Protein AF-A0A0G0EPM2-F1 (afdb_monomer_lite)

Foldseek 3Di:
DPPVVVVVVVVVVVVVVVVVVVVVVVVVVVVVVVVVVVVVVVVVVVVVVVVVVVVVVVVVVVVVVPDDDDDPPPVVVVVVVVVVVVVVVVVVVVVVVVVVVVVVVVVVVVVVVVVVVVVVVVVVVVVVCVVVVVVVVVVCVVPQPDPVCVVVSVVVVVVVVVVVVVVVCVVCVVVVVCVVPPPPPPPVPCPPVNVLVVVLVVLLVLLVVLQVPDDQVQWDKDDDLQQQKIWTAHPQWDDWDKDDDDPVAQFRTKIWTAHDDDPPAQFGGKMKTKHFCVRQVDPCSHPQNFDWPDPVLCPPPVQVDQPSQFRPSPLFQWTWGADWCPHNTTHTATWTWHDDDRMIIIIGTHGDVPRDDPHTPSVSCCVRPSSSSNRRRRMDGGHRDDDDPDPDDPPQPFDAAPAFDADPNATAAPDPPQDQDADPDDDDAAAHRRNRDHLSYAYRPRHDDDCVRCVVRND

pLDDT: mean 82.42, std 13.98, range [48.09, 98.5]

Structure (mmCIF, N/CA/C/O backbone):
data_AF-A0A0G0EPM2-F1
#
_entry.id   AF-A0A0G0EPM2-F1
#
loop_
_atom_site.group_PDB
_atom_site.id
_atom_site.type_symbol
_atom_site.label_atom_id
_atom_site.label_alt_id
_atom_site.label_comp_id
_atom_site.label_asym_id
_atom_site.label_entity_id
_atom_site.label_seq_id
_atom_site.pdbx_PDB_ins_code
_atom_site.Cartn_x
_atom_site.Cartn_y
_atom_site.Cartn_z
_atom_site.occupancy
_atom_site.B_iso_or_equiv
_atom_site.auth_seq_id
_atom_site.auth_comp_id
_atom_site.auth_asym_id
_atom_site.auth_atom_id
_atom_site.pdbx_PDB_model_num
ATOM 1 N N . MET A 1 1 ? 61.404 57.630 5.847 1.00 51.34 1 MET A N 1
ATOM 2 C CA . MET A 1 1 ? 60.162 56.924 5.420 1.00 51.34 1 MET A CA 1
ATOM 3 C C . MET A 1 1 ? 59.355 56.221 6.540 1.00 51.34 1 MET A C 1
ATOM 5 O O . MET A 1 1 ? 58.276 55.706 6.259 1.00 51.34 1 MET A O 1
ATOM 9 N N . GLY A 1 2 ? 59.769 56.232 7.820 1.00 52.56 2 GLY A N 1
ATOM 10 C CA . GLY A 1 2 ? 59.100 55.452 8.887 1.00 52.56 2 GLY A CA 1
ATOM 11 C C . GLY A 1 2 ? 57.755 55.982 9.428 1.00 52.56 2 GLY A C 1
ATOM 12 O O . GLY A 1 2 ? 56.927 55.195 9.888 1.00 52.56 2 GLY A O 1
ATOM 13 N N . LYS A 1 3 ? 57.476 57.293 9.345 1.00 48.09 3 LYS A N 1
ATOM 14 C CA . LYS A 1 3 ? 56.244 57.882 9.920 1.00 48.09 3 LYS A CA 1
ATOM 15 C C . LYS A 1 3 ? 54.972 57.574 9.105 1.00 48.09 3 LYS A C 1
ATOM 17 O O . LYS A 1 3 ? 53.915 57.344 9.691 1.00 48.09 3 LYS A O 1
ATOM 22 N N . LYS A 1 4 ? 55.064 57.454 7.770 1.00 51.00 4 LYS A N 1
ATOM 23 C CA . LYS A 1 4 ? 53.906 57.135 6.902 1.00 51.00 4 LYS A CA 1
ATOM 24 C C . LYS A 1 4 ? 53.401 55.691 7.076 1.00 51.00 4 LYS A C 1
ATOM 26 O O . LYS A 1 4 ? 52.191 55.464 7.047 1.00 51.00 4 LYS A O 1
ATOM 31 N N . ARG A 1 5 ? 54.288 54.718 7.337 1.00 58.75 5 ARG A N 1
ATOM 32 C CA . ARG A 1 5 ? 53.894 53.310 7.573 1.00 58.75 5 ARG A CA 1
ATOM 33 C C . ARG A 1 5 ? 53.162 53.115 8.908 1.00 58.75 5 ARG A C 1
ATOM 35 O O . ARG A 1 5 ? 52.144 52.423 8.937 1.00 58.75 5 ARG A O 1
ATOM 42 N N . LYS A 1 6 ? 53.594 53.788 9.986 1.00 62.62 6 LYS A N 1
ATOM 43 C CA . LYS A 1 6 ? 52.904 53.729 11.293 1.00 62.62 6 LYS A CA 1
ATOM 44 C C . LYS A 1 6 ? 51.480 54.299 11.220 1.00 62.62 6 LYS A C 1
ATOM 46 O O . LYS A 1 6 ? 50.553 53.701 11.762 1.00 62.62 6 LYS A O 1
ATOM 51 N N . HIS A 1 7 ? 51.273 55.378 10.463 1.00 60.41 7 HIS A N 1
ATOM 52 C CA . HIS A 1 7 ? 49.954 56.006 10.346 1.00 60.41 7 HIS A CA 1
ATOM 53 C C . HIS A 1 7 ? 48.935 55.161 9.551 1.00 60.41 7 HIS A C 1
ATOM 55 O O . HIS A 1 7 ? 47.740 55.173 9.868 1.00 60.41 7 HIS A O 1
ATOM 61 N N . LYS A 1 8 ? 49.395 54.392 8.550 1.00 66.00 8 LYS A N 1
ATOM 62 C CA . LYS A 1 8 ? 48.544 53.486 7.753 1.00 66.00 8 LYS A CA 1
ATOM 63 C C . LYS A 1 8 ? 48.107 52.261 8.571 1.00 66.00 8 LYS A C 1
ATOM 65 O O . LYS A 1 8 ? 46.935 51.889 8.525 1.00 66.00 8 LYS A O 1
ATOM 70 N N . LYS A 1 9 ? 49.007 51.706 9.397 1.00 70.56 9 LYS A N 1
ATOM 71 C CA . LYS A 1 9 ? 48.701 50.592 10.317 1.00 70.56 9 LYS A CA 1
ATOM 72 C C . LYS A 1 9 ? 47.704 51.010 11.408 1.00 70.56 9 LYS A C 1
ATOM 74 O O . LYS A 1 9 ? 46.747 50.288 11.670 1.00 70.56 9 LYS A O 1
ATOM 79 N N . LEU A 1 10 ? 47.846 52.222 11.954 1.00 70.06 10 LEU A N 1
ATOM 80 C CA . LEU A 1 10 ? 46.916 52.753 12.958 1.00 70.06 10 LEU A CA 1
ATOM 81 C C . LEU A 1 10 ? 45.498 52.981 12.396 1.00 70.06 10 LEU A C 1
ATOM 83 O O . LEU A 1 10 ? 44.513 52.679 13.068 1.00 70.06 10 LEU A O 1
ATOM 87 N N . LYS A 1 11 ? 45.374 53.468 11.148 1.00 70.19 11 LYS A N 1
ATOM 88 C CA . LYS A 1 11 ? 44.067 53.619 10.474 1.00 70.19 11 LYS A CA 1
ATOM 89 C C . LYS A 1 11 ? 43.392 52.270 10.202 1.00 70.19 11 LYS A C 1
ATOM 91 O O . LYS A 1 11 ? 42.185 52.167 10.408 1.00 70.19 11 LYS A O 1
ATOM 96 N N . LYS A 1 12 ? 44.150 51.246 9.786 1.00 76.94 12 LYS A N 1
ATOM 97 C CA . LYS A 1 12 ? 43.614 49.893 9.547 1.00 76.94 12 LYS A CA 1
ATOM 98 C C . LYS A 1 12 ? 43.081 49.268 10.842 1.00 76.94 12 LYS A C 1
ATOM 100 O O . LYS A 1 12 ? 41.955 48.785 10.860 1.00 76.94 12 LYS A O 1
ATOM 105 N N . ASN A 1 13 ? 43.826 49.392 11.942 1.00 71.88 13 ASN A N 1
ATOM 106 C CA . ASN A 1 13 ? 43.404 48.859 13.241 1.00 71.88 13 ASN A CA 1
ATOM 107 C C . ASN A 1 13 ? 42.179 49.590 13.812 1.00 71.88 13 ASN A C 1
ATOM 109 O O . ASN A 1 13 ? 41.305 48.954 14.390 1.00 71.88 13 ASN A O 1
ATOM 113 N N . ARG A 1 14 ? 42.070 50.912 13.611 1.00 70.88 14 ARG A N 1
ATOM 114 C CA . ARG A 1 14 ? 40.883 51.675 14.032 1.00 70.88 14 ARG A CA 1
ATOM 115 C C . ARG A 1 14 ? 39.622 51.300 13.251 1.00 70.88 14 ARG A C 1
ATOM 117 O O . ARG A 1 14 ? 38.563 51.230 13.863 1.00 70.88 14 ARG A O 1
ATOM 124 N N . ARG A 1 15 ? 39.730 51.034 11.942 1.00 68.12 15 ARG A N 1
ATOM 125 C CA . ARG A 1 15 ? 38.596 50.551 11.131 1.00 68.12 15 ARG A CA 1
ATOM 126 C C . ARG A 1 15 ? 38.145 49.158 11.565 1.00 68.12 15 ARG A C 1
ATOM 128 O O . ARG A 1 15 ? 36.974 48.992 11.870 1.00 68.12 15 ARG A O 1
ATOM 135 N N . ALA A 1 16 ? 39.083 48.222 11.724 1.00 70.69 16 ALA A N 1
ATOM 136 C CA . ALA A 1 16 ? 38.770 46.871 12.192 1.00 70.69 16 ALA A CA 1
ATOM 137 C C . ALA A 1 16 ? 38.143 46.859 13.601 1.00 70.69 16 ALA A C 1
ATOM 139 O O . ALA A 1 16 ? 37.269 46.050 13.896 1.00 70.69 16 ALA A O 1
ATOM 140 N N . PHE A 1 17 ? 38.564 47.771 14.484 1.00 70.50 17 PHE A N 1
ATOM 141 C CA . PHE A 1 17 ? 37.971 47.905 15.815 1.00 70.50 17 PHE A CA 1
ATOM 142 C C . PHE A 1 17 ? 36.562 48.517 15.776 1.00 70.50 17 PHE A C 1
ATOM 144 O O . PHE A 1 17 ? 35.680 48.051 16.493 1.00 70.50 17 PHE A O 1
ATOM 151 N N . ALA A 1 18 ? 36.329 49.519 14.923 1.00 62.03 18 ALA A N 1
ATOM 152 C CA . ALA A 1 18 ? 35.005 50.115 14.741 1.00 62.03 18 ALA A CA 1
ATOM 153 C C . ALA A 1 18 ? 34.006 49.124 14.117 1.00 62.03 18 ALA A C 1
ATOM 155 O O . ALA A 1 18 ? 32.885 49.023 14.606 1.00 62.03 18 ALA A O 1
ATOM 156 N N . GLU A 1 19 ? 34.427 48.335 13.122 1.00 66.06 19 GLU A N 1
ATOM 157 C CA . GLU A 1 19 ? 33.617 47.249 12.542 1.00 66.06 19 GLU A CA 1
ATOM 158 C C . GLU A 1 19 ? 33.281 46.171 13.579 1.00 66.06 19 GLU A C 1
ATOM 160 O O . GLU A 1 19 ? 32.134 45.739 13.664 1.00 66.06 19 GLU A O 1
ATOM 165 N N . LYS A 1 20 ? 34.237 45.792 14.443 1.00 70.81 20 LYS A N 1
ATOM 166 C CA . LYS A 1 20 ? 33.973 44.849 15.544 1.00 70.81 20 LYS A CA 1
ATOM 167 C C . LYS A 1 20 ? 32.954 45.379 16.554 1.00 70.81 20 LYS A C 1
ATOM 169 O O . LYS A 1 20 ? 32.140 44.601 17.042 1.00 70.81 20 LYS A O 1
ATOM 174 N N . ILE A 1 21 ? 32.993 46.672 16.885 1.00 64.38 21 ILE A N 1
ATOM 175 C CA . ILE A 1 21 ? 32.008 47.277 17.795 1.00 64.38 21 ILE A CA 1
ATOM 176 C C . ILE A 1 21 ? 30.629 47.335 17.130 1.00 64.38 21 ILE A C 1
ATOM 178 O O . ILE A 1 21 ? 29.650 46.938 17.755 1.00 64.38 21 ILE A O 1
ATOM 182 N N . PHE A 1 22 ? 30.559 47.763 15.868 1.00 57.38 22 PHE A N 1
ATOM 183 C CA . PHE A 1 22 ? 29.297 47.912 15.144 1.00 57.38 22 PHE A CA 1
ATOM 184 C C . PHE A 1 22 ? 28.600 46.564 14.903 1.00 57.38 22 PHE A C 1
ATOM 186 O O . PHE A 1 22 ? 27.405 46.432 15.159 1.00 57.38 22 PHE A O 1
ATOM 193 N N . ASN A 1 23 ? 29.355 45.527 14.520 1.00 61.31 23 ASN A N 1
ATOM 194 C CA . ASN A 1 23 ? 28.813 44.173 14.371 1.00 61.31 23 ASN A CA 1
ATOM 195 C C . ASN A 1 23 ? 28.306 43.614 15.708 1.00 61.31 23 ASN A C 1
ATOM 197 O O . ASN A 1 23 ? 27.256 42.978 15.746 1.00 61.31 23 ASN A O 1
ATOM 201 N N . LYS A 1 24 ? 29.007 43.889 16.817 1.00 67.06 24 LYS A N 1
ATOM 202 C CA . LYS A 1 24 ? 28.571 43.454 18.149 1.00 67.06 24 LYS A CA 1
ATOM 203 C C . LYS A 1 24 ? 27.262 44.127 18.576 1.00 67.06 24 LYS A C 1
ATOM 205 O O . LYS A 1 24 ? 26.413 43.461 19.156 1.00 67.06 24 LYS A O 1
ATOM 210 N N . GLU A 1 25 ? 27.088 45.415 18.280 1.00 59.84 25 GLU A N 1
ATOM 211 C CA . GLU A 1 25 ? 25.858 46.148 18.611 1.00 59.84 25 GLU A CA 1
ATOM 212 C C . GLU A 1 25 ? 24.661 45.713 17.744 1.00 59.84 25 GLU A C 1
ATOM 214 O O . GLU A 1 25 ? 23.568 45.553 18.283 1.00 59.84 25 GLU A O 1
ATOM 219 N N . ASN A 1 26 ? 24.855 45.425 16.449 1.00 52.78 26 ASN A N 1
ATOM 220 C CA . ASN A 1 26 ? 23.776 44.942 15.571 1.00 52.78 26 ASN A CA 1
ATOM 221 C C . ASN A 1 26 ? 23.288 43.527 15.924 1.00 52.78 26 ASN A C 1
ATOM 223 O O . ASN A 1 26 ? 22.081 43.293 15.943 1.00 52.78 26 ASN A O 1
ATOM 227 N N . ILE A 1 27 ? 24.200 42.607 16.265 1.00 60.50 27 ILE A N 1
ATOM 228 C CA . ILE A 1 27 ? 23.838 41.252 16.722 1.00 60.50 27 ILE A CA 1
ATOM 229 C C . ILE A 1 27 ? 22.977 41.319 17.995 1.00 60.50 27 ILE A C 1
ATOM 231 O O . ILE A 1 27 ? 22.025 40.560 18.155 1.00 60.50 27 ILE A O 1
ATOM 235 N N . GLU A 1 28 ? 23.268 42.260 18.895 1.00 58.22 28 GLU A N 1
ATOM 236 C CA . GLU A 1 28 ? 22.468 42.454 20.107 1.00 58.22 28 GLU A CA 1
ATOM 237 C C . GLU A 1 28 ? 21.084 43.054 19.837 1.00 58.22 28 GLU A C 1
ATOM 239 O O . GLU A 1 28 ? 20.136 42.704 20.536 1.00 58.22 28 GLU A O 1
ATOM 244 N N . ILE A 1 29 ? 20.937 43.926 18.834 1.00 53.19 29 ILE A N 1
ATOM 245 C CA . ILE A 1 29 ? 19.633 44.500 18.463 1.00 53.19 29 ILE A CA 1
ATOM 246 C C . ILE A 1 29 ? 18.713 43.429 17.866 1.00 53.19 29 ILE A C 1
ATOM 248 O O . ILE A 1 29 ? 17.540 43.368 18.236 1.00 53.19 29 ILE A O 1
ATOM 252 N N . GLU A 1 30 ? 19.230 42.561 16.995 1.00 59.66 30 GLU A N 1
ATOM 253 C CA . GLU A 1 30 ? 18.443 41.460 16.419 1.00 59.66 30 GLU A CA 1
ATOM 254 C C . GLU A 1 30 ? 18.059 40.413 17.475 1.00 59.66 30 GLU A C 1
ATOM 256 O O . GLU A 1 30 ? 16.920 39.947 17.491 1.00 59.66 30 GLU A O 1
ATOM 261 N N . LYS A 1 31 ? 18.937 40.144 18.454 1.00 61.66 31 LYS A N 1
ATOM 262 C CA . LYS A 1 31 ? 18.596 39.305 19.615 1.00 61.66 31 LYS A CA 1
ATOM 263 C C . LYS A 1 31 ? 17.439 39.887 20.441 1.00 61.66 31 LYS A C 1
ATOM 265 O O . LYS A 1 31 ? 16.549 39.159 20.862 1.00 61.66 31 LYS A O 1
ATOM 270 N N . ILE A 1 32 ? 17.399 41.208 20.630 1.00 50.44 32 ILE A N 1
ATOM 271 C CA . ILE A 1 32 ? 16.300 41.877 21.349 1.00 50.44 32 ILE A CA 1
ATOM 272 C C . ILE A 1 32 ? 14.978 41.805 20.559 1.00 50.44 32 ILE A C 1
ATOM 274 O O . ILE A 1 32 ? 13.905 41.710 21.160 1.00 50.44 32 ILE A O 1
ATOM 278 N N . LYS A 1 33 ? 15.021 41.842 19.219 1.00 54.88 33 LYS A N 1
ATOM 279 C CA . LYS A 1 33 ? 13.822 41.698 18.373 1.00 54.88 33 LYS A CA 1
ATOM 280 C C . LYS A 1 33 ? 13.273 40.270 18.384 1.00 54.88 33 LYS A C 1
ATOM 282 O O . LYS A 1 33 ? 12.059 40.105 18.497 1.00 54.88 33 LYS A O 1
ATOM 287 N N . SER A 1 34 ? 14.140 39.257 18.315 1.00 58.16 34 SER A N 1
ATOM 288 C CA . SER A 1 34 ? 13.708 37.856 18.387 1.00 58.16 34 SER A CA 1
ATOM 289 C C . SER A 1 34 ? 13.119 37.514 19.760 1.00 58.16 34 SER A C 1
ATOM 291 O O . SER A 1 34 ? 12.075 36.869 19.828 1.00 58.16 34 SER A O 1
ATOM 293 N N . GLU A 1 35 ? 13.693 38.045 20.846 1.00 59.31 35 GLU A N 1
ATOM 294 C CA . GLU A 1 35 ? 13.147 37.903 22.203 1.00 59.31 35 GLU A CA 1
ATOM 295 C C . GLU A 1 35 ? 11.765 38.576 22.356 1.00 59.31 35 GLU A C 1
ATOM 297 O O . GLU A 1 35 ? 10.892 38.026 23.029 1.00 59.31 35 GLU A O 1
ATOM 302 N N . ARG A 1 36 ? 11.511 39.717 21.688 1.00 59.72 36 ARG A N 1
ATOM 303 C CA . ARG A 1 36 ? 10.169 40.338 21.632 1.00 59.72 36 ARG A CA 1
ATOM 304 C C . ARG A 1 36 ? 9.153 39.484 20.874 1.00 59.72 36 ARG A C 1
ATOM 306 O O . ARG A 1 36 ? 8.056 39.276 21.383 1.00 59.72 36 ARG A O 1
ATOM 313 N N . SER A 1 37 ? 9.525 38.962 19.703 1.00 63.69 37 SER A N 1
ATOM 314 C CA . SER A 1 37 ? 8.655 38.077 18.912 1.00 63.69 37 SER A CA 1
ATOM 315 C C . SER A 1 37 ? 8.316 36.787 19.669 1.00 63.69 37 SER A C 1
ATOM 317 O O . SER A 1 37 ? 7.185 36.302 19.621 1.00 63.69 37 SER A O 1
ATOM 319 N N . TRP A 1 38 ? 9.275 36.253 20.429 1.00 60.41 38 TRP A N 1
ATOM 320 C CA . TRP A 1 38 ? 9.050 35.090 21.283 1.00 60.41 38 TRP A CA 1
ATOM 321 C C . TRP A 1 38 ? 8.090 35.402 22.442 1.00 60.41 38 TRP A C 1
ATOM 323 O O . TRP A 1 38 ? 7.207 34.597 22.736 1.00 60.41 38 TRP A O 1
ATOM 333 N N . GLY A 1 39 ? 8.194 36.597 23.037 1.00 63.47 39 GLY A N 1
ATOM 334 C CA . GLY A 1 39 ? 7.241 37.093 24.036 1.00 63.47 39 GLY A CA 1
ATOM 335 C C . GLY A 1 39 ? 5.802 37.167 23.514 1.00 63.47 39 GLY A C 1
ATOM 336 O O . GLY A 1 39 ? 4.895 36.654 24.163 1.00 63.47 39 GLY A O 1
ATOM 337 N N . GLU A 1 40 ? 5.596 37.705 22.308 1.00 64.81 40 GLU A N 1
ATOM 338 C CA . GLU A 1 40 ? 4.266 37.788 21.676 1.00 64.81 40 GLU A CA 1
ATOM 339 C C . GLU A 1 40 ? 3.669 36.401 21.371 1.00 64.81 40 GLU A C 1
ATOM 341 O O . GLU A 1 40 ? 2.479 36.170 21.597 1.00 64.81 40 GLU A O 1
ATOM 346 N N . LYS A 1 41 ? 4.492 35.439 20.921 1.00 60.50 41 LYS A N 1
ATOM 347 C CA . LYS A 1 41 ? 4.056 34.045 20.703 1.00 60.50 41 LYS A CA 1
ATOM 348 C C . LYS A 1 41 ? 3.637 33.356 22.005 1.00 60.50 41 LYS A C 1
ATOM 350 O O . LYS A 1 41 ? 2.669 32.595 22.008 1.00 60.50 41 LYS A O 1
ATOM 355 N N . ILE A 1 42 ? 4.341 33.623 23.104 1.00 59.88 42 ILE A N 1
ATOM 356 C CA . ILE A 1 42 ? 4.000 33.082 24.424 1.00 59.88 42 ILE A CA 1
ATOM 357 C C . ILE A 1 42 ? 2.708 33.698 24.948 1.00 59.88 42 ILE A C 1
ATOM 359 O O . ILE A 1 42 ? 1.838 32.956 25.398 1.00 59.88 42 ILE A O 1
ATOM 363 N N . ASP A 1 43 ? 2.542 35.017 24.844 1.00 65.00 43 ASP A N 1
ATOM 364 C CA . ASP A 1 43 ? 1.307 35.679 25.268 1.00 65.00 43 ASP A CA 1
ATOM 365 C C . ASP A 1 43 ? 0.097 35.158 24.479 1.00 65.00 43 ASP A C 1
ATOM 367 O O . ASP A 1 43 ? -0.950 34.896 25.076 1.00 65.00 43 ASP A O 1
ATOM 371 N N . LYS A 1 44 ? 0.253 34.890 23.174 1.00 69.94 44 LYS A N 1
ATOM 372 C CA . LYS A 1 44 ? -0.790 34.257 22.353 1.00 69.94 44 LYS A CA 1
ATOM 373 C C . LYS A 1 44 ? -1.153 32.852 22.857 1.00 69.94 44 LYS A C 1
ATOM 375 O O . LYS A 1 44 ? -2.330 32.594 23.101 1.00 69.94 44 LYS A O 1
ATOM 380 N N . LYS A 1 45 ? -0.162 31.981 23.106 1.00 65.31 45 LYS A N 1
ATOM 381 C CA . LYS A 1 45 ? -0.402 30.638 23.680 1.00 65.31 45 LYS A CA 1
ATOM 382 C C . LYS A 1 45 ? -1.033 30.700 25.075 1.00 65.31 45 LYS A C 1
ATOM 384 O O . LYS A 1 45 ? -1.865 29.866 25.415 1.00 65.31 45 LYS A O 1
ATOM 389 N N . ILE A 1 46 ? -0.680 31.691 25.895 1.00 66.94 46 ILE A N 1
ATOM 390 C CA . ILE A 1 46 ? -1.293 31.881 27.218 1.00 66.94 46 ILE A CA 1
ATOM 391 C C . ILE A 1 46 ? -2.775 32.251 27.088 1.00 66.94 46 ILE A C 1
ATOM 393 O O . ILE A 1 46 ? -3.587 31.764 27.875 1.00 66.94 46 ILE A O 1
ATOM 397 N N . GLN A 1 47 ? -3.142 33.103 26.127 1.00 76.50 47 GLN A N 1
ATOM 398 C CA . GLN A 1 47 ? -4.548 33.447 25.884 1.00 76.50 47 GLN A CA 1
ATOM 399 C C . GLN A 1 47 ? -5.351 32.245 25.377 1.00 76.50 47 GLN A C 1
ATOM 401 O O . GLN A 1 47 ? -6.470 32.028 25.834 1.00 76.50 47 GLN A O 1
ATOM 406 N N . GLU A 1 48 ? -4.756 31.421 24.519 1.00 73.12 48 GLU A N 1
ATOM 407 C CA . GLU A 1 48 ? -5.355 30.182 24.014 1.00 73.12 48 GLU A CA 1
ATOM 408 C C . GLU A 1 48 ? -5.617 29.170 25.141 1.00 73.12 48 GLU A C 1
ATOM 410 O O . GLU A 1 48 ? -6.735 28.684 25.305 1.00 73.12 48 GLU A O 1
ATOM 415 N N . VAL A 1 49 ? -4.635 28.950 26.023 1.00 70.69 49 VAL A N 1
ATOM 416 C CA . VAL A 1 49 ? -4.810 28.087 27.204 1.00 70.69 49 VAL A CA 1
ATOM 417 C C . VAL A 1 49 ? -5.880 28.638 28.152 1.00 70.69 49 VAL A C 1
ATOM 419 O O . VAL A 1 49 ? -6.679 27.870 28.688 1.00 70.69 49 VAL A O 1
ATOM 422 N N . LYS A 1 50 ? -5.940 29.961 28.361 1.00 78.88 50 LYS A N 1
ATOM 423 C CA . LYS A 1 50 ? -7.001 30.587 29.171 1.00 78.88 50 LYS A CA 1
ATOM 424 C C . LYS A 1 50 ? -8.386 30.376 28.565 1.00 78.88 50 LYS A C 1
ATOM 426 O O . LYS A 1 50 ? -9.328 30.145 29.320 1.00 78.88 50 LYS A O 1
ATOM 431 N N . PHE A 1 51 ? -8.501 30.449 27.241 1.00 79.69 51 PHE A N 1
ATOM 432 C CA . PHE A 1 51 ? -9.752 30.230 26.523 1.00 79.69 51 PHE A CA 1
ATOM 433 C C . PHE A 1 51 ? -10.242 28.784 26.684 1.00 79.69 51 PHE A C 1
ATOM 435 O O . PHE A 1 51 ? -11.361 28.577 27.150 1.00 79.69 51 PHE A O 1
ATOM 442 N N . ILE A 1 52 ? -9.370 27.797 26.442 1.00 74.00 52 ILE A N 1
ATOM 443 C CA . ILE A 1 52 ? -9.680 26.365 26.626 1.00 74.00 52 ILE A CA 1
ATOM 444 C C . ILE A 1 52 ? -10.120 26.079 28.069 1.00 74.00 52 ILE A C 1
ATOM 446 O O . ILE A 1 52 ? -11.083 25.349 28.313 1.00 74.00 52 ILE A O 1
ATOM 450 N N . LEU A 1 53 ? -9.433 26.672 29.052 1.00 70.25 53 LEU A N 1
ATOM 451 C CA . LEU A 1 53 ? -9.786 26.496 30.459 1.00 70.25 53 LEU A CA 1
ATOM 452 C C . LEU A 1 53 ? -11.161 27.105 30.783 1.00 70.25 53 LEU A C 1
ATOM 454 O O . LEU A 1 53 ? -11.925 26.519 31.549 1.00 70.25 53 LEU A O 1
ATOM 458 N N . ALA A 1 54 ? -11.483 28.265 30.206 1.00 78.44 54 ALA A N 1
ATOM 459 C CA . ALA A 1 54 ? -12.767 28.929 30.400 1.00 78.44 54 ALA A CA 1
ATOM 460 C C . ALA A 1 54 ? -13.931 28.141 29.777 1.00 78.44 54 ALA A C 1
ATOM 462 O O . ALA A 1 54 ? -14.989 28.052 30.401 1.00 78.44 54 ALA A O 1
ATOM 463 N N . GLU A 1 55 ? -13.743 27.529 28.603 1.00 80.75 55 GLU A N 1
ATOM 464 C CA . GLU A 1 55 ? -14.754 26.653 27.995 1.00 80.75 55 GLU A CA 1
ATOM 465 C C . GLU A 1 55 ? -15.006 25.396 28.823 1.00 80.75 55 GLU A C 1
ATOM 467 O O . GLU A 1 55 ? -16.161 25.073 29.102 1.00 80.75 55 GLU A O 1
ATOM 472 N N . LYS A 1 56 ? -13.947 24.739 29.318 1.00 74.62 56 LYS A N 1
ATOM 473 C CA . LYS A 1 56 ? -14.109 23.586 30.217 1.00 74.62 56 LYS A CA 1
ATOM 474 C C . LYS A 1 56 ? -14.873 23.962 31.488 1.00 74.62 56 LYS A C 1
ATOM 476 O O . LYS A 1 56 ? -15.768 23.229 31.898 1.00 74.62 56 LYS A O 1
ATOM 481 N N . ILE A 1 57 ? -14.575 25.118 32.090 1.00 77.75 57 ILE A N 1
ATOM 482 C CA . ILE A 1 57 ? -15.302 25.604 33.275 1.00 77.75 57 ILE A CA 1
ATOM 483 C C . ILE A 1 57 ? -16.780 25.871 32.950 1.00 77.75 57 ILE A C 1
ATOM 485 O O . ILE A 1 57 ? -17.643 25.506 33.746 1.00 77.75 57 ILE A O 1
ATOM 489 N N . LYS A 1 58 ? -17.088 26.462 31.788 1.00 78.31 58 LYS A N 1
ATOM 490 C CA . LYS A 1 58 ? -18.475 26.683 31.348 1.00 78.31 58 LYS A CA 1
ATOM 491 C C . LYS A 1 58 ? -19.235 25.371 31.144 1.00 78.31 58 LYS A C 1
ATOM 493 O O . LYS A 1 58 ? -20.352 25.262 31.639 1.00 78.31 58 LYS A O 1
ATOM 498 N N . GLY A 1 59 ? -18.625 24.373 30.500 1.00 72.50 59 GLY A N 1
ATOM 499 C CA . GLY A 1 59 ? -19.231 23.047 30.320 1.00 72.50 59 GLY A CA 1
ATOM 500 C C . GLY A 1 59 ? -19.560 22.365 31.652 1.00 72.50 59 GLY A C 1
ATOM 501 O O . GLY A 1 59 ? -20.656 21.839 31.830 1.00 72.50 59 GLY A O 1
ATOM 502 N N . PHE A 1 60 ? -18.666 22.472 32.641 1.00 68.75 60 PHE A N 1
ATOM 503 C CA . PHE A 1 60 ? -18.923 21.967 33.994 1.00 68.75 60 PHE A CA 1
ATOM 504 C C . PHE A 1 60 ? -20.069 22.693 34.716 1.00 68.75 60 PHE A C 1
ATOM 506 O O . PHE A 1 60 ? -20.769 22.072 35.513 1.00 68.75 60 PHE A O 1
ATOM 513 N N . GLN A 1 61 ? -20.276 23.991 34.468 1.00 74.06 61 GLN A N 1
ATOM 514 C CA . GLN A 1 61 ? -21.387 24.732 35.076 1.00 74.06 61 GLN A CA 1
ATOM 515 C C . GLN A 1 61 ? -22.739 24.442 34.413 1.00 74.06 61 GLN A C 1
ATOM 517 O O . GLN A 1 61 ? -23.738 24.375 35.124 1.00 74.06 61 GLN A O 1
ATOM 522 N N . LEU A 1 62 ? -22.769 24.218 33.096 1.00 70.06 62 LEU A N 1
ATOM 523 C CA . LEU A 1 62 ? -23.978 23.820 32.363 1.00 70.06 62 LEU A CA 1
ATOM 524 C C . LEU A 1 62 ? -24.465 22.427 32.785 1.00 70.06 62 LEU A C 1
ATOM 526 O O . LEU A 1 62 ? -25.623 22.280 33.162 1.00 70.06 62 LEU A O 1
ATOM 530 N N . ASN A 1 63 ? -23.559 21.451 32.889 1.00 66.56 63 ASN A N 1
ATOM 531 C CA . ASN A 1 63 ? -23.903 20.102 33.360 1.00 66.56 63 ASN A CA 1
ATOM 532 C C . ASN A 1 63 ? -24.392 20.073 34.821 1.00 66.56 63 ASN A C 1
ATOM 534 O O . ASN A 1 63 ? -25.082 19.144 35.228 1.00 66.56 63 ASN A O 1
ATOM 538 N N . LYS A 1 64 ? -24.049 21.091 35.622 1.00 67.31 64 LYS A N 1
ATOM 539 C CA . LYS A 1 64 ? -24.514 21.228 37.010 1.00 67.31 64 LYS A CA 1
ATOM 540 C C . LYS A 1 64 ? -25.937 21.796 37.114 1.00 67.31 64 LYS A C 1
ATOM 542 O O . LYS A 1 64 ? -26.557 21.646 38.160 1.00 67.31 64 LYS A O 1
ATOM 547 N N . LEU A 1 65 ? -26.442 22.454 36.070 1.00 63.50 65 LEU A N 1
ATOM 548 C CA . LEU A 1 65 ? -27.780 23.060 36.050 1.00 63.50 65 LEU A CA 1
ATOM 549 C C . LEU A 1 65 ? -28.860 22.120 35.491 1.00 63.50 65 LEU A C 1
ATOM 551 O O . LEU A 1 65 ? -30.030 22.317 35.796 1.00 63.50 65 LEU A O 1
ATOM 555 N N . GLU A 1 66 ? -28.480 21.086 34.735 1.00 63.19 66 GLU A N 1
ATOM 556 C CA . GLU A 1 66 ? -29.416 20.109 34.145 1.00 63.19 66 GLU A CA 1
ATOM 557 C C . GLU A 1 66 ? -29.563 18.810 34.971 1.00 63.19 66 GLU A C 1
ATOM 559 O O . GLU A 1 66 ? -30.369 17.943 34.639 1.00 63.19 66 GLU A O 1
ATOM 564 N N . GLY A 1 67 ? -28.821 18.674 36.078 1.00 49.41 67 GLY A N 1
ATOM 565 C CA . GLY A 1 67 ? -28.818 17.495 36.951 1.00 49.41 67 GLY A CA 1
ATOM 566 C C . GLY A 1 67 ? -29.716 17.637 38.182 1.00 49.41 67 GLY A C 1
ATOM 567 O O . GLY A 1 67 ? -29.356 18.293 39.156 1.00 49.41 67 GLY A O 1
ATOM 568 N N . VAL A 1 68 ? -30.867 16.977 38.104 1.00 50.81 68 VAL A N 1
ATOM 569 C CA . VAL A 1 68 ? -31.924 16.786 39.107 1.00 50.81 68 VAL A CA 1
ATOM 570 C C . VAL A 1 68 ? -31.413 16.243 40.454 1.00 50.81 68 VAL A C 1
ATOM 572 O O . VAL A 1 68 ? -30.493 15.432 40.521 1.00 50.81 68 VAL A O 1
ATOM 575 N N . GLU A 1 69 ? -32.062 16.693 41.532 1.00 55.25 69 GLU A N 1
ATOM 576 C CA . GLU A 1 69 ? -31.868 16.311 42.934 1.00 55.25 69 GLU A CA 1
ATOM 577 C C . GLU A 1 69 ? -32.055 14.802 43.197 1.00 55.25 69 GLU A C 1
ATOM 579 O O . GLU A 1 69 ? -33.153 14.344 43.494 1.00 55.25 69 GLU A O 1
ATOM 584 N N . ALA A 1 70 ? -30.974 14.025 43.173 1.00 54.56 70 ALA A N 1
ATOM 585 C CA . ALA A 1 70 ? -30.817 12.807 43.973 1.00 54.56 70 ALA A CA 1
ATOM 586 C C . ALA A 1 70 ? -29.331 12.414 44.004 1.00 54.56 70 ALA A C 1
ATOM 588 O O . ALA A 1 70 ? -28.627 12.616 43.028 1.00 54.56 70 ALA A O 1
ATOM 589 N N . GLU A 1 71 ? -28.862 11.840 45.117 1.00 53.41 71 GLU A N 1
ATOM 590 C CA . GLU A 1 71 ? -27.475 11.375 45.364 1.00 53.41 71 GLU A CA 1
ATOM 591 C C . GLU A 1 71 ? -26.459 12.431 45.858 1.00 53.41 71 GLU A C 1
ATOM 593 O O . GLU A 1 71 ? -25.373 12.640 45.319 1.00 53.41 71 GLU A O 1
ATOM 598 N N . SER A 1 72 ? -26.771 13.066 46.993 1.00 58.94 72 SER A N 1
ATOM 599 C CA . SER A 1 72 ? -25.983 14.172 47.563 1.00 58.94 72 SER A CA 1
ATOM 600 C C . SER A 1 72 ? -24.741 13.799 48.398 1.00 58.94 72 SER A C 1
ATOM 602 O O . SER A 1 72 ? -24.093 14.711 48.927 1.00 58.94 72 SER A O 1
ATOM 604 N N . ASN A 1 73 ? -24.357 12.519 48.505 1.00 55.56 73 ASN A N 1
ATOM 605 C CA . ASN A 1 73 ? -23.209 12.109 49.337 1.00 55.56 73 ASN A CA 1
ATOM 606 C C . ASN A 1 73 ? -22.031 11.469 48.580 1.00 55.56 73 ASN A C 1
ATOM 608 O O . ASN A 1 73 ? -20.894 11.740 48.954 1.00 55.56 73 ASN A O 1
ATOM 612 N N . ILE A 1 74 ? -22.242 10.737 47.480 1.00 54.91 74 ILE A N 1
ATOM 613 C CA . ILE A 1 74 ? -21.139 10.074 46.746 1.00 54.91 74 ILE A CA 1
ATOM 614 C C . ILE A 1 74 ? -20.401 11.059 45.812 1.00 54.91 74 ILE A C 1
ATOM 616 O O . ILE A 1 74 ? -19.178 11.019 45.681 1.00 54.91 74 ILE A O 1
ATOM 620 N N . GLN A 1 75 ? -21.098 12.051 45.245 1.00 53.81 75 GLN A N 1
ATOM 621 C CA . GLN A 1 75 ? -20.460 13.081 44.410 1.00 53.81 75 GLN A CA 1
ATOM 622 C C . GLN A 1 75 ? -19.583 14.074 45.197 1.00 53.81 75 GLN A C 1
ATOM 624 O O . GLN A 1 75 ? -18.654 14.654 44.632 1.00 53.81 75 GLN A O 1
ATOM 629 N N . LYS A 1 76 ? -19.822 14.262 46.504 1.00 57.72 76 LYS A N 1
ATOM 630 C CA . LYS A 1 76 ? -19.022 15.184 47.333 1.00 57.72 76 LYS A CA 1
ATOM 631 C C . LYS A 1 76 ? -17.618 14.662 47.639 1.00 57.72 76 LYS A C 1
ATOM 633 O O . LYS A 1 76 ? -16.721 15.483 47.837 1.00 57.72 76 LYS A O 1
ATOM 638 N N . GLU A 1 77 ? -17.413 13.345 47.667 1.00 58.59 77 GLU A N 1
ATOM 639 C CA . GLU A 1 77 ? -16.079 12.765 47.866 1.00 58.59 77 GLU A CA 1
ATOM 640 C C . GLU A 1 77 ? -15.242 12.788 46.583 1.00 58.59 77 GLU A C 1
ATOM 642 O O . GLU A 1 77 ? -14.094 13.230 46.644 1.00 58.59 77 GLU A O 1
ATOM 647 N N . SER A 1 78 ? -15.820 12.485 45.411 1.00 56.09 78 SER A N 1
ATOM 648 C CA . SER A 1 78 ? -15.064 12.569 44.145 1.00 56.09 78 SER A CA 1
ATOM 649 C C . SER A 1 78 ? -14.641 14.006 43.799 1.00 56.09 78 SER A C 1
ATOM 651 O O . SER A 1 78 ? -13.519 14.237 43.353 1.00 56.09 78 SER A O 1
ATOM 653 N N . ALA A 1 79 ? -15.471 15.012 44.107 1.00 57.94 79 ALA A N 1
ATOM 654 C CA . ALA A 1 79 ? -15.122 16.416 43.882 1.00 57.94 79 ALA A CA 1
ATOM 655 C C . ALA A 1 79 ? -13.915 16.881 44.727 1.00 57.94 79 ALA A C 1
ATOM 657 O O . ALA A 1 79 ? -13.123 17.705 44.267 1.00 57.94 79 ALA A O 1
ATOM 658 N N . ARG A 1 80 ? -13.723 16.330 45.938 1.00 57.84 80 ARG A N 1
ATOM 659 C CA . ARG A 1 80 ? -12.563 16.657 46.793 1.00 57.84 80 ARG A CA 1
ATOM 660 C C . ARG A 1 80 ? -11.262 16.024 46.306 1.00 57.84 80 ARG A C 1
ATOM 662 O O . ARG A 1 80 ? -10.187 16.543 46.618 1.00 57.84 80 ARG A O 1
ATOM 669 N N . GLU A 1 81 ? -11.337 14.934 45.550 1.00 58.72 81 GLU A N 1
ATOM 670 C CA . GLU A 1 81 ? -10.157 14.245 45.027 1.00 58.72 81 GLU A CA 1
ATOM 671 C C . GLU A 1 81 ? -9.565 14.968 43.800 1.00 58.72 81 GLU A C 1
ATOM 673 O O . GLU A 1 81 ? -8.344 15.055 43.665 1.00 58.72 81 GLU A O 1
ATOM 678 N N . PHE A 1 82 ? -10.401 15.638 42.995 1.00 55.91 82 PHE A N 1
ATOM 679 C CA . PHE A 1 82 ? -9.955 16.446 41.847 1.00 55.91 82 PHE A CA 1
ATOM 680 C C . PHE A 1 82 ? -9.447 17.860 42.200 1.00 55.91 82 PHE A C 1
ATOM 682 O O . PHE A 1 82 ? -8.670 18.444 41.438 1.00 55.91 82 PHE A O 1
ATOM 689 N N . GLU A 1 83 ? -9.811 18.430 43.355 1.00 64.44 83 GLU A N 1
ATOM 690 C CA . GLU A 1 83 ? -9.366 19.784 43.737 1.00 64.44 83 GLU A CA 1
ATOM 691 C C . GLU A 1 83 ? -7.880 19.859 44.133 1.00 64.44 83 GLU A C 1
ATOM 693 O O . GLU A 1 83 ? -7.208 20.864 43.870 1.00 64.44 83 GLU A O 1
ATOM 698 N N . LYS A 1 84 ? -7.329 18.789 44.720 1.00 67.88 84 LYS A N 1
ATOM 699 C CA . LYS A 1 84 ? -5.923 18.738 45.158 1.00 67.88 84 LYS A CA 1
ATOM 700 C C . LYS A 1 84 ? -4.911 18.871 44.004 1.00 67.88 84 LYS A C 1
ATOM 702 O O . LYS A 1 84 ? -4.044 19.747 44.101 1.00 67.88 84 LYS A O 1
ATOM 707 N N . PRO A 1 85 ? -4.989 18.090 42.907 1.00 66.94 85 PRO A N 1
ATOM 708 C CA . PRO A 1 85 ? -4.035 18.214 41.803 1.00 66.94 85 PRO A CA 1
ATOM 709 C C . PRO A 1 85 ? -4.149 19.561 41.070 1.00 66.94 85 PRO A C 1
ATOM 711 O O . PRO A 1 85 ? -3.131 20.154 40.705 1.00 66.94 85 PRO A O 1
ATOM 714 N N . ALA A 1 86 ? -5.358 20.120 40.938 1.00 66.75 86 ALA A N 1
ATOM 715 C CA . ALA A 1 86 ? -5.560 21.430 40.315 1.00 66.75 86 ALA A CA 1
ATOM 716 C C . ALA A 1 86 ? -4.912 22.579 41.116 1.00 66.75 86 ALA A C 1
ATOM 718 O O . ALA A 1 86 ? -4.373 23.527 40.531 1.00 66.75 86 ALA A O 1
ATOM 719 N N . PHE A 1 87 ? -4.926 22.502 42.452 1.00 74.50 87 PHE A N 1
ATOM 720 C CA . PHE A 1 87 ? -4.278 23.494 43.313 1.00 74.50 87 PHE A CA 1
ATOM 721 C C . PHE A 1 87 ? -2.745 23.435 43.220 1.00 74.50 87 PHE A C 1
ATOM 723 O O . PHE A 1 87 ? -2.094 24.481 43.126 1.00 74.50 87 PHE A O 1
ATOM 730 N N . ILE A 1 88 ? -2.169 22.227 43.180 1.00 76.38 88 ILE A N 1
ATOM 731 C CA . ILE A 1 88 ? -0.720 22.026 43.015 1.00 76.38 88 ILE A CA 1
ATOM 732 C C . ILE A 1 88 ? -0.262 22.583 41.659 1.00 76.38 88 ILE A C 1
ATOM 734 O O . ILE A 1 88 ? 0.667 23.393 41.613 1.00 76.38 88 ILE A O 1
ATOM 738 N N . LEU A 1 89 ? -0.987 22.270 40.578 1.00 73.62 89 LEU A N 1
ATOM 739 C CA . LEU A 1 89 ? -0.678 22.761 39.233 1.00 73.62 89 LEU A CA 1
ATOM 740 C C . LEU A 1 89 ? -0.747 24.298 39.146 1.00 73.62 89 LEU A C 1
ATOM 742 O O . LEU A 1 89 ? 0.163 24.939 38.614 1.00 73.62 89 LEU A O 1
ATOM 746 N N . LYS A 1 90 ? -1.782 24.927 39.728 1.00 78.56 90 LYS A N 1
ATOM 747 C CA . LYS A 1 90 ? -1.889 26.399 39.789 1.00 78.56 90 LYS A CA 1
ATOM 748 C C . LYS A 1 90 ? -0.714 27.031 40.539 1.00 78.56 90 LYS A C 1
ATOM 750 O O . LYS A 1 90 ? -0.222 28.088 40.127 1.00 78.56 90 LYS A O 1
ATOM 755 N N . LYS A 1 91 ? -0.249 26.402 41.623 1.00 85.75 91 LYS A N 1
ATOM 7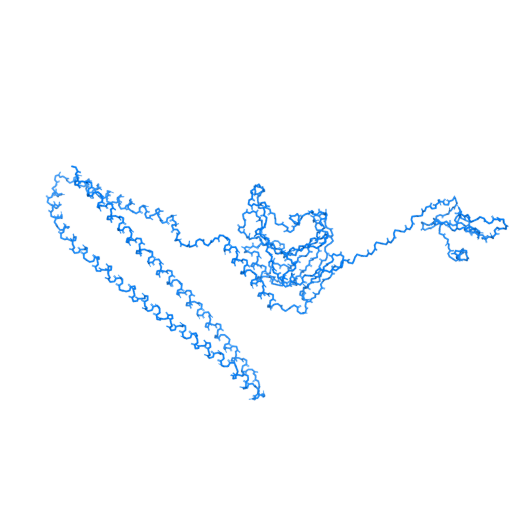56 C CA . LYS A 1 91 ? 0.877 26.893 42.428 1.00 85.75 91 LYS A CA 1
ATOM 757 C C . LYS A 1 91 ? 2.198 26.811 41.657 1.00 85.75 91 LYS A C 1
ATOM 759 O O . LYS A 1 91 ? 2.942 27.794 41.648 1.00 85.75 91 LYS A O 1
ATOM 764 N N . GLU A 1 92 ? 2.453 25.709 40.955 1.00 82.94 92 GLU A N 1
ATOM 765 C CA . GLU A 1 92 ? 3.651 25.551 40.120 1.00 82.94 92 GLU A CA 1
ATOM 766 C C . GLU A 1 92 ? 3.679 26.524 38.939 1.00 82.94 92 GLU A C 1
ATOM 768 O O . GLU A 1 92 ? 4.695 27.187 38.702 1.00 82.94 92 GLU A O 1
ATOM 773 N N . ILE A 1 93 ? 2.554 26.672 38.232 1.00 76.81 93 ILE A N 1
ATOM 774 C CA . ILE A 1 93 ? 2.426 27.620 37.120 1.00 76.81 93 ILE A CA 1
ATOM 775 C C . ILE A 1 93 ? 2.691 29.046 37.622 1.00 76.81 93 ILE A C 1
ATOM 777 O O . ILE A 1 93 ? 3.524 29.759 37.060 1.00 76.81 93 ILE A O 1
ATOM 781 N N . SER A 1 94 ? 2.069 29.446 38.736 1.00 84.38 94 SER A N 1
ATOM 782 C CA . SER A 1 94 ? 2.286 30.761 39.355 1.00 84.38 94 SER A CA 1
ATOM 783 C C . SER A 1 94 ? 3.756 31.001 39.732 1.00 84.38 94 SER A C 1
ATOM 785 O O . SER A 1 94 ? 4.300 32.088 39.507 1.00 84.38 94 SER A O 1
ATOM 787 N N . GLN A 1 95 ? 4.445 29.979 40.247 1.00 88.25 95 GLN A N 1
ATOM 788 C CA . GLN A 1 95 ? 5.862 30.074 40.598 1.00 88.25 95 GLN A CA 1
ATOM 789 C C . GLN A 1 95 ? 6.764 30.218 39.361 1.00 88.25 95 GLN A C 1
ATOM 791 O O . GLN A 1 95 ? 7.684 31.045 39.375 1.00 88.25 95 GLN A O 1
ATOM 796 N N . LYS A 1 96 ? 6.483 29.483 38.276 1.00 84.44 96 LYS A N 1
ATOM 797 C CA . LYS A 1 96 ? 7.196 29.622 36.993 1.00 84.44 96 LYS A CA 1
ATOM 798 C C . LYS A 1 96 ? 7.001 31.020 36.396 1.00 84.44 96 LYS A C 1
ATOM 800 O O . LYS A 1 96 ? 7.986 31.655 36.016 1.00 84.44 96 LYS A O 1
ATOM 805 N N . PHE A 1 97 ? 5.781 31.562 36.430 1.00 78.00 97 PHE A N 1
ATOM 806 C CA . PHE A 1 97 ? 5.499 32.931 35.976 1.00 78.00 97 PHE A CA 1
ATOM 807 C C . PHE A 1 97 ? 6.245 34.001 36.780 1.00 78.00 97 PHE A C 1
ATOM 809 O O . PHE A 1 97 ? 6.777 34.950 36.198 1.00 78.00 97 PHE A O 1
ATOM 816 N N . LYS A 1 98 ? 6.350 33.848 38.109 1.00 85.62 98 LYS A N 1
ATOM 817 C CA . LYS A 1 98 ? 7.145 34.768 38.940 1.00 85.62 98 LYS A CA 1
ATOM 818 C C . LYS A 1 98 ? 8.617 34.772 38.523 1.00 85.62 98 LYS A C 1
ATOM 820 O O . LYS A 1 98 ? 9.182 35.851 38.358 1.00 85.62 98 LYS A O 1
ATOM 825 N N . ARG A 1 99 ? 9.223 33.597 38.298 1.00 83.31 99 ARG A N 1
ATOM 826 C CA . ARG A 1 99 ? 10.621 33.493 37.834 1.00 83.31 99 ARG A CA 1
ATOM 827 C C . ARG A 1 99 ? 10.819 34.152 36.467 1.00 83.31 99 ARG A C 1
ATOM 829 O O . ARG A 1 99 ? 11.766 34.919 36.303 1.00 83.31 99 ARG A O 1
ATOM 836 N N . LEU A 1 100 ? 9.891 33.933 35.533 1.00 77.62 100 LEU A N 1
ATOM 837 C CA . LEU A 1 100 ? 9.927 34.552 34.206 1.00 77.62 100 LEU A CA 1
ATOM 838 C C . LEU A 1 100 ? 9.883 36.088 34.295 1.00 77.62 100 LEU A C 1
ATOM 840 O O . LEU A 1 100 ? 10.687 36.779 33.671 1.00 77.62 100 LEU A O 1
ATOM 844 N N . ARG A 1 101 ? 8.997 36.634 35.140 1.00 84.56 101 ARG A N 1
ATOM 845 C CA . ARG A 1 101 ? 8.852 38.085 35.340 1.00 84.56 101 ARG A CA 1
ATOM 846 C C . ARG A 1 101 ? 10.129 38.737 35.880 1.00 84.56 101 ARG A C 1
ATOM 848 O O . ARG A 1 101 ? 10.480 39.829 35.436 1.00 84.56 101 ARG A O 1
ATOM 855 N N . TYR A 1 102 ? 10.839 38.082 36.803 1.00 85.00 10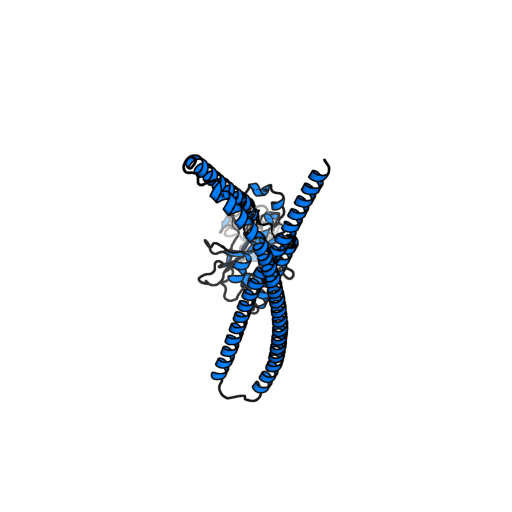2 TYR A N 1
ATOM 856 C CA . TYR A 1 102 ? 12.133 38.578 37.291 1.00 85.00 102 TYR A CA 1
ATOM 857 C C . TYR A 1 102 ? 13.195 38.611 36.186 1.00 85.00 102 TYR A C 1
ATOM 859 O O . TYR A 1 102 ? 13.954 39.577 36.104 1.00 85.00 102 TYR A O 1
ATOM 867 N N . LEU A 1 103 ? 13.207 37.605 35.309 1.00 82.38 103 LEU A N 1
ATOM 868 C CA . LEU A 1 103 ? 14.158 37.514 34.202 1.00 82.38 103 LEU A CA 1
ATOM 869 C C . LEU A 1 103 ? 13.937 38.640 33.176 1.00 82.38 103 LEU A C 1
ATOM 871 O O . LEU A 1 103 ? 14.887 39.325 32.796 1.00 82.38 103 LEU A O 1
ATOM 875 N N . PHE A 1 104 ? 12.679 38.931 32.825 1.00 75.38 104 PHE A N 1
ATOM 876 C CA . PHE A 1 104 ? 12.341 40.061 31.949 1.00 75.38 104 PHE A CA 1
ATOM 877 C C . PHE A 1 104 ? 12.703 41.426 32.550 1.00 75.38 104 PHE A C 1
ATOM 879 O O . PHE A 1 104 ? 13.208 42.300 31.842 1.00 75.38 104 PHE A O 1
ATOM 886 N N . LEU A 1 105 ? 12.489 41.621 33.856 1.00 83.19 105 LEU A N 1
ATOM 887 C CA . LEU A 1 105 ? 12.860 42.868 34.532 1.00 83.19 105 LEU A CA 1
ATOM 888 C C . LEU A 1 105 ? 14.379 43.100 34.536 1.00 83.19 105 LEU A C 1
ATOM 890 O O . LEU A 1 105 ? 14.818 44.245 34.386 1.00 83.19 105 LEU A O 1
ATOM 894 N N . ASP A 1 106 ? 15.183 42.042 34.669 1.00 84.31 106 ASP A N 1
ATOM 895 C CA . ASP A 1 106 ? 16.644 42.145 34.605 1.00 84.31 106 ASP A CA 1
ATOM 896 C C . ASP A 1 106 ? 17.134 42.496 33.187 1.00 84.31 106 ASP A C 1
ATOM 898 O O . ASP A 1 106 ? 17.955 43.404 33.015 1.00 84.31 106 ASP A O 1
ATOM 902 N N . ILE A 1 107 ? 16.558 41.868 32.153 1.00 77.00 107 ILE A N 1
ATOM 903 C CA . ILE A 1 107 ? 16.850 42.188 30.745 1.00 77.00 107 ILE A CA 1
ATOM 904 C C . ILE A 1 107 ? 16.505 43.652 30.439 1.00 77.00 107 ILE A C 1
ATOM 906 O O . ILE A 1 107 ? 17.345 44.397 29.924 1.00 77.00 107 ILE A O 1
ATOM 910 N N . ALA A 1 108 ? 15.314 44.116 30.831 1.00 78.44 108 ALA A N 1
ATOM 911 C CA . ALA A 1 108 ? 14.893 45.501 30.615 1.00 78.44 108 ALA A CA 1
ATOM 912 C C . ALA A 1 108 ? 15.841 46.514 31.289 1.00 78.44 108 ALA A C 1
ATOM 914 O O . ALA A 1 108 ? 16.174 47.558 30.713 1.00 78.44 108 ALA A O 1
ATOM 915 N N . ARG A 1 109 ? 16.342 46.197 32.492 1.00 85.06 109 ARG A N 1
ATOM 916 C CA . ARG A 1 109 ? 17.309 47.038 33.214 1.00 85.06 109 ARG A CA 1
ATOM 917 C C . ARG A 1 109 ? 18.667 47.094 32.496 1.00 85.06 109 ARG A C 1
ATOM 919 O O . ARG A 1 109 ? 19.258 48.176 32.389 1.00 85.06 109 ARG A O 1
ATOM 926 N N . LYS A 1 110 ? 19.140 45.972 31.941 1.00 82.94 110 LYS A N 1
ATOM 927 C CA . LYS A 1 110 ? 20.376 45.906 31.133 1.00 82.94 110 LYS A CA 1
ATOM 928 C C . LYS A 1 110 ? 20.263 46.717 29.838 1.00 82.94 110 LYS A C 1
ATOM 930 O O . LYS A 1 110 ? 21.177 47.479 29.522 1.00 82.94 110 LYS A O 1
ATOM 935 N N . ILE A 1 111 ? 19.122 46.662 29.151 1.00 73.81 111 ILE A N 1
ATOM 936 C CA . ILE A 1 111 ? 18.877 47.469 27.943 1.00 73.81 111 ILE A CA 1
ATOM 937 C C . ILE A 1 111 ? 18.915 48.970 28.277 1.00 73.81 111 ILE A C 1
ATOM 939 O O . ILE A 1 111 ? 19.640 49.736 27.634 1.00 73.81 111 ILE A O 1
ATOM 943 N N . LYS A 1 112 ? 18.222 49.399 29.342 1.00 79.81 112 LYS A N 1
ATOM 944 C CA . LYS A 1 112 ? 18.146 50.819 29.738 1.00 79.81 112 LYS A CA 1
ATOM 945 C C . LYS A 1 112 ? 19.509 51.410 30.123 1.00 79.81 112 LYS A C 1
ATOM 947 O O . LYS A 1 112 ? 19.811 52.554 29.780 1.00 79.81 112 LYS A O 1
ATOM 952 N N . THR A 1 113 ? 20.359 50.644 30.811 1.00 80.88 113 THR A N 1
ATOM 953 C CA . THR A 1 113 ? 21.721 51.097 31.162 1.00 80.88 113 THR A CA 1
ATOM 954 C C . THR A 1 113 ? 22.631 51.218 29.939 1.00 80.88 113 THR A C 1
ATOM 956 O O . THR A 1 113 ? 23.451 52.138 29.870 1.00 80.88 113 THR A O 1
ATOM 959 N N . LYS A 1 114 ? 22.462 50.349 28.938 1.00 75.56 114 LYS A N 1
ATOM 960 C CA . LYS A 1 114 ? 23.243 50.383 27.698 1.00 75.56 114 LYS A CA 1
ATOM 961 C C . LYS A 1 114 ? 22.852 51.549 26.788 1.00 75.56 114 LYS A C 1
ATOM 963 O O . LYS A 1 114 ? 23.733 52.250 26.291 1.00 75.56 114 LYS A O 1
ATOM 968 N N . GLN A 1 115 ? 21.556 51.838 26.672 1.00 73.75 115 GLN A N 1
ATOM 969 C CA . GLN A 1 115 ? 21.046 52.973 25.896 1.00 73.75 115 GLN A CA 1
ATOM 970 C C . GLN A 1 115 ? 21.577 54.322 26.422 1.00 73.75 115 GLN A C 1
ATOM 972 O O . GLN A 1 115 ? 22.002 55.174 25.639 1.00 73.75 115 GLN A O 1
ATOM 977 N N . ARG A 1 116 ? 21.677 54.487 27.753 1.00 76.50 116 ARG A N 1
ATOM 978 C CA . ARG A 1 116 ? 22.297 55.676 28.374 1.00 76.50 116 ARG A CA 1
ATOM 979 C C . ARG A 1 116 ? 23.777 55.842 28.005 1.00 76.50 116 ARG A C 1
ATOM 981 O O . ARG A 1 116 ? 24.219 56.964 27.766 1.00 76.50 116 ARG A O 1
ATOM 988 N N . LYS A 1 117 ? 24.544 54.747 27.903 1.00 78.69 117 LYS A N 1
ATOM 989 C CA . LYS A 1 117 ? 25.966 54.800 27.505 1.00 78.69 117 LYS A CA 1
ATOM 990 C C . LYS A 1 117 ? 26.155 55.235 26.048 1.00 78.69 117 LYS A C 1
ATOM 992 O O . LYS A 1 117 ? 27.102 55.967 25.764 1.00 78.69 117 LYS A O 1
ATOM 997 N N . ILE A 1 118 ? 25.276 54.808 25.138 1.00 70.06 118 ILE A N 1
ATOM 998 C CA . ILE A 1 118 ? 25.343 55.184 23.715 1.00 70.06 118 ILE A CA 1
ATOM 999 C C . ILE A 1 118 ? 24.988 56.668 23.540 1.00 70.06 118 ILE A C 1
ATOM 1001 O O . ILE A 1 118 ? 25.750 57.409 22.918 1.00 70.06 118 ILE A O 1
ATOM 1005 N N . SER A 1 119 ? 23.906 57.129 24.179 1.00 72.44 119 SER A N 1
ATOM 1006 C CA . SER A 1 119 ? 23.487 58.537 24.135 1.00 72.44 119 SER A CA 1
ATOM 1007 C C . SER A 1 119 ? 24.572 59.496 24.645 1.00 72.44 119 SER A C 1
ATOM 1009 O O . SER A 1 119 ? 24.802 60.536 24.028 1.00 72.44 119 SER A O 1
ATOM 1011 N N . GLY A 1 120 ? 25.284 59.132 25.719 1.00 78.56 120 GLY A N 1
ATOM 1012 C CA . GLY A 1 120 ? 26.374 59.953 26.256 1.00 78.56 120 GLY A CA 1
ATOM 1013 C C . GLY A 1 120 ? 27.561 60.092 25.295 1.00 78.56 120 GLY A C 1
ATOM 1014 O O . GLY A 1 120 ? 28.107 61.183 25.133 1.00 78.56 120 GLY A O 1
ATOM 1015 N N . LYS A 1 121 ? 27.935 59.011 24.593 1.00 77.75 121 LYS A N 1
ATOM 1016 C CA . LYS A 1 121 ? 29.025 59.043 23.599 1.00 77.75 121 LYS A CA 1
ATOM 1017 C C . LYS A 1 121 ? 28.677 59.899 22.382 1.00 77.75 121 LYS A C 1
ATOM 1019 O O . LYS A 1 121 ? 29.552 60.588 21.861 1.00 77.75 121 LYS A O 1
ATOM 1024 N N . MET A 1 122 ? 27.417 59.870 21.947 1.00 64.94 122 MET A N 1
ATOM 1025 C CA . MET A 1 122 ? 26.955 60.655 20.802 1.00 64.94 122 MET A CA 1
ATOM 1026 C C . MET A 1 122 ? 27.004 62.160 21.102 1.00 64.94 122 MET A C 1
ATOM 1028 O O . MET A 1 122 ? 27.580 62.915 20.323 1.00 64.94 122 MET A O 1
ATOM 1032 N N . MET A 1 123 ? 26.508 62.590 22.269 1.00 70.44 123 MET A N 1
ATOM 1033 C CA . MET A 1 123 ? 26.559 64.000 22.685 1.00 70.44 123 MET A CA 1
ATOM 1034 C C . MET A 1 123 ? 27.992 64.543 22.794 1.00 70.44 123 MET A C 1
ATOM 1036 O O . MET A 1 123 ? 28.272 65.647 22.323 1.00 70.44 123 MET A O 1
ATOM 1040 N N . ALA A 1 124 ? 28.925 63.748 23.330 1.00 74.56 124 ALA A N 1
ATOM 1041 C CA . ALA A 1 124 ? 30.335 64.135 23.420 1.00 74.56 124 ALA A CA 1
ATOM 1042 C C . ALA A 1 124 ? 31.002 64.307 22.040 1.00 74.56 124 ALA A C 1
ATOM 1044 O O . ALA A 1 124 ? 31.895 65.141 21.877 1.00 74.56 124 ALA A O 1
ATOM 1045 N N . PHE A 1 125 ? 30.573 63.539 21.032 1.00 73.75 125 PHE A N 1
ATOM 1046 C CA . PHE A 1 125 ? 31.059 63.693 19.661 1.00 73.75 125 PHE A CA 1
ATOM 1047 C C . PHE A 1 125 ? 30.559 65.001 19.034 1.00 73.75 125 PHE A C 1
ATOM 1049 O O . PHE A 1 125 ? 31.369 65.764 18.507 1.00 73.75 125 PHE A O 1
ATOM 1056 N N . TYR A 1 126 ? 29.263 65.305 19.172 1.00 65.75 126 TYR A N 1
ATOM 1057 C CA . TYR A 1 126 ? 28.662 66.533 18.637 1.00 65.75 126 TYR A CA 1
ATOM 1058 C C . TYR A 1 126 ? 29.282 67.806 19.224 1.00 65.75 126 TYR A C 1
ATOM 1060 O O . TYR A 1 126 ? 29.635 68.719 18.475 1.00 65.75 126 TYR A O 1
ATOM 1068 N N . GLN A 1 127 ? 29.503 67.856 20.542 1.00 74.44 127 GLN A N 1
ATOM 1069 C CA . GLN A 1 127 ? 30.137 69.015 21.188 1.00 74.44 127 GLN A CA 1
ATOM 1070 C C . GLN A 1 127 ? 31.557 69.285 20.664 1.00 74.44 127 GLN A C 1
ATOM 1072 O O . GLN A 1 127 ? 31.991 70.435 20.613 1.00 74.44 127 GLN A O 1
ATOM 1077 N N . LYS A 1 128 ? 32.274 68.247 20.214 1.00 74.62 128 LYS A N 1
ATOM 1078 C CA . LYS A 1 128 ? 33.642 68.378 19.700 1.00 74.62 128 LYS A CA 1
ATOM 1079 C C . LYS A 1 128 ? 33.705 68.847 18.240 1.00 74.62 128 LYS A C 1
ATOM 1081 O O . LYS A 1 128 ? 34.696 69.461 17.854 1.00 74.62 128 LYS A O 1
ATOM 1086 N N . THR A 1 129 ? 32.678 68.578 17.431 1.00 70.31 129 THR A N 1
ATOM 1087 C CA . THR A 1 129 ? 32.674 68.868 15.982 1.00 70.31 129 THR A CA 1
ATOM 1088 C C . THR A 1 129 ? 32.051 70.216 15.602 1.00 70.31 129 THR A C 1
ATOM 1090 O O . THR A 1 129 ? 32.374 70.763 14.548 1.00 70.31 129 THR A O 1
ATOM 1093 N N . ILE A 1 130 ? 31.191 70.789 16.449 1.00 71.19 130 ILE A N 1
ATOM 1094 C CA . ILE A 1 130 ? 30.531 72.084 16.194 1.00 71.19 130 ILE A CA 1
ATOM 1095 C C . ILE A 1 130 ? 31.518 73.267 16.046 1.00 71.19 130 ILE A C 1
ATOM 1097 O O . ILE A 1 130 ? 31.393 74.015 15.071 1.00 71.19 130 ILE A O 1
ATOM 1101 N N . PRO A 1 131 ? 32.532 73.466 16.917 1.00 71.25 131 PRO A N 1
ATOM 1102 C CA . PRO A 1 131 ? 33.413 74.632 16.796 1.00 71.25 131 PRO A CA 1
ATOM 1103 C C . PRO A 1 131 ? 34.321 74.576 15.559 1.00 71.25 131 PRO A C 1
ATOM 1105 O O . PRO A 1 131 ? 34.666 75.621 15.005 1.00 71.25 131 PRO A O 1
ATOM 1108 N N . THR A 1 132 ? 34.664 73.381 15.062 1.00 72.25 132 THR A N 1
ATOM 1109 C CA . THR A 1 132 ? 35.433 73.255 13.817 1.00 72.25 132 THR A CA 1
ATOM 1110 C C . THR A 1 132 ? 34.603 73.644 12.597 1.00 72.25 132 THR A C 1
ATOM 1112 O O . THR A 1 132 ? 35.128 74.322 11.723 1.00 72.25 132 THR A O 1
ATOM 1115 N N . LEU A 1 133 ? 33.306 73.322 12.557 1.00 68.19 133 LEU A N 1
ATOM 1116 C CA . LEU A 1 133 ? 32.420 73.723 11.454 1.00 68.19 133 LEU A CA 1
ATOM 1117 C C . LEU A 1 133 ? 32.254 75.250 11.359 1.00 68.19 133 LEU A C 1
ATOM 1119 O O . LEU A 1 133 ? 32.283 75.804 10.260 1.00 68.19 133 LEU A O 1
ATOM 1123 N N . LYS A 1 134 ? 32.190 75.950 12.500 1.00 70.94 134 LYS A N 1
ATOM 1124 C CA . LYS A 1 134 ? 32.079 77.421 12.534 1.00 70.94 134 LYS A CA 1
ATOM 1125 C C . LYS A 1 134 ? 33.300 78.118 11.914 1.00 70.94 134 LYS A C 1
ATOM 1127 O O . LYS A 1 134 ? 33.150 79.127 11.233 1.00 70.94 134 LYS A O 1
ATOM 1132 N N . LYS A 1 135 ? 34.502 77.550 12.085 1.00 72.88 135 LYS A N 1
ATOM 1133 C CA . LYS A 1 135 ? 35.745 78.088 11.500 1.00 72.88 135 LYS A CA 1
ATOM 1134 C C . LYS A 1 135 ? 35.808 77.909 9.977 1.00 72.88 135 LYS A C 1
ATOM 1136 O O . LYS A 1 135 ? 36.351 78.769 9.294 1.00 72.88 135 LYS A O 1
ATOM 1141 N N . TRP A 1 136 ? 35.233 76.828 9.448 1.00 72.19 136 TRP A N 1
ATOM 1142 C CA . TRP A 1 136 ? 35.179 76.575 8.004 1.00 72.19 136 TRP A CA 1
ATOM 1143 C C . TRP A 1 136 ? 34.159 77.462 7.289 1.00 72.19 136 TRP A C 1
ATOM 1145 O O . TRP A 1 136 ? 34.446 77.931 6.191 1.00 72.19 136 TRP A O 1
ATOM 1155 N N . ASN A 1 137 ? 33.028 77.771 7.930 1.00 70.50 137 ASN A N 1
ATOM 1156 C CA . ASN A 1 137 ? 32.010 78.652 7.352 1.00 70.50 137 ASN A CA 1
ATOM 1157 C C . ASN A 1 137 ? 32.559 80.062 7.064 1.00 70.50 137 ASN A C 1
ATOM 1159 O O . ASN A 1 137 ? 32.350 80.612 5.987 1.00 70.50 137 ASN A O 1
ATOM 1163 N N . ASN A 1 138 ? 33.367 80.600 7.984 1.00 71.38 138 ASN A N 1
ATOM 1164 C CA . ASN A 1 138 ? 34.000 81.908 7.801 1.00 71.38 138 ASN A CA 1
ATOM 1165 C C . ASN A 1 138 ? 35.048 81.925 6.679 1.00 71.38 138 ASN A C 1
ATOM 1167 O O . ASN A 1 138 ? 35.290 82.976 6.110 1.00 71.38 138 ASN A O 1
ATOM 1171 N N . ILE A 1 139 ? 35.680 80.795 6.351 1.00 70.44 139 ILE A N 1
ATOM 1172 C CA . ILE A 1 139 ? 36.634 80.720 5.231 1.00 70.44 139 ILE A CA 1
ATOM 1173 C C . ILE A 1 139 ? 35.880 80.603 3.899 1.00 70.44 139 ILE A C 1
ATOM 1175 O O . ILE A 1 139 ? 36.302 81.167 2.892 1.00 70.44 139 ILE A O 1
ATOM 1179 N N . PHE A 1 140 ? 34.744 79.905 3.899 1.00 67.06 140 PHE A N 1
ATOM 1180 C CA . PHE A 1 140 ? 33.933 79.691 2.704 1.00 67.06 140 PHE A CA 1
ATOM 1181 C C . PHE A 1 140 ? 33.216 80.970 2.246 1.00 67.06 140 PHE A C 1
ATOM 1183 O O . PHE A 1 140 ? 33.253 81.297 1.060 1.00 67.06 140 PHE A O 1
ATOM 1190 N N . CYS A 1 141 ? 32.636 81.737 3.178 1.00 66.81 141 CYS A N 1
ATOM 1191 C CA . CYS A 1 141 ? 31.900 82.963 2.849 1.00 66.81 141 CYS A CA 1
ATOM 1192 C C . CYS A 1 141 ? 32.788 84.075 2.267 1.00 66.81 141 CYS A C 1
ATOM 1194 O O . CYS A 1 141 ? 32.325 84.837 1.424 1.00 66.81 141 CYS A O 1
ATOM 1196 N N . THR A 1 142 ? 34.061 84.157 2.661 1.00 69.56 142 THR A N 1
ATOM 1197 C CA . THR A 1 142 ? 34.979 85.206 2.174 1.00 69.56 142 THR A CA 1
ATOM 1198 C C . THR A 1 142 ? 35.587 84.876 0.807 1.00 69.56 142 THR A C 1
ATOM 1200 O O . THR A 1 142 ? 36.069 85.773 0.124 1.00 69.56 142 THR A O 1
ATOM 1203 N N . GLY A 1 143 ? 35.580 83.600 0.398 1.00 66.19 143 GLY A N 1
ATOM 1204 C CA . GLY A 1 143 ? 36.219 83.138 -0.840 1.00 66.19 143 GLY A CA 1
ATOM 1205 C C . GLY A 1 143 ? 35.274 82.839 -2.012 1.00 66.19 143 GLY A C 1
ATOM 1206 O O . GLY A 1 143 ? 35.694 82.993 -3.156 1.00 66.19 143 GLY A O 1
ATOM 1207 N N . MET A 1 144 ? 34.026 82.416 -1.758 1.00 58.94 144 MET A N 1
ATOM 1208 C CA . MET A 1 144 ? 33.120 81.864 -2.793 1.00 58.94 144 MET A CA 1
ATOM 1209 C C . MET A 1 144 ? 31.938 82.762 -3.200 1.00 58.94 144 MET A C 1
ATOM 1211 O O . MET A 1 144 ? 31.000 82.292 -3.838 1.00 58.94 144 MET A O 1
ATOM 1215 N N . VAL A 1 145 ? 31.936 84.049 -2.835 1.00 61.56 145 VAL A N 1
ATOM 1216 C CA . VAL A 1 145 ? 30.812 84.965 -3.147 1.00 61.56 145 VAL A CA 1
ATOM 1217 C C . VAL A 1 145 ? 31.288 86.252 -3.838 1.00 61.56 145 VAL A C 1
ATOM 1219 O O . VAL A 1 145 ? 30.697 87.321 -3.703 1.00 61.56 145 VAL A O 1
ATOM 1222 N N . CYS A 1 146 ? 32.365 86.172 -4.622 1.00 65.94 146 CYS A N 1
ATOM 1223 C CA . CYS A 1 146 ? 32.764 87.266 -5.509 1.00 65.94 146 CYS A CA 1
ATOM 1224 C C . CYS A 1 146 ? 31.965 87.190 -6.821 1.00 65.94 146 CYS A C 1
ATOM 1226 O O . CYS A 1 146 ? 32.076 86.215 -7.565 1.00 65.94 146 CYS A O 1
ATOM 1228 N N . LYS A 1 147 ? 31.187 88.241 -7.134 1.00 70.06 147 LYS A N 1
ATOM 1229 C CA . LYS A 1 147 ? 30.266 88.306 -8.293 1.00 70.06 147 LYS A CA 1
ATOM 1230 C C . LYS A 1 147 ? 30.894 87.925 -9.642 1.00 70.06 147 LYS A C 1
ATOM 1232 O O . LYS A 1 147 ? 30.187 87.455 -10.526 1.00 70.06 147 LYS A O 1
ATOM 1237 N N . THR A 1 148 ? 32.203 88.097 -9.808 1.00 77.12 148 THR A N 1
ATOM 1238 C CA . THR A 1 148 ? 32.917 87.823 -11.063 1.00 77.12 148 THR A CA 1
ATOM 1239 C C . THR A 1 148 ? 33.126 86.334 -11.352 1.00 77.12 148 THR A C 1
ATOM 1241 O O . THR A 1 148 ? 33.319 85.972 -12.508 1.00 77.12 148 THR A O 1
ATOM 1244 N N . ASN A 1 149 ? 33.029 85.455 -10.346 1.00 75.94 149 ASN A N 1
ATOM 1245 C CA . ASN A 1 149 ? 33.349 84.028 -10.482 1.00 75.94 149 ASN A CA 1
ATOM 1246 C C . ASN A 1 149 ? 32.155 83.087 -10.255 1.00 75.94 149 ASN A C 1
ATOM 1248 O O . ASN A 1 149 ? 32.344 81.877 -10.147 1.00 75.94 149 ASN A O 1
ATOM 1252 N N . ILE A 1 150 ? 30.921 83.608 -10.268 1.00 79.25 150 ILE A N 1
ATOM 1253 C CA . ILE A 1 150 ? 29.695 82.835 -9.992 1.00 79.25 150 ILE A CA 1
ATOM 1254 C C . ILE A 1 150 ? 29.605 81.553 -10.834 1.00 79.25 150 ILE A C 1
ATOM 1256 O O . ILE A 1 150 ? 29.277 80.498 -10.301 1.00 79.25 150 ILE A O 1
ATOM 1260 N N . LYS A 1 151 ? 29.948 81.599 -12.131 1.00 80.38 151 LYS A N 1
ATOM 1261 C CA . LYS A 1 151 ? 29.894 80.406 -13.001 1.00 80.38 151 LYS A CA 1
ATOM 1262 C C . LYS A 1 151 ? 30.842 79.296 -12.534 1.00 80.38 151 LYS A C 1
ATOM 1264 O O . LYS A 1 151 ? 30.482 78.123 -12.567 1.00 80.38 151 LYS A O 1
ATOM 1269 N N . ARG A 1 152 ? 32.040 79.670 -12.079 1.00 83.44 152 ARG A N 1
ATOM 1270 C CA . ARG A 1 152 ? 33.036 78.734 -11.548 1.00 83.44 152 ARG A CA 1
ATOM 1271 C C . ARG A 1 152 ? 32.581 78.168 -10.206 1.00 83.44 152 ARG A C 1
ATOM 1273 O O . ARG A 1 152 ? 32.685 76.967 -9.986 1.00 83.44 152 ARG A O 1
ATOM 1280 N N . ASP A 1 153 ? 32.052 79.016 -9.332 1.00 79.19 153 ASP A N 1
ATOM 1281 C CA . ASP A 1 153 ? 31.680 78.614 -7.977 1.00 79.19 153 ASP A CA 1
ATOM 1282 C C . ASP A 1 153 ? 30.424 77.715 -7.985 1.00 79.19 153 ASP A C 1
ATOM 1284 O O . ASP A 1 153 ? 30.384 76.721 -7.260 1.00 79.19 153 ASP A O 1
ATOM 1288 N N . VAL A 1 154 ? 29.468 77.944 -8.900 1.00 86.44 154 VAL A N 1
ATOM 1289 C CA . VAL A 1 154 ? 28.347 77.016 -9.164 1.00 86.44 154 VAL A CA 1
ATOM 1290 C C . VAL A 1 154 ? 28.855 75.644 -9.617 1.00 86.44 154 VAL A C 1
ATOM 1292 O O . VAL A 1 154 ? 28.372 74.625 -9.122 1.00 86.44 154 VAL A O 1
ATOM 1295 N N . TYR A 1 155 ? 29.859 75.594 -10.501 1.00 88.31 155 TYR A N 1
ATOM 1296 C CA . TYR A 1 155 ? 30.450 74.327 -10.943 1.00 88.31 155 TYR A CA 1
ATOM 1297 C C . TYR A 1 155 ? 31.154 73.588 -9.795 1.00 88.31 155 TYR A C 1
ATOM 1299 O O . TYR A 1 155 ? 30.994 72.377 -9.645 1.00 88.31 155 TYR A O 1
ATOM 1307 N N . ILE A 1 156 ? 31.885 74.311 -8.940 1.00 85.75 156 ILE A N 1
ATOM 1308 C CA . ILE A 1 156 ? 32.571 73.735 -7.773 1.00 85.75 156 ILE A CA 1
ATOM 1309 C C . ILE A 1 156 ? 31.560 73.176 -6.764 1.00 85.75 156 ILE A C 1
ATOM 1311 O O . ILE A 1 156 ? 31.738 72.057 -6.278 1.00 85.75 156 ILE A O 1
ATOM 1315 N N . ILE A 1 157 ? 30.488 73.915 -6.467 1.00 86.38 157 ILE A N 1
ATOM 1316 C CA . ILE A 1 157 ? 29.428 73.464 -5.555 1.00 86.38 157 ILE A CA 1
ATOM 1317 C C . ILE A 1 157 ? 28.701 72.251 -6.144 1.00 86.38 157 ILE A C 1
ATOM 1319 O O . ILE A 1 157 ? 28.515 71.255 -5.444 1.00 86.38 157 ILE A O 1
ATOM 1323 N N . GLY A 1 158 ? 28.358 72.289 -7.435 1.00 90.56 158 GLY A N 1
ATOM 1324 C CA . GLY A 1 158 ? 27.743 71.161 -8.138 1.00 90.56 158 GLY A CA 1
ATOM 1325 C C . GLY A 1 158 ? 28.611 69.901 -8.086 1.00 90.56 158 GLY A C 1
ATOM 1326 O O . GLY A 1 158 ? 28.127 68.832 -7.714 1.00 90.56 158 GLY A O 1
ATOM 1327 N N . ALA A 1 159 ? 29.913 70.031 -8.356 1.00 90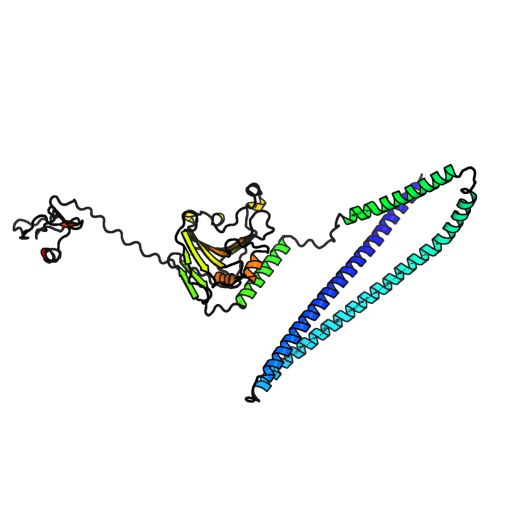.69 159 ALA A N 1
ATOM 1328 C CA . ALA A 1 159 ? 30.865 68.926 -8.257 1.00 90.69 159 ALA A CA 1
ATOM 1329 C C . ALA A 1 159 ? 30.989 68.393 -6.820 1.00 90.69 159 ALA A C 1
ATOM 1331 O O . ALA A 1 159 ? 31.021 67.180 -6.613 1.00 90.69 159 ALA A O 1
ATOM 1332 N N . ALA A 1 160 ? 31.009 69.272 -5.812 1.00 87.94 160 ALA A N 1
ATOM 1333 C CA . ALA A 1 160 ? 31.070 68.867 -4.410 1.00 87.94 160 ALA A CA 1
ATOM 1334 C C . ALA A 1 160 ? 29.816 68.087 -3.975 1.00 87.94 160 ALA A C 1
ATOM 1336 O O . ALA A 1 160 ? 29.943 67.057 -3.309 1.00 87.94 160 ALA A O 1
ATOM 1337 N N . ILE A 1 161 ? 28.623 68.528 -4.390 1.00 91.75 161 ILE A N 1
ATOM 1338 C CA . ILE A 1 161 ? 27.358 67.823 -4.132 1.00 91.75 161 ILE A CA 1
ATOM 1339 C C . ILE A 1 161 ? 27.357 66.464 -4.835 1.00 91.75 161 ILE A C 1
ATOM 1341 O O . ILE A 1 161 ? 27.026 65.460 -4.207 1.00 91.75 161 ILE A O 1
ATOM 1345 N N . PHE A 1 162 ? 27.784 66.405 -6.099 1.00 92.25 162 PHE A N 1
ATOM 1346 C CA . PHE A 1 162 ? 27.860 65.153 -6.850 1.00 92.25 162 PHE A CA 1
ATOM 1347 C C . PHE A 1 162 ? 28.819 64.151 -6.192 1.00 92.25 162 PHE A C 1
ATOM 1349 O O . PHE A 1 162 ? 28.465 62.988 -5.999 1.00 92.25 162 PHE A O 1
ATOM 1356 N N . ILE A 1 163 ? 30.003 64.596 -5.758 1.00 92.06 163 ILE A N 1
ATOM 1357 C CA . ILE A 1 163 ? 30.961 63.752 -5.029 1.00 92.06 163 ILE A CA 1
ATOM 1358 C C . ILE A 1 163 ? 30.372 63.293 -3.685 1.00 92.06 163 ILE A C 1
ATOM 1360 O O . ILE A 1 163 ? 30.491 62.118 -3.334 1.00 92.06 163 ILE A O 1
ATOM 1364 N N . ALA A 1 164 ? 29.701 64.172 -2.936 1.00 91.31 164 ALA A N 1
ATOM 1365 C CA . ALA A 1 164 ? 29.056 63.809 -1.674 1.00 91.31 164 ALA A CA 1
ATOM 1366 C C . ALA A 1 164 ? 27.932 62.774 -1.877 1.00 91.31 164 ALA A C 1
ATOM 1368 O O . ALA A 1 164 ? 27.900 61.762 -1.181 1.00 91.31 164 ALA A O 1
ATOM 1369 N N . ALA A 1 165 ? 27.069 62.966 -2.877 1.00 90.56 165 ALA A N 1
ATOM 1370 C CA . ALA A 1 165 ? 26.009 62.021 -3.226 1.00 90.56 165 ALA A CA 1
ATOM 1371 C C . ALA A 1 165 ? 26.579 60.672 -3.685 1.00 90.56 165 ALA A C 1
ATOM 1373 O O . ALA A 1 165 ? 26.134 59.625 -3.223 1.00 90.56 165 ALA A O 1
ATOM 1374 N N . THR A 1 166 ? 27.623 60.686 -4.519 1.00 89.69 166 THR A N 1
ATOM 1375 C CA . THR A 1 166 ? 28.287 59.464 -5.001 1.00 89.69 166 THR A CA 1
ATOM 1376 C C . THR A 1 166 ? 28.974 58.720 -3.858 1.00 89.69 166 THR A C 1
ATOM 1378 O O . THR A 1 166 ? 28.876 57.502 -3.768 1.00 89.69 166 THR A O 1
ATOM 1381 N N . THR A 1 167 ? 29.638 59.425 -2.938 1.00 88.19 167 THR A N 1
ATOM 1382 C CA . THR A 1 167 ? 30.262 58.792 -1.763 1.00 88.19 167 THR A CA 1
ATOM 1383 C C . THR A 1 167 ? 29.233 58.244 -0.778 1.00 88.19 167 THR A C 1
ATOM 1385 O O . THR A 1 167 ? 29.469 57.176 -0.219 1.00 88.19 167 THR A O 1
ATOM 1388 N N . LEU A 1 168 ? 28.082 58.904 -0.601 1.00 88.19 168 LEU A N 1
ATOM 1389 C CA . LEU A 1 168 ? 26.956 58.367 0.170 1.00 88.19 168 LEU A CA 1
ATOM 1390 C C . LEU A 1 168 ? 26.358 57.127 -0.502 1.00 88.19 168 LEU A C 1
ATOM 1392 O O . LEU A 1 168 ? 26.191 56.107 0.163 1.00 88.19 168 LEU A O 1
ATOM 1396 N N . ALA A 1 169 ? 26.125 57.168 -1.817 1.00 85.19 169 ALA A N 1
ATOM 1397 C CA . ALA A 1 169 ? 25.632 56.029 -2.587 1.00 85.19 169 ALA A CA 1
ATOM 1398 C C . ALA A 1 169 ? 26.607 54.843 -2.524 1.00 85.19 169 ALA A C 1
ATOM 1400 O O . ALA A 1 169 ? 26.190 53.729 -2.232 1.00 85.19 169 ALA A O 1
ATOM 1401 N N . LEU A 1 170 ? 27.912 55.078 -2.691 1.00 85.50 170 LEU A N 1
ATOM 1402 C CA . LEU A 1 170 ? 28.954 54.051 -2.565 1.00 85.50 170 LEU A CA 1
ATOM 1403 C C . LEU A 1 170 ? 29.163 53.568 -1.124 1.00 85.50 170 LEU A C 1
ATOM 1405 O O . LEU A 1 170 ? 29.650 52.459 -0.932 1.00 85.50 170 LEU A O 1
ATOM 1409 N N . ALA A 1 171 ? 28.823 54.362 -0.107 1.00 83.69 171 ALA A N 1
ATOM 1410 C CA . ALA A 1 171 ? 28.837 53.915 1.287 1.00 83.69 171 ALA A CA 1
ATOM 1411 C C . ALA A 1 171 ? 27.599 53.067 1.632 1.00 83.69 171 ALA A C 1
ATOM 1413 O O . ALA A 1 171 ? 27.698 52.153 2.451 1.00 83.69 171 ALA A O 1
ATOM 1414 N N . TRP A 1 172 ? 26.458 53.335 0.990 1.00 79.69 172 TRP A N 1
ATOM 1415 C CA . TRP A 1 172 ? 25.225 52.550 1.112 1.00 79.69 172 TRP A CA 1
ATOM 1416 C C . TRP A 1 172 ? 25.207 51.296 0.230 1.00 79.69 172 TRP A C 1
ATOM 1418 O O . TRP A 1 172 ? 24.612 50.292 0.612 1.00 79.69 172 TRP A O 1
ATOM 1428 N N . TYR A 1 173 ? 25.887 51.301 -0.917 1.00 78.94 173 TYR A N 1
ATOM 1429 C CA . TYR A 1 173 ? 25.902 50.182 -1.865 1.00 78.94 173 TYR A CA 1
ATOM 1430 C C . TYR A 1 173 ? 26.387 48.850 -1.245 1.00 78.94 173 TYR A C 1
ATOM 1432 O O . TYR A 1 173 ? 25.729 47.830 -1.449 1.00 78.94 173 TYR A O 1
ATOM 1440 N N . PRO A 1 174 ? 27.437 48.818 -0.393 1.00 73.00 174 PRO A N 1
ATOM 1441 C CA . PRO A 1 174 ? 27.823 47.619 0.345 1.00 73.00 174 PRO A CA 1
ATOM 1442 C C . PRO A 1 174 ? 26.764 47.156 1.349 1.00 73.00 174 PRO A C 1
ATOM 1444 O O . PRO A 1 174 ? 26.677 45.961 1.606 1.00 73.00 174 PRO A O 1
ATOM 1447 N N . GLN A 1 175 ? 25.967 48.068 1.923 1.00 71.75 175 GLN A N 1
ATOM 1448 C CA . GLN A 1 175 ? 24.871 47.707 2.832 1.00 71.75 175 GLN A CA 1
ATOM 1449 C C . GLN A 1 175 ? 23.692 47.095 2.068 1.00 71.75 175 GLN A C 1
ATOM 1451 O O . GLN A 1 175 ? 23.136 46.100 2.523 1.00 71.75 175 GLN A O 1
ATOM 1456 N N . LEU A 1 176 ? 23.367 47.615 0.881 1.00 68.69 176 LEU A N 1
ATOM 1457 C CA . LEU A 1 176 ? 22.357 47.034 -0.011 1.00 68.69 176 LEU A CA 1
ATOM 1458 C C . LEU A 1 176 ? 22.782 45.655 -0.536 1.00 68.69 176 LEU A C 1
ATOM 1460 O O . LEU A 1 176 ? 21.985 44.718 -0.493 1.00 68.69 176 LEU A O 1
ATOM 1464 N N . LEU A 1 177 ? 24.047 45.483 -0.930 1.00 67.25 177 LEU A N 1
ATOM 1465 C CA . LEU A 1 177 ? 24.574 44.173 -1.330 1.00 67.25 177 LEU A CA 1
ATOM 1466 C C . LEU A 1 177 ? 24.669 43.189 -0.153 1.00 67.25 177 LEU A C 1
ATOM 1468 O O . LEU A 1 177 ? 24.338 42.018 -0.322 1.00 67.25 177 LEU A O 1
ATOM 1472 N N . LYS A 1 178 ? 25.024 43.650 1.056 1.00 59.69 178 LYS A N 1
ATOM 1473 C CA . LYS A 1 178 ? 24.964 42.814 2.269 1.00 59.69 178 LYS A CA 1
ATOM 1474 C C . LYS A 1 178 ? 23.542 42.461 2.695 1.00 59.69 178 LYS A C 1
ATOM 1476 O O . LYS A 1 178 ? 23.363 41.419 3.299 1.00 59.69 178 LYS A O 1
ATOM 1481 N N . SER A 1 179 ? 22.535 43.271 2.369 1.00 52.12 179 SER A N 1
ATOM 1482 C CA . SER A 1 179 ? 21.137 42.928 2.672 1.00 52.12 179 SER A CA 1
ATOM 1483 C C . SER A 1 179 ? 20.560 41.837 1.762 1.00 52.12 179 SER A C 1
ATOM 1485 O O . SER A 1 179 ? 19.559 41.225 2.119 1.00 52.12 179 SER A O 1
ATOM 1487 N N . LYS A 1 180 ? 21.199 41.559 0.612 1.00 51.78 180 LYS A N 1
ATOM 1488 C CA . LYS A 1 180 ? 20.805 40.479 -0.311 1.00 51.78 180 LYS A CA 1
ATOM 1489 C C . LYS A 1 180 ? 21.598 39.184 -0.157 1.00 51.78 180 LYS A C 1
ATOM 1491 O O . LYS A 1 180 ? 21.168 38.169 -0.690 1.00 51.78 180 LYS A O 1
ATOM 1496 N N . SER A 1 181 ? 22.703 39.195 0.582 1.00 50.06 181 SER A N 1
ATOM 1497 C CA . SER A 1 181 ? 23.305 37.961 1.076 1.00 50.06 181 SER A CA 1
ATOM 1498 C C . SER A 1 181 ? 22.899 37.831 2.535 1.00 50.06 181 SER A C 1
ATOM 1500 O O . SER A 1 181 ? 23.525 38.490 3.366 1.00 50.06 181 SER A O 1
ATOM 1502 N N . PRO A 1 182 ? 21.871 37.037 2.883 1.00 51.56 182 PRO A N 1
ATOM 1503 C CA . PRO A 1 182 ? 21.682 36.655 4.268 1.00 51.56 182 PRO A CA 1
ATOM 1504 C C . PRO A 1 182 ? 22.965 35.938 4.694 1.00 51.56 182 PRO A C 1
ATOM 1506 O O . PRO A 1 182 ? 23.185 34.773 4.378 1.00 51.56 182 PRO A O 1
ATOM 1509 N N . GLU A 1 183 ? 23.857 36.657 5.376 1.00 50.34 183 GLU A N 1
ATOM 1510 C CA . GLU A 1 183 ? 24.831 36.053 6.271 1.00 50.34 183 GLU A CA 1
ATOM 1511 C C . GLU A 1 183 ? 23.962 35.467 7.377 1.00 50.34 183 GLU A C 1
ATOM 1513 O O . GLU A 1 183 ? 23.626 36.128 8.364 1.00 50.34 183 GLU A O 1
ATOM 1518 N N . LYS A 1 184 ? 23.447 34.266 7.073 1.00 53.88 184 LYS A N 1
ATOM 1519 C CA . LYS A 1 184 ? 22.649 33.433 7.951 1.00 53.88 184 LYS A CA 1
ATOM 1520 C C . LYS A 1 184 ? 23.404 33.484 9.277 1.00 53.88 184 LYS A C 1
ATOM 1522 O O . LYS A 1 184 ? 24.622 33.258 9.268 1.00 53.88 184 LYS A O 1
ATOM 1527 N N . PRO A 1 185 ? 22.759 33.872 10.393 1.00 55.66 185 PRO A N 1
ATOM 1528 C CA . PRO A 1 185 ? 23.401 33.705 11.685 1.00 55.66 185 PRO A CA 1
ATOM 1529 C C . PRO A 1 185 ? 23.954 32.281 11.716 1.00 55.66 185 PRO A C 1
ATOM 1531 O O . PRO A 1 185 ? 23.395 31.398 11.065 1.00 55.66 185 PRO A O 1
ATOM 1534 N N . ALA A 1 186 ? 25.045 32.053 12.437 1.00 54.97 186 ALA A N 1
ATOM 1535 C CA . ALA A 1 186 ? 25.425 30.703 12.821 1.00 54.97 186 ALA A CA 1
ATOM 1536 C C . ALA A 1 186 ? 24.327 30.132 13.749 1.00 54.97 186 ALA A C 1
ATOM 1538 O O . ALA A 1 186 ? 24.538 29.929 14.940 1.00 54.97 186 ALA A O 1
ATOM 1539 N N . GLU A 1 187 ? 23.110 29.961 13.223 1.00 54.56 187 GLU A N 1
ATOM 1540 C CA . GLU A 1 187 ? 22.307 28.780 13.425 1.00 54.56 187 GLU A CA 1
ATOM 1541 C C . GLU A 1 187 ? 23.302 27.648 13.294 1.00 54.56 187 GLU A C 1
ATOM 1543 O O . GLU A 1 187 ? 23.927 27.465 12.247 1.00 54.56 187 GLU A O 1
ATOM 1548 N N . VAL A 1 188 ? 23.530 26.985 14.421 1.00 61.19 188 VAL A N 1
ATOM 1549 C CA . VAL A 1 188 ? 24.025 25.621 14.437 1.00 61.19 188 VAL A CA 1
ATOM 1550 C C . VAL A 1 188 ? 23.251 24.935 13.323 1.00 61.19 188 VAL A C 1
ATOM 1552 O O . VAL A 1 188 ? 22.032 24.803 13.437 1.00 61.19 188 VAL A O 1
ATOM 1555 N N . ALA A 1 189 ? 23.915 24.694 12.190 1.00 63.62 189 ALA A N 1
ATOM 1556 C CA . ALA A 1 189 ? 23.315 24.004 11.072 1.00 63.62 189 ALA A CA 1
ATOM 1557 C C . ALA A 1 189 ? 23.071 22.607 11.614 1.00 63.62 189 ALA A C 1
ATOM 1559 O O . ALA A 1 189 ? 23.993 21.797 11.657 1.00 63.62 189 ALA A O 1
ATOM 1560 N N . LEU A 1 190 ? 21.868 22.418 12.160 1.00 73.75 190 LEU A N 1
ATOM 1561 C CA . LEU A 1 190 ? 21.342 21.123 12.525 1.00 73.75 190 LEU A CA 1
ATOM 1562 C C . LEU A 1 190 ? 21.604 20.262 11.292 1.00 73.75 190 LEU A C 1
ATOM 1564 O O . LEU A 1 190 ? 21.245 20.68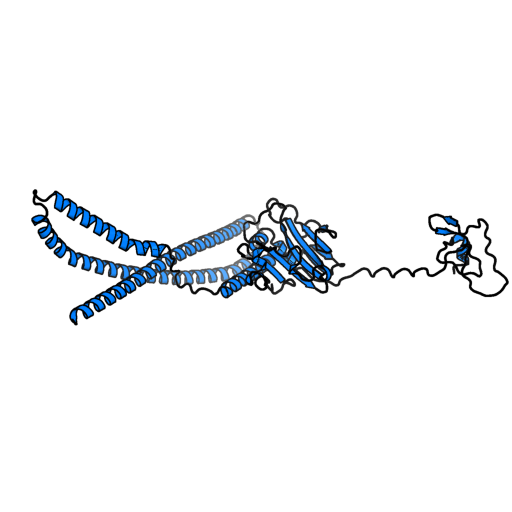3 10.181 1.00 73.75 190 LEU A O 1
ATOM 1568 N N . SER A 1 191 ? 22.368 19.182 11.450 1.00 87.88 191 SER A N 1
ATOM 1569 C CA . SER A 1 191 ? 22.723 18.371 10.289 1.00 87.88 191 SER A CA 1
ATOM 1570 C C . SER A 1 191 ? 21.425 17.898 9.633 1.00 87.88 191 SER A C 1
ATOM 1572 O O . SER A 1 191 ? 20.399 17.761 10.301 1.00 87.88 191 SER A O 1
ATOM 1574 N N . LYS A 1 192 ? 21.434 17.700 8.312 1.00 83.25 192 LYS A N 1
ATOM 1575 C CA . LYS A 1 192 ? 20.258 17.180 7.596 1.00 83.25 192 LYS A CA 1
ATOM 1576 C C . LYS A 1 192 ? 19.723 15.915 8.293 1.00 83.25 192 LYS A C 1
ATOM 1578 O O . LYS A 1 192 ? 18.537 15.828 8.566 1.00 83.25 192 LYS A O 1
ATOM 1583 N N . GLU A 1 193 ? 20.640 15.058 8.735 1.00 84.56 193 GLU A N 1
ATOM 1584 C CA . GLU A 1 193 ? 20.385 13.855 9.538 1.00 84.56 193 GLU A CA 1
ATOM 1585 C C . GLU A 1 193 ? 19.610 14.133 10.841 1.00 84.56 193 GLU A C 1
ATOM 1587 O O . GLU A 1 193 ? 18.661 13.429 11.165 1.00 84.56 193 GLU A O 1
ATOM 1592 N N . GLU A 1 194 ? 19.972 15.173 11.600 1.00 88.38 194 GLU A N 1
ATOM 1593 C CA . GLU A 1 194 ? 19.260 15.544 12.831 1.00 88.38 194 GLU A CA 1
ATOM 1594 C C . GLU A 1 194 ? 17.855 16.110 12.556 1.00 88.38 194 GLU A C 1
ATOM 1596 O O . GLU A 1 194 ? 16.985 16.039 13.430 1.00 88.38 194 GLU A O 1
ATOM 1601 N N . LEU A 1 195 ? 17.634 16.720 11.385 1.00 86.25 195 LEU A N 1
ATOM 1602 C CA . LEU A 1 195 ? 16.312 17.189 10.968 1.00 86.25 195 LEU A CA 1
ATOM 1603 C C . LEU A 1 195 ? 15.429 16.010 10.544 1.00 86.25 195 LEU A C 1
ATOM 1605 O O . LEU A 1 195 ? 14.297 15.923 11.015 1.00 86.25 195 LEU A O 1
ATOM 1609 N N . ASP A 1 196 ? 15.976 15.102 9.735 1.00 82.88 196 ASP A N 1
ATOM 1610 C CA . ASP A 1 196 ? 15.296 13.898 9.252 1.00 82.88 196 ASP A CA 1
ATOM 1611 C C . ASP A 1 196 ? 14.889 13.004 10.439 1.00 82.88 196 ASP A C 1
ATOM 1613 O O . ASP A 1 196 ? 13.723 12.634 10.567 1.00 82.88 196 ASP A O 1
ATOM 1617 N N . TYR A 1 197 ? 15.790 12.799 11.409 1.00 87.25 197 TYR A N 1
ATOM 1618 C CA . TYR A 1 197 ? 15.487 12.060 12.640 1.00 87.25 197 TYR A CA 1
ATOM 1619 C C . TYR A 1 197 ? 14.378 12.715 13.481 1.00 87.25 197 TYR A C 1
ATOM 1621 O O . TYR A 1 197 ? 13.510 12.037 14.028 1.00 87.25 197 TYR A O 1
ATOM 1629 N N . LYS A 1 198 ? 14.379 14.049 13.621 1.00 89.81 198 LYS A N 1
ATOM 1630 C CA . LYS A 1 198 ? 13.316 14.747 14.370 1.00 89.81 198 LYS A CA 1
ATOM 1631 C C . LYS A 1 198 ? 11.963 14.619 13.690 1.00 89.81 198 LYS A C 1
ATOM 1633 O O . LYS A 1 198 ? 10.963 14.477 14.388 1.00 89.81 198 LYS A O 1
ATOM 1638 N N . PHE A 1 199 ? 11.951 14.697 12.366 1.00 86.25 199 PHE A N 1
ATOM 1639 C CA . PHE A 1 199 ? 10.747 14.539 11.569 1.00 86.25 199 PHE A CA 1
ATOM 1640 C C . PHE A 1 199 ? 10.172 13.124 11.715 1.00 86.25 199 PHE A C 1
ATOM 1642 O O . PHE A 1 199 ? 8.987 12.974 12.000 1.00 86.25 199 PHE A O 1
ATOM 1649 N N . GLU A 1 200 ? 11.020 12.098 11.638 1.00 85.50 200 GLU A N 1
ATOM 1650 C CA . GLU A 1 200 ? 10.627 10.702 11.854 1.00 85.50 200 GLU A CA 1
ATOM 1651 C C . GLU A 1 200 ? 10.024 10.484 13.253 1.00 85.50 200 GLU A C 1
ATOM 1653 O O . GLU A 1 200 ? 8.931 9.936 13.390 1.00 85.50 200 GLU A O 1
ATOM 1658 N N . GLN A 1 201 ? 10.675 10.999 14.301 1.00 89.06 201 GLN A N 1
ATOM 1659 C CA . GLN A 1 201 ? 10.173 10.897 15.677 1.00 89.06 201 GLN A CA 1
ATOM 1660 C C . GLN A 1 201 ? 8.838 11.629 15.885 1.00 89.06 201 GLN A C 1
ATOM 1662 O O . GLN A 1 201 ? 7.969 11.141 16.609 1.00 89.06 201 GLN A O 1
ATOM 1667 N N . GLU A 1 202 ? 8.660 12.800 15.268 1.00 90.19 202 GLU A N 1
ATOM 1668 C CA . GLU A 1 202 ? 7.399 13.546 15.328 1.00 90.19 202 GLU A CA 1
ATOM 1669 C C . GLU A 1 202 ? 6.275 12.796 14.601 1.00 90.19 202 GLU A C 1
ATOM 1671 O O . GLU A 1 202 ? 5.166 12.699 15.130 1.00 90.19 202 GLU A O 1
ATOM 1676 N N . ASN A 1 203 ? 6.567 12.188 13.448 1.00 86.62 203 ASN A N 1
ATOM 1677 C CA . ASN A 1 203 ? 5.604 11.373 12.712 1.00 86.62 203 ASN A CA 1
ATOM 1678 C C . ASN A 1 203 ? 5.174 10.138 13.500 1.00 86.62 203 ASN A C 1
ATOM 1680 O O . ASN A 1 203 ? 3.974 9.918 13.654 1.00 86.62 203 ASN A O 1
ATOM 1684 N N . ILE A 1 204 ? 6.119 9.381 14.064 1.00 88.44 204 ILE A N 1
ATOM 1685 C CA . ILE A 1 204 ? 5.811 8.203 14.888 1.00 88.44 204 ILE A CA 1
ATOM 1686 C C . ILE A 1 204 ? 4.900 8.592 16.063 1.00 88.44 204 ILE A C 1
ATOM 1688 O O . ILE A 1 204 ? 3.891 7.931 16.317 1.00 88.44 204 ILE A O 1
ATOM 1692 N N . LEU A 1 205 ? 5.203 9.699 16.750 1.00 91.06 205 LEU A N 1
ATOM 1693 C CA . LEU A 1 205 ? 4.388 10.182 17.867 1.00 91.06 205 LEU A CA 1
ATOM 1694 C C . LEU A 1 205 ? 2.979 10.603 17.421 1.00 91.06 205 LEU A C 1
ATOM 1696 O O . LEU A 1 205 ? 1.996 10.304 18.107 1.00 91.06 205 LEU A O 1
ATOM 1700 N N . ASN A 1 206 ? 2.868 11.282 16.277 1.00 90.44 206 ASN A N 1
ATOM 1701 C CA . ASN A 1 206 ? 1.586 11.699 15.713 1.00 90.44 206 ASN A CA 1
ATOM 1702 C C . ASN A 1 206 ? 0.728 10.486 15.335 1.00 90.44 206 ASN A C 1
ATOM 1704 O O . ASN A 1 206 ? -0.443 10.431 15.712 1.00 90.44 206 ASN A O 1
ATOM 1708 N N . ILE A 1 207 ? 1.316 9.487 14.673 1.00 89.81 207 ILE A N 1
ATOM 1709 C CA . ILE A 1 207 ? 0.647 8.230 14.326 1.00 89.81 207 ILE A CA 1
ATOM 1710 C C . ILE A 1 207 ? 0.143 7.524 15.589 1.00 89.81 207 ILE A C 1
ATOM 1712 O O . ILE A 1 207 ? -1.041 7.197 15.666 1.00 89.81 207 ILE A O 1
ATOM 1716 N N . SER A 1 208 ? 1.004 7.347 16.597 1.00 91.12 208 SER A N 1
ATOM 1717 C CA . SER A 1 208 ? 0.633 6.710 17.871 1.00 91.12 208 SER A CA 1
ATOM 1718 C C . SER A 1 208 ? -0.538 7.436 18.536 1.00 91.12 208 SER A C 1
ATOM 1720 O O . SER A 1 208 ? -1.506 6.815 18.970 1.00 91.12 208 SER A O 1
ATOM 1722 N N . THR A 1 209 ? -0.499 8.771 18.547 1.00 94.12 209 THR A N 1
ATOM 1723 C CA . THR A 1 209 ? -1.575 9.598 19.108 1.00 94.12 209 THR A CA 1
ATOM 1724 C C . THR A 1 209 ? -2.888 9.414 18.340 1.00 94.12 209 THR A C 1
ATOM 1726 O O . THR A 1 209 ? -3.955 9.345 18.948 1.00 94.12 209 THR A O 1
ATOM 1729 N N . ILE A 1 210 ? -2.851 9.323 17.007 1.00 92.31 210 ILE A N 1
ATOM 1730 C CA . ILE A 1 210 ? -4.050 9.070 16.190 1.00 92.31 210 ILE A CA 1
ATOM 1731 C C . ILE A 1 210 ? -4.643 7.703 16.536 1.00 92.31 210 ILE A C 1
ATOM 1733 O O . ILE A 1 210 ? -5.851 7.594 16.737 1.00 92.31 210 ILE A O 1
ATOM 1737 N N . GLN A 1 211 ? -3.802 6.676 16.654 1.00 91.88 211 GLN A N 1
ATOM 1738 C CA . GLN A 1 211 ? -4.242 5.316 16.959 1.00 91.88 211 GLN A CA 1
ATOM 1739 C C . GLN A 1 211 ? -4.883 5.196 18.341 1.00 91.88 211 GLN A C 1
ATOM 1741 O O . GLN A 1 211 ? -5.942 4.585 18.461 1.00 91.88 211 GLN A O 1
ATOM 1746 N N . GLU A 1 212 ? -4.286 5.806 19.367 1.00 93.94 212 GLU A N 1
ATOM 1747 C CA . GLU A 1 212 ? -4.827 5.799 20.733 1.00 93.94 212 GLU A CA 1
ATOM 1748 C C . GLU A 1 212 ? -6.212 6.453 20.823 1.00 93.94 212 GLU A C 1
ATOM 1750 O O . GLU A 1 212 ? -7.032 6.073 21.658 1.00 93.94 212 GLU A O 1
ATOM 1755 N N . ASN A 1 213 ? -6.495 7.417 19.944 1.00 96.44 213 ASN A N 1
ATOM 1756 C CA . ASN A 1 213 ? -7.778 8.113 19.904 1.00 96.44 213 ASN A CA 1
ATOM 1757 C C . ASN A 1 213 ? -8.869 7.357 19.125 1.00 96.44 213 ASN A C 1
ATOM 1759 O O . ASN A 1 213 ? -10.036 7.756 19.178 1.00 96.44 213 ASN A O 1
ATOM 1763 N N . ILE A 1 214 ? -8.528 6.286 18.401 1.00 95.88 214 ILE A N 1
ATOM 1764 C CA . ILE A 1 214 ? -9.477 5.519 17.588 1.00 95.88 214 ILE A CA 1
ATOM 1765 C C . ILE A 1 214 ? -9.868 4.234 18.317 1.00 95.88 214 ILE A C 1
ATOM 1767 O O . ILE A 1 214 ? -9.092 3.287 18.428 1.00 95.88 214 ILE A O 1
ATOM 1771 N N . ASP A 1 215 ? -11.133 4.154 18.732 1.00 97.12 215 ASP A N 1
ATOM 1772 C CA . ASP A 1 215 ? -11.700 2.907 19.240 1.00 97.12 215 ASP A CA 1
ATOM 1773 C C . ASP A 1 215 ? -11.941 1.909 18.090 1.00 97.12 215 ASP A C 1
ATOM 1775 O O . ASP A 1 215 ? -12.877 2.036 17.291 1.00 97.12 215 ASP A O 1
ATOM 1779 N N . SER A 1 216 ? -11.075 0.895 18.012 1.00 96.69 216 SER A N 1
ATOM 1780 C CA . SER A 1 216 ? -11.145 -0.186 17.023 1.00 96.69 216 SER A CA 1
ATOM 1781 C C . SER A 1 216 ? -11.856 -1.452 17.522 1.00 96.69 216 SER A C 1
ATOM 1783 O O . SER A 1 216 ? -11.909 -2.459 16.807 1.00 96.69 216 SER A O 1
ATOM 1785 N N . SER A 1 217 ? -12.432 -1.430 18.730 1.00 97.12 217 SER A N 1
ATOM 1786 C CA . SER A 1 217 ? -13.055 -2.609 19.353 1.00 97.12 217 SER A CA 1
ATOM 1787 C C . SER A 1 217 ? -14.223 -3.175 18.536 1.00 97.12 217 SER A C 1
ATOM 1789 O O . SER A 1 217 ? -14.339 -4.390 18.382 1.00 97.12 217 SER A O 1
ATOM 1791 N N . ASN A 1 218 ? -15.032 -2.295 17.941 1.00 97.44 218 ASN A N 1
ATOM 1792 C CA . ASN A 1 218 ? -16.219 -2.647 17.154 1.00 97.44 218 ASN A CA 1
ATOM 1793 C C . ASN A 1 218 ? -15.948 -2.750 15.643 1.00 97.44 218 ASN A C 1
ATOM 1795 O O . ASN A 1 218 ? -16.879 -2.772 14.837 1.00 97.44 218 ASN A O 1
ATOM 1799 N N . TRP A 1 219 ? -14.684 -2.758 15.220 1.00 98.31 219 TRP A N 1
ATOM 1800 C CA . TRP A 1 219 ? -14.356 -2.822 13.800 1.00 98.31 219 TRP A CA 1
ATOM 1801 C C . TRP A 1 219 ? -14.660 -4.198 13.209 1.00 98.31 219 TRP A C 1
ATOM 1803 O O . TRP A 1 219 ? -14.504 -5.238 13.850 1.00 98.31 219 TRP A O 1
ATOM 1813 N N . LYS A 1 220 ? -15.081 -4.201 11.943 1.00 98.50 220 LYS A N 1
ATOM 1814 C CA . LYS A 1 220 ? -15.253 -5.429 11.170 1.00 98.50 220 LYS A CA 1
ATOM 1815 C C . LYS A 1 220 ? -13.888 -5.949 10.747 1.00 98.50 220 LYS A C 1
ATOM 1817 O O . LYS A 1 220 ? -12.972 -5.179 10.486 1.00 98.50 220 LYS A O 1
ATOM 1822 N N . GLU A 1 221 ? -13.778 -7.262 10.619 1.00 98.50 221 GLU A N 1
ATOM 1823 C CA . GLU A 1 221 ? -12.565 -7.918 10.151 1.00 98.50 221 GLU A CA 1
ATOM 1824 C C . GLU A 1 221 ? -12.771 -8.440 8.728 1.00 98.50 221 GLU A C 1
ATOM 1826 O O . GLU A 1 221 ? -13.765 -9.105 8.424 1.00 98.50 221 GLU A O 1
ATOM 1831 N N . TYR A 1 222 ? -11.828 -8.132 7.843 1.00 98.50 222 TYR A N 1
ATOM 1832 C CA . TYR A 1 222 ? -11.728 -8.729 6.522 1.00 98.50 222 TYR A CA 1
ATOM 1833 C C . TYR A 1 222 ? -10.628 -9.786 6.524 1.00 98.50 222 TYR A C 1
ATOM 1835 O O . TYR A 1 222 ? -9.530 -9.529 7.008 1.00 98.50 222 TYR A O 1
ATOM 1843 N N . LYS A 1 223 ? -10.909 -10.963 5.959 1.00 98.12 223 LYS A N 1
ATOM 1844 C CA . LYS A 1 223 ? -9.980 -12.098 5.893 1.00 98.12 223 LYS A CA 1
ATOM 1845 C C . LYS A 1 223 ? -9.854 -12.597 4.461 1.00 98.12 223 LYS A C 1
ATOM 1847 O O . LYS A 1 223 ? -10.840 -13.018 3.860 1.00 98.12 223 LYS A O 1
ATOM 1852 N N . SER A 1 224 ? -8.630 -12.623 3.944 1.00 97.12 224 SER A N 1
ATOM 1853 C CA . SER A 1 224 ? -8.295 -13.238 2.663 1.00 97.12 224 SER A CA 1
ATOM 1854 C C . SER A 1 224 ? -7.479 -14.505 2.894 1.00 97.12 224 SER A C 1
ATOM 1856 O O . SER A 1 224 ? -6.257 -14.467 3.002 1.00 97.12 224 SER A O 1
ATOM 1858 N N . LEU A 1 225 ? -8.157 -15.654 2.949 1.00 96.50 225 LEU A N 1
ATOM 1859 C CA . LEU A 1 225 ? -7.500 -16.956 3.130 1.00 96.50 225 LEU A CA 1
ATOM 1860 C C . LEU A 1 225 ? -6.597 -17.331 1.948 1.00 96.50 225 LEU A C 1
ATOM 1862 O O . LEU A 1 225 ? -5.581 -17.996 2.128 1.00 96.50 225 LEU A O 1
ATOM 1866 N N . TRP A 1 226 ? -6.957 -16.892 0.739 1.00 94.75 226 TRP A N 1
ATOM 1867 C CA . TRP A 1 226 ? -6.189 -17.187 -0.471 1.00 94.75 226 TRP A CA 1
ATOM 1868 C C . TRP A 1 226 ? -4.834 -16.473 -0.489 1.00 94.75 226 TRP A C 1
ATOM 1870 O O . TRP A 1 226 ? -3.850 -17.033 -0.973 1.00 94.75 226 TRP A O 1
ATOM 1880 N N . TYR A 1 227 ? -4.794 -15.251 0.045 1.00 96.12 227 TYR A N 1
ATOM 1881 C CA . TYR A 1 227 ? -3.600 -14.407 0.073 1.00 96.12 227 TYR A CA 1
ATOM 1882 C C . TYR A 1 227 ? -2.992 -14.270 1.471 1.00 96.12 227 TYR A C 1
ATOM 1884 O O . TYR A 1 227 ? -2.008 -13.571 1.613 1.00 96.12 227 TYR A O 1
ATOM 1892 N N . GLY A 1 228 ? -3.524 -14.946 2.491 1.00 96.69 228 GLY A N 1
ATOM 1893 C CA . GLY A 1 228 ? -2.876 -15.050 3.799 1.00 96.69 228 GLY A CA 1
ATOM 1894 C C . GLY A 1 228 ? -2.826 -13.751 4.604 1.00 96.69 228 GLY A C 1
ATOM 1895 O O . GLY A 1 228 ? -1.844 -13.519 5.301 1.00 96.69 228 GLY A O 1
ATOM 1896 N N . PHE A 1 229 ? -3.862 -12.909 4.556 1.00 97.94 229 PHE A N 1
ATOM 1897 C CA . PHE A 1 229 ? -3.926 -11.718 5.416 1.00 97.94 229 PHE A CA 1
ATOM 1898 C C . PHE A 1 229 ? -5.316 -11.470 6.002 1.00 97.94 229 PHE A C 1
ATOM 1900 O O . PHE A 1 229 ? -6.338 -11.917 5.463 1.00 97.94 229 PHE A O 1
ATOM 1907 N N . LYS A 1 230 ? -5.349 -10.724 7.104 1.00 98.12 230 LYS A N 1
ATOM 1908 C CA . LYS A 1 230 ? -6.553 -10.127 7.674 1.00 98.12 230 LYS A CA 1
ATOM 1909 C C . LYS A 1 230 ? -6.288 -8.675 8.069 1.00 98.12 230 LYS A C 1
ATOM 1911 O O . LYS A 1 230 ? -5.155 -8.314 8.365 1.00 98.12 230 LYS A O 1
ATOM 1916 N N . ILE A 1 231 ? -7.328 -7.854 8.038 1.00 98.19 231 ILE A N 1
ATOM 1917 C CA . ILE A 1 231 ? -7.255 -6.430 8.380 1.00 98.19 231 ILE A CA 1
ATOM 1918 C C . ILE A 1 231 ? -8.605 -5.974 8.933 1.00 98.19 231 ILE A C 1
ATOM 1920 O O . ILE A 1 231 ? -9.658 -6.413 8.452 1.00 98.19 231 ILE A O 1
ATOM 1924 N N . LYS A 1 232 ? -8.594 -5.119 9.957 1.00 98.25 232 LYS A N 1
ATOM 1925 C CA . LYS A 1 232 ? -9.810 -4.512 10.501 1.00 98.25 232 LYS A CA 1
ATOM 1926 C C . LYS A 1 232 ? -10.147 -3.215 9.769 1.00 98.25 232 LYS A C 1
ATOM 1928 O O . LYS A 1 232 ? -9.273 -2.507 9.283 1.00 98.25 232 LYS A O 1
ATOM 1933 N N . TYR A 1 233 ? -11.434 -2.897 9.709 1.00 98.19 233 TYR A N 1
ATOM 1934 C CA . TYR A 1 233 ? -11.950 -1.652 9.145 1.00 98.19 233 TYR A CA 1
ATOM 1935 C C . TYR A 1 233 ? -13.228 -1.211 9.881 1.00 98.19 233 TYR A C 1
ATOM 1937 O O . TYR A 1 233 ? -13.935 -2.059 10.445 1.00 98.19 233 TYR A O 1
ATOM 1945 N N . PRO A 1 234 ? -13.572 0.090 9.889 1.00 97.44 234 PRO A N 1
ATOM 1946 C CA . PRO A 1 234 ? -14.725 0.578 10.639 1.00 97.44 234 PRO A CA 1
ATOM 1947 C C . PRO A 1 234 ? -16.036 -0.108 10.233 1.00 97.44 234 PRO A C 1
ATOM 1949 O O . PRO A 1 234 ? -16.332 -0.290 9.051 1.00 97.44 234 PRO A O 1
ATOM 1952 N N . GLN A 1 235 ? -16.878 -0.449 11.215 1.00 97.25 235 GLN A N 1
ATOM 1953 C CA . GLN A 1 235 ? -18.165 -1.114 10.967 1.00 97.25 235 GLN A CA 1
ATOM 1954 C C . GLN A 1 235 ? -19.105 -0.293 10.077 1.00 97.25 235 GLN A C 1
ATOM 1956 O O . GLN A 1 235 ? -19.916 -0.873 9.344 1.00 97.25 235 GLN A O 1
ATOM 1961 N N . SER A 1 236 ? -18.979 1.032 10.150 1.00 95.88 236 SER A N 1
ATOM 1962 C CA . SER A 1 236 ? -19.737 2.002 9.370 1.00 95.88 236 SER A CA 1
ATOM 1963 C C . SER A 1 236 ? -19.311 2.075 7.906 1.00 95.88 236 SER A C 1
ATOM 1965 O O . SER A 1 236 ? -19.981 2.758 7.153 1.00 95.88 236 SER A O 1
ATOM 1967 N N . TRP A 1 237 ? -18.232 1.425 7.468 1.00 96.81 237 TRP A N 1
ATOM 1968 C CA . TRP A 1 237 ? -17.802 1.471 6.067 1.00 96.81 237 TRP A CA 1
ATOM 1969 C C . TRP A 1 237 ? -18.559 0.466 5.190 1.00 96.81 237 TRP A C 1
ATOM 1971 O O . TRP A 1 237 ? -19.174 -0.493 5.679 1.00 96.81 237 TRP A O 1
ATOM 1981 N N . LYS A 1 238 ? -18.499 0.678 3.867 1.00 97.31 238 LYS A N 1
ATOM 1982 C CA . LYS A 1 238 ? -19.054 -0.255 2.879 1.00 97.31 238 LYS A CA 1
ATOM 1983 C C . LYS A 1 238 ? -18.311 -1.594 2.966 1.00 97.31 238 LYS A C 1
ATOM 1985 O O . LYS A 1 238 ? -17.156 -1.659 3.388 1.00 97.31 238 LYS A O 1
ATOM 1990 N N . ALA A 1 239 ? -18.977 -2.674 2.558 1.00 97.69 239 ALA A N 1
ATOM 1991 C CA . ALA A 1 239 ? -18.324 -3.977 2.477 1.00 97.69 239 ALA A CA 1
ATOM 1992 C C . ALA A 1 239 ? -17.106 -3.900 1.527 1.00 97.69 239 ALA A C 1
ATOM 1994 O O . ALA A 1 239 ? -17.216 -3.248 0.482 1.00 97.69 239 ALA A O 1
ATOM 1995 N N . PRO A 1 240 ? -15.968 -4.544 1.856 1.00 98.00 240 PRO A N 1
ATOM 1996 C CA . PRO A 1 240 ? -14.762 -4.459 1.040 1.00 98.00 240 PRO A CA 1
ATOM 1997 C C . PRO A 1 240 ? -15.011 -4.942 -0.390 1.00 98.00 240 PRO A C 1
ATOM 1999 O O . PRO A 1 240 ? -15.581 -6.014 -0.611 1.00 98.00 240 PRO A O 1
ATOM 2002 N N . LEU A 1 241 ? -14.579 -4.150 -1.370 1.00 97.62 241 LEU A N 1
ATOM 2003 C CA . LEU A 1 241 ? -14.748 -4.464 -2.784 1.00 97.62 241 LEU A CA 1
ATOM 2004 C C . LEU A 1 241 ? -13.522 -5.213 -3.291 1.00 97.62 241 LEU A C 1
ATOM 2006 O O . LEU A 1 241 ? -12.443 -4.640 -3.428 1.00 97.62 241 LEU A O 1
ATOM 2010 N N . VAL A 1 242 ? -13.699 -6.497 -3.589 1.00 97.50 242 VAL A N 1
ATOM 2011 C CA . VAL A 1 242 ? -12.653 -7.319 -4.199 1.00 97.50 242 VAL A CA 1
ATOM 2012 C C . VAL A 1 242 ? -12.608 -7.035 -5.693 1.00 97.50 242 VAL A C 1
ATOM 2014 O O . VAL A 1 242 ? -13.575 -7.286 -6.414 1.00 97.50 242 VAL A O 1
ATOM 2017 N N . GLN A 1 243 ? -11.476 -6.527 -6.163 1.00 95.19 243 GLN A N 1
ATOM 2018 C CA . GLN A 1 243 ? -11.232 -6.313 -7.579 1.00 95.19 243 GLN A CA 1
ATOM 2019 C C . GLN A 1 243 ? -10.472 -7.519 -8.140 1.00 95.19 243 GLN A C 1
ATOM 2021 O O . GLN A 1 243 ? -9.406 -7.873 -7.623 1.00 95.19 243 GLN A O 1
ATOM 2026 N N . PRO A 1 244 ? -11.012 -8.181 -9.178 1.00 85.19 244 PRO A N 1
ATOM 2027 C CA . PRO A 1 244 ? -10.312 -9.280 -9.815 1.00 85.19 244 PRO A CA 1
ATOM 2028 C C . PRO A 1 244 ? -9.055 -8.771 -10.523 1.00 85.19 244 PRO A C 1
ATOM 2030 O O . PRO A 1 244 ? -8.900 -7.579 -10.796 1.00 85.19 244 PRO A O 1
ATOM 2033 N N . TYR A 1 245 ? -8.178 -9.713 -10.859 1.00 88.50 245 TYR A N 1
ATOM 2034 C CA . TYR A 1 245 ? -6.990 -9.454 -11.658 1.00 88.50 245 TYR A CA 1
ATOM 2035 C C . TYR A 1 245 ? -7.309 -8.603 -12.902 1.00 88.50 245 TYR A C 1
ATOM 2037 O O . TYR A 1 245 ? -8.145 -8.973 -13.729 1.00 88.50 245 TYR A O 1
ATOM 2045 N N . SER A 1 246 ? -6.610 -7.475 -13.042 1.00 90.19 246 SER A N 1
ATOM 2046 C CA . SER A 1 246 ? -6.675 -6.604 -14.216 1.00 90.19 246 SER A CA 1
ATOM 2047 C C . SER A 1 246 ? -5.394 -6.738 -15.026 1.00 90.19 246 SER A C 1
ATOM 2049 O O . SER A 1 246 ? -4.304 -6.730 -14.466 1.00 90.19 246 SER A O 1
ATOM 2051 N N . ARG A 1 247 ? -5.504 -6.784 -16.360 1.00 87.94 247 ARG A N 1
ATOM 2052 C CA . ARG A 1 247 ? -4.327 -6.782 -17.252 1.00 87.94 247 ARG A CA 1
ATOM 2053 C C . ARG A 1 247 ? -3.491 -5.505 -17.133 1.00 87.94 247 ARG A C 1
ATOM 2055 O O . ARG A 1 247 ? -2.320 -5.526 -17.490 1.00 87.94 247 ARG A O 1
ATOM 2062 N N . ILE A 1 248 ? -4.104 -4.412 -16.676 1.00 90.44 248 ILE A N 1
ATOM 2063 C CA . ILE A 1 248 ? -3.458 -3.101 -16.544 1.00 90.44 248 ILE A CA 1
ATOM 2064 C C . ILE A 1 248 ? -2.662 -3.019 -15.234 1.00 90.44 248 ILE A C 1
ATOM 2066 O O . ILE A 1 248 ? -1.663 -2.312 -15.179 1.00 90.44 248 ILE A O 1
ATOM 2070 N N . SER A 1 249 ? -3.073 -3.760 -14.201 1.00 93.69 249 SER A N 1
ATOM 2071 C CA . SER A 1 249 ? -2.395 -3.768 -12.905 1.00 93.69 249 SER A CA 1
ATOM 2072 C C . SER A 1 249 ? -1.445 -4.960 -12.785 1.00 93.69 249 SER A C 1
ATOM 2074 O O . SER A 1 249 ? -1.730 -6.089 -13.213 1.00 93.69 249 SER A O 1
ATOM 2076 N N . LYS A 1 250 ? -0.289 -4.725 -12.169 1.00 95.62 250 LYS A N 1
ATOM 2077 C CA . LYS A 1 250 ? 0.630 -5.799 -11.787 1.00 95.62 250 LYS A CA 1
ATOM 2078 C C . LYS A 1 250 ? 0.157 -6.547 -10.544 1.00 95.62 250 LYS A C 1
ATOM 2080 O O . LYS A 1 250 ? 0.607 -7.674 -10.325 1.00 95.62 250 LYS A O 1
ATOM 2085 N N . ALA A 1 251 ? -0.768 -5.976 -9.772 1.00 96.56 251 ALA A N 1
ATOM 2086 C CA . ALA A 1 251 ? -1.355 -6.645 -8.622 1.00 96.56 251 ALA A CA 1
ATOM 2087 C C . ALA A 1 251 ? -2.105 -7.903 -9.084 1.00 96.56 251 ALA A C 1
ATOM 2089 O O . ALA A 1 251 ? -2.882 -7.882 -10.044 1.00 96.56 251 ALA A O 1
ATOM 2090 N N . GLY A 1 252 ? -1.854 -9.027 -8.414 1.00 95.38 252 GLY A N 1
ATOM 2091 C CA . GLY A 1 252 ? -2.621 -10.254 -8.630 1.00 95.38 252 GLY A CA 1
ATOM 2092 C C . GLY A 1 252 ? -4.003 -10.178 -7.982 1.00 95.38 252 GLY A C 1
ATOM 2093 O O . GLY A 1 252 ? -4.920 -10.882 -8.399 1.00 95.38 252 GLY A O 1
ATOM 2094 N N . TYR A 1 253 ? -4.140 -9.317 -6.974 1.00 96.81 253 TYR A N 1
ATOM 2095 C CA . TYR A 1 253 ? -5.343 -9.153 -6.178 1.00 96.81 253 TYR A CA 1
ATOM 2096 C C . TYR A 1 253 ? -5.383 -7.770 -5.542 1.00 96.81 253 TYR A C 1
ATOM 2098 O O . TYR A 1 253 ? -4.355 -7.269 -5.092 1.00 96.81 253 TYR A O 1
ATOM 2106 N N . ARG A 1 254 ? -6.566 -7.160 -5.489 1.00 97.62 254 ARG A N 1
ATOM 2107 C CA . ARG A 1 254 ? -6.779 -5.887 -4.803 1.00 97.62 254 ARG A CA 1
ATOM 2108 C C . ARG A 1 254 ? -8.106 -5.925 -4.064 1.00 97.62 254 ARG A C 1
ATOM 2110 O O . ARG A 1 254 ? -9.110 -6.385 -4.607 1.00 97.62 254 ARG A O 1
ATOM 2117 N N . VAL A 1 255 ? -8.115 -5.428 -2.836 1.00 98.12 255 VAL A N 1
ATOM 2118 C CA . VAL A 1 255 ? -9.340 -5.197 -2.071 1.00 98.12 255 VAL A CA 1
ATOM 2119 C C . VAL A 1 255 ? -9.401 -3.735 -1.651 1.00 98.12 255 VAL A C 1
ATOM 2121 O O . VAL A 1 255 ? -8.415 -3.178 -1.177 1.00 98.12 255 VAL A O 1
ATOM 2124 N N . SER A 1 256 ? -10.557 -3.116 -1.852 1.00 98.00 256 SER A N 1
ATOM 2125 C CA . SER A 1 256 ? -10.785 -1.701 -1.570 1.00 98.00 256 SER A CA 1
ATOM 2126 C C . SER A 1 256 ? -11.743 -1.535 -0.399 1.00 98.00 256 SER A C 1
ATOM 2128 O O . SER A 1 256 ? -12.861 -2.055 -0.426 1.00 98.00 256 SER A O 1
ATOM 2130 N N . PHE A 1 257 ? -11.327 -0.770 0.601 1.00 97.75 257 PHE A N 1
ATOM 2131 C CA . PHE A 1 257 ? -12.106 -0.425 1.785 1.00 97.75 257 PHE A CA 1
ATOM 2132 C C . PHE A 1 257 ? -12.598 1.004 1.618 1.00 97.75 257 PHE A C 1
ATOM 2134 O O . PHE A 1 257 ? -11.798 1.931 1.643 1.00 97.75 257 PHE A O 1
ATOM 2141 N N . ILE A 1 258 ? -13.899 1.177 1.385 1.00 97.19 258 ILE A N 1
ATOM 2142 C CA . ILE A 1 258 ? -14.484 2.470 1.014 1.00 97.19 258 ILE A CA 1
ATOM 2143 C C . ILE A 1 258 ? -15.331 2.991 2.173 1.00 97.19 258 ILE A C 1
ATOM 2145 O O . ILE A 1 258 ? -16.270 2.321 2.614 1.00 97.19 258 ILE A O 1
ATOM 2149 N N . ALA A 1 259 ? -15.020 4.199 2.635 1.00 95.50 259 ALA A N 1
ATOM 2150 C CA . ALA A 1 259 ? -15.807 4.890 3.644 1.00 95.50 259 ALA A CA 1
ATOM 2151 C C . ALA A 1 259 ? -17.224 5.183 3.120 1.00 95.50 259 ALA A C 1
ATOM 2153 O O . ALA A 1 259 ? -17.435 5.413 1.925 1.00 95.50 259 ALA A O 1
ATOM 2154 N N . ASN A 1 260 ? -18.221 5.183 4.008 1.00 92.56 260 ASN A N 1
ATOM 2155 C CA . ASN A 1 260 ? -19.537 5.707 3.643 1.00 92.56 260 ASN A CA 1
ATOM 2156 C C . ASN A 1 260 ? -19.394 7.192 3.292 1.00 92.56 260 ASN A C 1
ATOM 2158 O O . ASN A 1 260 ? -18.675 7.904 3.987 1.00 92.56 260 ASN A O 1
ATOM 2162 N N . GLU A 1 261 ? -20.023 7.615 2.190 1.00 78.75 261 GLU A N 1
ATOM 2163 C CA . GLU A 1 261 ? -19.841 8.936 1.576 1.00 78.75 261 GLU A CA 1
ATOM 2164 C C . GLU A 1 261 ? -19.843 10.053 2.619 1.00 78.75 261 GLU A C 1
ATOM 2166 O O . GLU A 1 261 ? -20.869 10.377 3.209 1.00 78.75 261 GLU A O 1
ATOM 2171 N N . GLN A 1 262 ? -18.664 10.629 2.842 1.00 70.88 262 GLN A N 1
ATOM 2172 C CA . GLN A 1 262 ? -18.518 11.891 3.543 1.00 70.88 262 GLN A CA 1
ATOM 2173 C C . GLN A 1 262 ? -18.313 12.958 2.478 1.00 70.88 262 GLN A C 1
ATOM 2175 O O . GLN A 1 262 ? -17.319 12.955 1.743 1.00 70.88 262 GLN A O 1
ATOM 2180 N N . GLU A 1 263 ? -19.296 13.847 2.362 1.00 59.41 263 GLU A N 1
ATOM 2181 C CA . GLU A 1 263 ? -19.156 15.074 1.595 1.00 59.41 263 GLU A CA 1
ATOM 2182 C C . GLU A 1 263 ? -17.918 15.801 2.145 1.00 59.41 263 GLU A C 1
ATOM 2184 O O . GLU A 1 263 ? -17.854 16.103 3.333 1.00 59.41 263 GLU A O 1
ATOM 2189 N N . ASN A 1 264 ? -16.923 16.044 1.286 1.00 61.53 264 ASN A N 1
ATOM 2190 C CA . ASN A 1 264 ? -15.732 16.882 1.529 1.00 61.53 264 ASN A CA 1
ATOM 2191 C C . ASN A 1 264 ? -14.414 16.208 1.945 1.00 61.53 264 ASN A C 1
ATOM 2193 O O . ASN A 1 264 ? -13.481 16.922 2.302 1.00 61.53 264 ASN A O 1
ATOM 2197 N N . LYS A 1 265 ? -14.257 14.885 1.814 1.00 81.19 265 LYS A N 1
ATOM 2198 C CA . LYS A 1 265 ? -12.929 14.254 1.958 1.00 81.19 265 LYS A CA 1
ATOM 2199 C C . LYS A 1 265 ? -12.249 13.996 0.611 1.00 81.19 265 LYS A C 1
ATOM 2201 O O . LYS A 1 265 ? -12.860 13.470 -0.321 1.00 81.19 265 LYS A O 1
ATOM 2206 N N . ASN A 1 266 ? -10.960 14.342 0.526 1.00 94.25 266 ASN A N 1
ATOM 2207 C CA . ASN A 1 266 ? -10.095 14.027 -0.625 1.00 94.25 266 ASN A CA 1
ATOM 2208 C C . ASN A 1 266 ? -9.873 12.517 -0.786 1.00 94.25 266 ASN A C 1
ATOM 2210 O O . ASN A 1 266 ? -9.617 12.037 -1.891 1.00 94.25 266 ASN A O 1
ATOM 2214 N N . PHE A 1 267 ? -10.003 11.771 0.310 1.00 95.38 267 PHE A N 1
ATOM 2215 C CA . PHE A 1 267 ? -9.851 10.325 0.355 1.00 95.38 267 PHE A CA 1
ATOM 2216 C C . PHE A 1 267 ? -11.210 9.646 0.484 1.00 95.38 267 PHE A C 1
ATOM 2218 O O . PHE A 1 267 ? -12.072 10.091 1.240 1.00 95.38 267 PHE A O 1
ATOM 2225 N N . ILE A 1 268 ? -11.384 8.547 -0.246 1.00 96.31 268 ILE A N 1
ATOM 2226 C CA . ILE A 1 268 ? -12.603 7.725 -0.206 1.00 96.31 268 ILE A CA 1
ATOM 2227 C C . ILE A 1 268 ? -12.417 6.437 0.603 1.00 96.31 268 ILE A C 1
ATOM 2229 O O . ILE A 1 268 ? -13.369 5.677 0.762 1.00 96.31 268 ILE A O 1
ATOM 2233 N N . GLY A 1 269 ? -11.204 6.173 1.088 1.00 96.75 269 GLY A N 1
ATOM 2234 C CA . GLY A 1 269 ? -10.852 4.953 1.802 1.00 96.75 269 GLY A CA 1
ATOM 2235 C C . GLY A 1 269 ? -9.408 4.544 1.531 1.00 96.75 269 GLY A C 1
ATOM 2236 O O . GLY A 1 269 ? -8.565 5.409 1.310 1.00 96.75 269 GLY A O 1
ATOM 2237 N N . PHE A 1 270 ? -9.126 3.244 1.501 1.00 98.06 270 PHE A N 1
ATOM 2238 C CA . PHE A 1 270 ? -7.799 2.700 1.194 1.00 98.06 270 PHE A CA 1
ATOM 2239 C C . PHE A 1 270 ? -7.892 1.377 0.424 1.00 98.06 270 PHE A C 1
ATOM 2241 O O . PHE A 1 270 ? -8.932 0.714 0.417 1.00 98.06 270 PHE A O 1
ATOM 2248 N N . ASP A 1 271 ? -6.805 0.996 -0.237 1.00 98.25 271 ASP A N 1
ATOM 2249 C CA . ASP A 1 271 ? -6.664 -0.269 -0.953 1.00 98.25 271 ASP A CA 1
ATOM 2250 C C . ASP A 1 271 ? -5.593 -1.143 -0.285 1.00 98.25 271 ASP A C 1
ATOM 2252 O O . ASP A 1 271 ? -4.585 -0.635 0.198 1.00 98.25 271 ASP A O 1
ATOM 2256 N N . VAL A 1 272 ? -5.790 -2.464 -0.318 1.00 98.19 272 VAL A N 1
ATOM 2257 C CA . VAL A 1 272 ? -4.733 -3.461 -0.099 1.00 98.19 272 VAL A CA 1
ATOM 2258 C C . VAL A 1 272 ? -4.482 -4.168 -1.429 1.00 98.19 272 VAL A C 1
ATOM 2260 O O . VAL A 1 272 ? -5.348 -4.901 -1.922 1.00 98.19 272 VAL A O 1
ATOM 2263 N N . ALA A 1 273 ? -3.315 -3.935 -2.024 1.00 98.00 273 ALA A N 1
ATOM 2264 C CA . ALA A 1 273 ? -2.862 -4.551 -3.265 1.00 98.00 273 ALA A CA 1
ATOM 2265 C C . ALA A 1 273 ? -1.847 -5.660 -2.965 1.00 98.00 273 ALA A C 1
ATOM 2267 O O . ALA A 1 273 ? -0.885 -5.453 -2.232 1.00 98.00 273 ALA A O 1
ATOM 2268 N N . VAL A 1 274 ? -2.062 -6.845 -3.538 1.00 97.81 274 VAL A N 1
ATOM 2269 C CA . VAL A 1 274 ? -1.214 -8.022 -3.325 1.00 97.81 274 VAL A CA 1
ATOM 2270 C C . VAL A 1 274 ? -0.503 -8.390 -4.619 1.00 97.81 274 VAL A C 1
ATOM 2272 O O . VAL A 1 274 ? -1.133 -8.655 -5.653 1.00 97.81 274 VAL A O 1
ATOM 2275 N N . TYR A 1 275 ? 0.820 -8.445 -4.544 1.00 97.62 275 TYR A N 1
ATOM 2276 C CA . TYR A 1 275 ? 1.710 -8.757 -5.652 1.00 97.62 275 TYR A CA 1
ATOM 2277 C C . TYR A 1 275 ? 2.406 -10.086 -5.414 1.00 97.62 275 TYR A C 1
ATOM 2279 O O . TYR A 1 275 ? 2.861 -10.367 -4.312 1.00 97.62 275 TYR A O 1
ATOM 2287 N N . ASP A 1 276 ? 2.511 -10.890 -6.468 1.00 97.00 276 ASP A N 1
ATOM 2288 C CA . ASP A 1 276 ? 3.368 -12.071 -6.479 1.00 97.00 276 ASP A CA 1
ATOM 2289 C C . ASP A 1 276 ? 4.808 -11.631 -6.769 1.00 97.00 276 ASP A C 1
ATOM 2291 O O . ASP A 1 276 ? 5.068 -11.022 -7.816 1.00 97.00 276 ASP A O 1
ATOM 2295 N N . ILE A 1 277 ? 5.736 -11.937 -5.859 1.00 97.12 277 ILE A N 1
ATO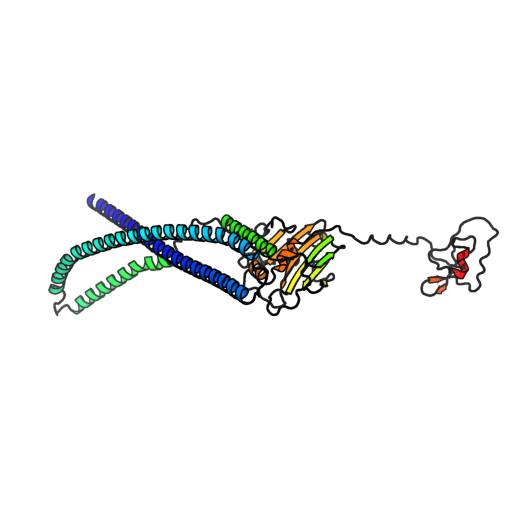M 2296 C CA . ILE A 1 277 ? 7.157 -11.589 -5.992 1.00 97.12 277 ILE A CA 1
ATOM 2297 C C . ILE A 1 277 ? 7.737 -12.180 -7.279 1.00 97.12 277 ILE A C 1
ATOM 2299 O O . ILE A 1 277 ? 8.502 -11.507 -7.963 1.00 97.12 277 ILE A O 1
ATOM 2303 N N . ALA A 1 278 ? 7.319 -13.380 -7.695 1.00 96.94 278 ALA A N 1
ATOM 2304 C CA . ALA A 1 278 ? 7.795 -13.976 -8.942 1.00 96.94 278 ALA A CA 1
ATOM 2305 C C . ALA A 1 278 ? 7.401 -13.148 -10.180 1.00 96.94 278 ALA A C 1
ATOM 2307 O O . ALA A 1 278 ? 8.072 -13.210 -11.211 1.00 96.94 278 ALA A O 1
ATOM 2308 N N . ARG A 1 279 ? 6.322 -12.357 -10.086 1.00 95.50 279 ARG A N 1
ATOM 2309 C CA . ARG A 1 279 ? 5.829 -11.509 -11.175 1.00 95.50 279 ARG A CA 1
ATOM 2310 C C . ARG A 1 279 ? 6.459 -10.119 -11.177 1.00 95.50 279 ARG A C 1
ATOM 2312 O O . ARG A 1 279 ? 6.792 -9.629 -12.254 1.00 95.50 279 ARG A O 1
ATOM 2319 N N . VAL A 1 280 ? 6.580 -9.473 -10.015 1.00 96.00 280 VAL A N 1
ATOM 2320 C CA . VAL A 1 280 ? 7.124 -8.102 -9.916 1.00 96.00 280 VAL A CA 1
ATOM 2321 C C . VAL A 1 280 ? 8.625 -8.053 -9.646 1.00 96.00 280 VAL A C 1
ATOM 2323 O O . VAL A 1 280 ? 9.218 -7.002 -9.828 1.00 96.00 280 VAL A O 1
ATOM 2326 N N . LYS A 1 281 ? 9.251 -9.177 -9.277 1.00 94.62 281 LYS A N 1
ATOM 2327 C CA . LYS A 1 281 ? 10.661 -9.335 -8.874 1.00 94.62 281 LYS A CA 1
ATOM 2328 C C . LYS A 1 281 ? 11.026 -8.607 -7.578 1.00 94.62 281 LYS A C 1
ATOM 2330 O O . LYS A 1 281 ? 11.554 -9.237 -6.671 1.00 94.62 281 LYS A O 1
ATOM 2335 N N . GLU A 1 282 ? 10.713 -7.320 -7.484 1.00 91.44 282 GLU A N 1
ATOM 2336 C CA . GLU A 1 282 ? 11.057 -6.422 -6.379 1.00 91.44 282 GLU A CA 1
ATOM 2337 C C . GLU A 1 282 ? 9.880 -5.491 -6.055 1.00 91.44 282 GLU A C 1
ATOM 2339 O O . GLU A 1 282 ? 9.028 -5.221 -6.909 1.00 91.44 282 GLU A O 1
ATOM 2344 N N . PHE A 1 283 ? 9.828 -4.966 -4.829 1.00 91.06 283 PHE A N 1
ATOM 2345 C CA . PHE A 1 283 ? 8.714 -4.114 -4.400 1.00 91.06 283 PHE A CA 1
ATOM 2346 C C . PHE A 1 283 ? 8.697 -2.739 -5.084 1.00 91.06 283 PHE A C 1
ATOM 2348 O O . PHE A 1 283 ? 7.618 -2.193 -5.320 1.00 91.06 283 PHE A O 1
ATOM 2355 N N . PHE A 1 284 ? 9.855 -2.226 -5.517 1.00 91.94 284 PHE A N 1
ATOM 2356 C CA . PHE A 1 284 ? 9.962 -0.982 -6.294 1.00 91.94 284 PHE A CA 1
ATOM 2357 C C . PHE A 1 284 ? 9.228 -1.044 -7.647 1.00 91.94 284 PHE A C 1
ATOM 2359 O O . PHE A 1 284 ? 9.011 -0.032 -8.307 1.00 91.94 284 PHE A O 1
ATOM 2366 N N . GLN A 1 285 ? 8.851 -2.246 -8.098 1.00 94.62 285 GLN A N 1
ATOM 2367 C CA . GLN A 1 285 ? 8.155 -2.460 -9.368 1.00 94.62 285 GLN A CA 1
ATOM 2368 C C . GLN A 1 285 ? 6.630 -2.575 -9.218 1.00 94.62 285 GLN A C 1
ATOM 2370 O O . GLN A 1 285 ? 5.953 -2.857 -10.217 1.00 94.62 285 GLN A O 1
ATOM 2375 N N . THR A 1 286 ? 6.098 -2.390 -8.006 1.00 96.38 286 THR A N 1
ATOM 2376 C CA . THR A 1 286 ? 4.656 -2.401 -7.709 1.00 96.38 286 THR A CA 1
ATOM 2377 C C . THR A 1 286 ? 3.948 -1.154 -8.250 1.00 96.38 286 THR A C 1
ATOM 2379 O O . THR A 1 286 ? 4.595 -0.168 -8.594 1.00 96.38 286 THR A O 1
ATOM 2382 N N . ASP A 1 287 ? 2.616 -1.199 -8.387 1.00 96.69 287 ASP A N 1
ATOM 2383 C CA . ASP A 1 287 ? 1.868 -0.084 -8.991 1.00 96.69 287 ASP A CA 1
ATOM 2384 C C . ASP A 1 287 ? 1.727 1.120 -8.036 1.00 96.69 287 ASP A C 1
ATOM 2386 O O . ASP A 1 287 ? 1.544 2.240 -8.511 1.00 96.69 287 ASP A O 1
ATOM 2390 N N . GLU A 1 288 ? 1.811 0.909 -6.714 1.00 96.06 288 GLU A N 1
ATOM 2391 C CA . GLU A 1 288 ? 1.819 1.983 -5.701 1.00 96.06 288 GLU A CA 1
ATOM 2392 C C . GLU A 1 288 ? 3.184 2.655 -5.566 1.00 96.06 288 GLU A C 1
ATOM 2394 O O . GLU A 1 288 ? 3.266 3.747 -5.003 1.00 96.06 288 GLU A O 1
ATOM 2399 N N . PHE A 1 289 ? 4.248 2.025 -6.073 1.00 95.50 289 PHE A N 1
ATOM 2400 C CA . PHE A 1 289 ? 5.576 2.594 -5.956 1.00 95.50 289 PHE A CA 1
ATOM 2401 C C . PHE A 1 289 ? 5.653 3.930 -6.717 1.00 95.50 289 PHE A C 1
ATOM 2403 O O . PHE A 1 289 ? 5.231 4.008 -7.882 1.00 95.50 289 PHE A O 1
ATOM 2410 N N . PRO A 1 290 ? 6.165 4.997 -6.083 1.00 94.62 290 PRO A N 1
ATOM 2411 C CA . PRO A 1 290 ? 6.149 6.324 -6.661 1.00 94.62 290 PRO A CA 1
ATOM 2412 C C . PRO A 1 290 ? 6.984 6.370 -7.932 1.00 94.62 290 PRO A C 1
ATOM 2414 O O . PRO A 1 290 ? 8.102 5.863 -8.022 1.00 94.62 290 PRO A O 1
ATOM 2417 N N . LYS A 1 291 ? 6.422 7.015 -8.951 1.00 95.25 291 LYS A N 1
ATOM 2418 C CA . LYS A 1 291 ? 7.134 7.256 -10.203 1.00 95.25 291 LYS A CA 1
ATOM 2419 C C . LYS A 1 291 ? 8.123 8.393 -10.000 1.00 95.25 291 LYS A C 1
ATOM 2421 O O . LYS A 1 291 ? 7.803 9.359 -9.305 1.00 95.25 291 LYS A O 1
ATOM 2426 N N . LEU A 1 292 ? 9.266 8.309 -10.670 1.00 95.56 292 LEU A N 1
ATOM 2427 C CA . LEU A 1 292 ? 10.196 9.430 -10.779 1.00 95.56 292 LEU A CA 1
ATOM 2428 C C . LEU A 1 292 ? 9.492 10.643 -11.402 1.00 95.56 292 LEU A C 1
ATOM 2430 O O . LEU A 1 292 ? 8.662 10.477 -12.303 1.00 95.56 292 LEU A O 1
ATOM 2434 N N . LYS A 1 293 ? 9.813 11.843 -10.910 1.00 94.94 293 LYS A N 1
ATOM 2435 C CA . LYS A 1 293 ? 9.285 13.110 -11.442 1.00 94.94 293 LYS A CA 1
ATOM 2436 C C . LYS A 1 293 ? 9.747 13.330 -12.884 1.00 94.94 293 LYS A C 1
ATOM 2438 O O . LYS A 1 293 ? 8.913 13.564 -13.753 1.00 94.94 293 LYS A O 1
ATOM 2443 N N . ASP A 1 294 ? 11.042 13.133 -13.130 1.00 94.56 294 ASP A N 1
ATOM 2444 C CA . ASP A 1 294 ? 11.676 13.301 -14.437 1.00 94.56 294 ASP A CA 1
ATOM 2445 C C . ASP A 1 294 ? 12.486 12.063 -14.839 1.00 94.56 294 ASP A C 1
ATOM 2447 O O . ASP A 1 294 ? 13.118 11.404 -14.009 1.00 94.56 294 ASP A O 1
ATOM 2451 N N . GLU A 1 295 ? 12.525 11.747 -16.138 1.00 93.19 295 GLU A N 1
ATOM 2452 C CA . GLU A 1 295 ? 13.344 10.631 -16.633 1.00 93.19 295 GLU A CA 1
ATOM 2453 C C . GLU A 1 295 ? 14.845 10.865 -16.442 1.00 93.19 295 GLU A C 1
ATOM 2455 O O . GLU A 1 295 ? 15.582 9.903 -16.240 1.00 93.19 295 GLU A O 1
ATOM 2460 N N . SER A 1 296 ? 15.294 12.125 -16.442 1.00 91.00 296 SER A N 1
ATOM 2461 C CA . SER A 1 296 ? 16.690 12.495 -16.177 1.00 91.00 296 SER A CA 1
ATOM 2462 C C . SER A 1 296 ? 17.138 12.171 -14.752 1.00 91.00 296 SER A C 1
ATOM 2464 O O . SER A 1 296 ? 18.329 11.986 -14.514 1.00 91.00 296 SER A O 1
ATOM 2466 N N . SER A 1 297 ? 16.200 12.058 -13.806 1.00 90.12 297 SER A N 1
ATOM 2467 C CA . SER A 1 297 ? 16.506 11.705 -12.418 1.00 90.12 297 SER A CA 1
ATOM 2468 C C . SER A 1 297 ? 16.878 10.228 -12.255 1.00 90.12 297 SER A C 1
ATOM 2470 O O . SER A 1 297 ? 17.440 9.865 -11.229 1.00 90.12 297 SER A O 1
ATOM 2472 N N . LYS A 1 298 ? 16.652 9.374 -13.269 1.00 88.44 298 LYS A N 1
ATOM 2473 C CA . LYS A 1 298 ? 17.056 7.951 -13.247 1.00 88.44 298 LYS A CA 1
ATOM 2474 C C . LYS A 1 298 ? 18.568 7.766 -13.083 1.00 88.44 298 LYS A C 1
ATOM 2476 O O . LYS A 1 298 ? 19.008 6.803 -12.457 1.00 88.44 298 LYS A O 1
ATOM 2481 N N . ASP A 1 299 ? 19.358 8.682 -13.641 1.00 90.62 299 ASP A N 1
ATOM 2482 C CA . ASP A 1 299 ? 20.819 8.572 -13.638 1.00 90.62 299 ASP A CA 1
ATOM 2483 C C . ASP A 1 299 ? 21.460 9.205 -12.398 1.00 90.62 299 ASP A C 1
ATOM 2485 O O . ASP A 1 299 ? 22.597 8.862 -12.055 1.00 90.62 299 ASP A O 1
ATOM 2489 N N . ALA A 1 300 ? 20.730 10.082 -11.700 1.00 92.38 300 ALA A N 1
ATOM 2490 C CA . ALA A 1 300 ? 21.198 10.733 -10.487 1.00 92.38 300 ALA A CA 1
ATOM 2491 C C . ALA A 1 300 ? 21.396 9.696 -9.376 1.00 92.38 300 ALA A C 1
ATOM 2493 O O . ALA A 1 300 ? 20.466 8.999 -8.978 1.00 92.38 300 ALA A O 1
ATOM 2494 N N . GLU A 1 301 ? 22.618 9.603 -8.857 1.00 90.50 301 GLU A N 1
ATOM 2495 C CA . GLU A 1 301 ? 22.983 8.633 -7.818 1.00 90.50 301 GLU A CA 1
ATOM 2496 C C . GLU A 1 301 ? 22.138 8.799 -6.546 1.00 90.50 301 GLU A C 1
ATOM 2498 O O . GLU A 1 301 ? 21.759 7.808 -5.929 1.00 90.50 301 GLU A O 1
ATOM 2503 N N . SER A 1 302 ? 21.727 10.033 -6.237 1.00 87.44 302 SER A N 1
ATOM 2504 C CA . SER A 1 302 ? 20.815 10.350 -5.133 1.00 87.44 302 SER A CA 1
ATOM 2505 C C . SER A 1 302 ? 19.407 9.776 -5.295 1.00 87.44 302 SER A C 1
ATOM 2507 O O . SER A 1 302 ? 18.734 9.570 -4.297 1.00 87.44 302 SER A O 1
ATOM 2509 N N . CYS A 1 303 ? 18.957 9.516 -6.525 1.00 91.31 303 CYS A N 1
ATOM 2510 C CA . CYS A 1 303 ? 17.621 8.989 -6.796 1.00 91.31 303 CYS A CA 1
ATOM 2511 C C . CYS A 1 303 ? 17.606 7.466 -6.974 1.00 91.31 303 CYS A C 1
ATOM 2513 O O . CYS A 1 303 ? 16.532 6.886 -7.109 1.00 91.31 303 CYS A O 1
ATOM 2515 N N . LYS A 1 304 ? 18.770 6.801 -6.987 1.00 87.94 304 LYS A N 1
ATOM 2516 C CA . LYS A 1 304 ? 18.852 5.341 -7.166 1.00 87.94 304 LYS A CA 1
ATOM 2517 C C . LYS A 1 304 ? 18.468 4.565 -5.910 1.00 87.94 304 LYS A C 1
ATOM 2519 O O . LYS A 1 304 ? 17.920 3.475 -6.035 1.00 87.94 304 LYS A O 1
ATOM 2524 N N . ASN A 1 305 ? 18.717 5.134 -4.732 1.00 83.38 305 ASN A N 1
ATOM 2525 C CA . ASN A 1 305 ? 18.435 4.490 -3.453 1.00 83.38 305 ASN A CA 1
ATOM 2526 C C . ASN A 1 305 ? 17.266 5.191 -2.763 1.00 83.38 305 ASN A C 1
ATOM 2528 O O . ASN A 1 305 ? 17.332 6.387 -2.497 1.00 83.38 305 ASN A O 1
ATOM 2532 N N . ILE A 1 306 ? 16.223 4.432 -2.428 1.00 84.50 306 ILE A N 1
ATOM 2533 C CA . ILE A 1 306 ? 15.090 4.922 -1.631 1.00 84.50 306 ILE A CA 1
ATOM 2534 C C . ILE A 1 306 ? 15.299 4.713 -0.122 1.00 84.50 306 ILE A C 1
ATOM 2536 O O . ILE A 1 306 ? 14.396 4.972 0.661 1.00 84.50 306 ILE A O 1
ATOM 2540 N N . GLU A 1 307 ? 16.476 4.249 0.309 1.00 79.38 307 GLU A N 1
ATOM 2541 C CA . GLU A 1 307 ? 16.755 3.870 1.707 1.00 79.38 307 GLU A CA 1
ATOM 2542 C C . GLU A 1 307 ? 16.449 4.983 2.731 1.00 79.38 307 GLU A C 1
ATOM 2544 O O . GLU A 1 307 ? 16.219 4.681 3.892 1.00 79.38 307 GLU A O 1
ATOM 2549 N N . GLY A 1 308 ? 16.365 6.254 2.319 1.00 77.69 308 GLY A N 1
ATOM 2550 C CA . GLY A 1 308 ? 15.946 7.368 3.183 1.00 77.69 308 GLY A CA 1
ATOM 2551 C C . GLY A 1 308 ? 14.431 7.588 3.328 1.00 77.69 308 GLY A C 1
ATOM 2552 O O . GLY A 1 308 ? 14.030 8.470 4.079 1.00 77.69 308 GLY A O 1
ATOM 2553 N N . HIS A 1 309 ? 13.591 6.841 2.609 1.00 83.38 309 HIS A N 1
ATOM 2554 C CA . HIS A 1 309 ? 12.124 6.983 2.630 1.00 83.38 309 HIS A CA 1
ATOM 2555 C C . HIS A 1 309 ? 11.404 5.771 3.227 1.00 83.38 309 HIS A C 1
ATOM 2557 O O . HIS A 1 309 ? 10.174 5.768 3.300 1.00 83.38 309 HIS A O 1
ATOM 2563 N N . MET A 1 310 ? 12.155 4.733 3.602 1.00 86.19 310 MET A N 1
ATOM 2564 C CA . MET A 1 310 ? 11.635 3.566 4.304 1.00 86.19 310 MET A CA 1
ATOM 2565 C C . MET A 1 310 ? 11.785 3.807 5.800 1.00 86.19 310 MET A C 1
ATOM 2567 O O . MET A 1 310 ? 12.901 3.884 6.308 1.00 86.19 310 MET A O 1
ATOM 2571 N N . ILE A 1 311 ? 10.657 3.954 6.484 1.00 84.00 311 ILE A N 1
ATOM 2572 C CA . ILE A 1 311 ? 10.605 4.194 7.922 1.00 84.00 311 ILE A CA 1
ATOM 2573 C C . ILE A 1 311 ? 10.180 2.885 8.582 1.00 84.00 311 ILE A C 1
ATOM 2575 O O . ILE A 1 311 ? 9.075 2.381 8.352 1.00 84.00 311 ILE A O 1
ATOM 2579 N N . GLU A 1 312 ? 11.063 2.328 9.410 1.00 79.88 312 GLU A N 1
ATOM 2580 C CA . GLU A 1 312 ? 10.728 1.199 10.274 1.00 79.88 312 GLU A CA 1
ATOM 2581 C C . GLU A 1 312 ? 9.788 1.701 11.373 1.00 79.88 312 GLU A C 1
ATOM 2583 O O . GLU A 1 312 ? 10.200 2.228 12.407 1.00 79.88 312 GLU A O 1
ATOM 2588 N N . THR A 1 313 ? 8.486 1.569 11.137 1.00 73.44 313 THR A N 1
ATOM 2589 C CA . THR A 1 313 ? 7.438 2.052 12.037 1.00 73.44 313 THR A CA 1
ATOM 2590 C C . THR A 1 313 ? 7.278 1.101 13.229 1.00 73.44 313 THR A C 1
ATOM 2592 O O . THR A 1 313 ? 6.227 0.513 13.412 1.00 73.44 313 THR A O 1
ATOM 2595 N N . GLY A 1 314 ? 8.319 0.913 14.047 1.00 74.44 314 GLY A N 1
ATOM 2596 C CA . GLY A 1 314 ? 8.291 0.191 15.332 1.00 74.44 314 GLY A CA 1
ATOM 2597 C C . GLY A 1 314 ? 7.315 -0.998 15.421 1.00 74.44 314 GLY A C 1
ATOM 2598 O O . GLY A 1 314 ? 7.614 -2.093 14.956 1.00 74.44 314 GLY A O 1
ATOM 2599 N N . ASP A 1 315 ? 6.152 -0.771 16.044 1.00 76.25 315 ASP A N 1
ATOM 2600 C CA . ASP A 1 315 ? 5.128 -1.790 16.338 1.00 76.25 315 ASP A CA 1
ATOM 2601 C C . ASP A 1 315 ? 4.300 -2.256 15.122 1.00 76.25 315 ASP A C 1
ATOM 2603 O O . ASP A 1 315 ? 3.475 -3.169 15.240 1.00 76.25 315 ASP A O 1
ATOM 2607 N N . TYR A 1 316 ? 4.476 -1.644 13.952 1.00 76.94 316 TYR A N 1
ATOM 2608 C CA . TYR A 1 316 ? 3.764 -2.041 12.749 1.00 76.94 316 TYR A CA 1
ATOM 2609 C C . TYR A 1 316 ? 4.407 -3.280 12.116 1.00 76.94 316 TYR A C 1
ATOM 2611 O O . TYR A 1 316 ? 5.619 -3.342 11.929 1.00 76.94 316 TYR A O 1
ATOM 2619 N N . PRO A 1 317 ? 3.601 -4.254 11.664 1.00 80.81 317 PRO A N 1
ATOM 2620 C CA . PRO A 1 317 ? 4.110 -5.371 10.871 1.00 80.81 317 PRO A CA 1
ATOM 2621 C C . PRO A 1 317 ? 4.483 -4.961 9.434 1.00 80.81 317 PRO A C 1
ATOM 2623 O O . PRO A 1 317 ? 4.827 -5.830 8.631 1.00 80.81 317 PRO A O 1
ATOM 2626 N N . ALA A 1 318 ? 4.343 -3.676 9.097 1.00 85.75 318 ALA A N 1
ATOM 2627 C CA . ALA A 1 318 ? 4.528 -3.097 7.779 1.00 85.75 318 ALA A CA 1
ATOM 2628 C C . ALA A 1 318 ? 5.545 -1.959 7.836 1.00 85.75 318 ALA A C 1
ATOM 2630 O O . ALA A 1 318 ? 5.526 -1.168 8.773 1.00 85.75 318 ALA A O 1
ATOM 2631 N N . GLU A 1 319 ? 6.380 -1.865 6.809 1.00 90.94 319 GLU A N 1
ATOM 2632 C CA . GLU A 1 319 ? 7.308 -0.755 6.613 1.00 90.94 319 GLU A CA 1
ATOM 2633 C C . GLU A 1 319 ? 6.546 0.416 5.984 1.00 90.94 319 GLU A C 1
ATOM 2635 O O . GLU A 1 319 ? 5.812 0.242 5.001 1.00 90.94 319 GLU A O 1
ATOM 2640 N N . GLU A 1 320 ? 6.692 1.610 6.552 1.00 92.25 320 GLU A N 1
ATOM 2641 C CA . GLU A 1 320 ? 6.107 2.829 6.000 1.00 92.25 320 GLU A CA 1
ATOM 2642 C C . GLU A 1 320 ? 6.999 3.361 4.879 1.00 92.25 320 GLU A C 1
ATOM 2644 O O . GLU A 1 320 ? 8.208 3.519 5.043 1.00 92.25 320 GLU A O 1
ATOM 2649 N N . ILE A 1 321 ? 6.392 3.662 3.733 1.00 94.50 321 ILE A N 1
ATOM 2650 C CA . ILE A 1 321 ? 7.047 4.360 2.633 1.00 94.50 321 ILE A CA 1
ATOM 2651 C C . ILE A 1 321 ? 6.401 5.730 2.515 1.00 94.50 321 ILE A C 1
ATOM 2653 O O . ILE A 1 321 ? 5.241 5.856 2.104 1.00 94.50 321 ILE A O 1
ATOM 2657 N N . TYR A 1 322 ? 7.182 6.752 2.852 1.00 94.56 322 TYR A N 1
ATOM 2658 C CA . TYR A 1 322 ? 6.754 8.142 2.817 1.00 94.56 322 TYR A CA 1
ATOM 2659 C C . TYR A 1 322 ? 7.717 8.990 1.981 1.00 94.56 322 TYR A C 1
ATOM 2661 O O . TYR A 1 322 ? 8.909 9.116 2.272 1.00 94.56 322 TYR A O 1
ATOM 2669 N N . ILE A 1 323 ? 7.171 9.599 0.929 1.00 94.44 323 ILE A N 1
ATOM 2670 C CA . ILE A 1 323 ? 7.876 10.545 0.068 1.00 94.44 323 ILE A CA 1
ATOM 2671 C C . ILE A 1 323 ? 7.199 11.912 0.189 1.00 94.44 323 ILE A C 1
ATOM 2673 O O . ILE A 1 323 ? 6.041 12.045 -0.233 1.00 94.44 323 ILE A O 1
ATOM 2677 N N . PRO A 1 324 ? 7.901 12.927 0.729 1.00 93.19 324 PRO A N 1
ATOM 2678 C CA . PRO A 1 324 ? 7.354 14.266 0.891 1.00 93.19 324 PRO A CA 1
ATOM 2679 C C . PRO A 1 324 ? 7.144 14.953 -0.462 1.00 93.19 324 PRO A C 1
ATOM 2681 O O . PRO A 1 324 ? 7.715 14.583 -1.490 1.00 93.19 324 PRO A O 1
ATOM 2684 N N . GLN A 1 325 ? 6.335 16.010 -0.471 1.00 93.50 325 GLN A N 1
ATOM 2685 C CA . GLN A 1 325 ? 6.044 16.771 -1.688 1.00 93.50 325 GLN A CA 1
ATOM 2686 C C . GLN A 1 325 ? 7.294 17.445 -2.283 1.00 93.50 325 GLN A C 1
ATOM 2688 O O . GLN A 1 325 ? 7.420 17.558 -3.512 1.00 93.50 325 GLN A O 1
ATOM 2693 N N . GLU A 1 326 ? 8.221 17.856 -1.417 1.00 92.62 326 GLU A N 1
ATOM 2694 C CA . GLU A 1 326 ? 9.483 18.519 -1.746 1.00 92.62 326 GLU A CA 1
ATOM 2695 C C . GLU A 1 326 ? 10.569 17.569 -2.267 1.00 92.62 326 GLU A C 1
ATOM 2697 O O . GLU A 1 326 ? 11.645 18.046 -2.610 1.00 92.62 326 GLU A O 1
ATOM 2702 N N . ASP A 1 327 ? 10.316 16.258 -2.343 1.00 93.75 327 ASP A N 1
ATOM 2703 C CA . ASP A 1 327 ? 11.324 15.300 -2.801 1.00 93.75 327 ASP A CA 1
ATOM 2704 C C . ASP A 1 327 ? 11.784 15.589 -4.239 1.00 93.75 327 ASP A C 1
ATOM 2706 O O . ASP A 1 327 ? 10.965 15.778 -5.138 1.00 93.75 327 ASP A O 1
ATOM 2710 N N . ASP A 1 328 ? 13.091 15.619 -4.491 1.00 93.44 328 ASP A N 1
ATOM 2711 C CA . ASP A 1 328 ? 13.622 15.978 -5.812 1.00 93.44 328 ASP A CA 1
ATOM 2712 C C . ASP A 1 328 ? 13.468 14.844 -6.847 1.00 93.44 328 ASP A C 1
ATOM 2714 O O . ASP A 1 328 ? 13.491 15.084 -8.058 1.00 93.44 328 ASP A O 1
ATOM 2718 N N . CYS A 1 329 ? 13.311 13.599 -6.395 1.00 95.31 329 CYS A N 1
ATOM 2719 C CA . CYS A 1 329 ? 13.401 12.408 -7.232 1.00 95.31 329 CYS A CA 1
ATOM 2720 C C . CYS A 1 329 ? 12.021 11.852 -7.601 1.00 95.31 329 CYS A C 1
ATOM 2722 O O . CYS A 1 329 ? 11.753 11.551 -8.770 1.00 95.31 329 CYS A O 1
ATOM 2724 N N . TYR A 1 330 ? 11.138 11.721 -6.618 1.00 95.56 330 TYR A N 1
ATOM 2725 C CA . TYR A 1 330 ? 9.923 10.926 -6.693 1.00 95.56 330 TYR A CA 1
ATOM 2726 C C . TYR A 1 330 ? 8.665 11.770 -6.500 1.00 95.56 330 TYR A C 1
ATOM 2728 O O . TYR A 1 330 ? 8.659 12.812 -5.848 1.00 95.56 330 TYR A O 1
ATOM 2736 N N . ASN A 1 331 ? 7.561 11.317 -7.094 1.00 94.88 331 ASN A N 1
ATOM 2737 C CA . ASN A 1 331 ? 6.251 11.885 -6.793 1.00 94.88 331 ASN A CA 1
ATOM 2738 C C . ASN A 1 331 ? 5.856 11.571 -5.339 1.00 94.88 331 ASN A C 1
ATOM 2740 O O . ASN A 1 331 ? 6.177 10.479 -4.864 1.00 94.88 331 ASN A O 1
ATOM 2744 N N . PRO A 1 332 ? 5.135 12.483 -4.658 1.00 95.00 332 PRO A N 1
ATOM 2745 C CA . PRO A 1 332 ? 4.723 12.267 -3.280 1.00 95.00 332 PRO A CA 1
ATOM 2746 C C . PRO A 1 332 ? 3.882 10.999 -3.160 1.00 95.00 332 PRO A C 1
ATOM 2748 O O . PRO A 1 332 ? 2.989 10.746 -3.977 1.00 95.00 332 PRO A O 1
ATOM 2751 N N . ALA A 1 333 ? 4.176 10.211 -2.135 1.00 96.00 333 ALA A N 1
ATOM 2752 C CA . ALA A 1 333 ? 3.509 8.949 -1.873 1.00 96.00 333 ALA A CA 1
ATOM 2753 C C . ALA A 1 333 ? 3.504 8.656 -0.374 1.00 96.00 333 ALA A C 1
ATOM 2755 O O . ALA A 1 333 ? 4.449 8.982 0.337 1.00 96.00 333 ALA A O 1
ATOM 2756 N N . LEU A 1 334 ? 2.432 8.014 0.078 1.00 96.12 334 LEU A N 1
ATOM 2757 C CA . LEU A 1 334 ? 2.319 7.439 1.410 1.00 96.12 334 LEU A CA 1
ATOM 2758 C C . LEU A 1 334 ? 1.639 6.084 1.266 1.00 96.12 334 LEU A C 1
ATOM 2760 O O . LEU A 1 334 ? 0.501 6.021 0.799 1.00 96.12 334 LEU A O 1
ATOM 2764 N N . PHE A 1 335 ? 2.314 5.012 1.651 1.00 97.00 335 PHE A N 1
ATOM 2765 C CA . PHE A 1 335 ? 1.722 3.682 1.748 1.00 97.00 335 PHE A CA 1
ATOM 2766 C C . PHE A 1 335 ? 2.557 2.809 2.679 1.00 97.00 335 PHE A C 1
ATOM 2768 O O . PHE A 1 335 ? 3.707 3.117 2.975 1.00 97.00 335 PHE A O 1
ATOM 2775 N N . PHE A 1 336 ? 1.974 1.705 3.124 1.00 96.25 336 PHE A N 1
ATOM 2776 C CA . PHE A 1 336 ? 2.664 0.709 3.932 1.00 96.25 336 PHE A CA 1
ATOM 2777 C C . PHE A 1 336 ? 2.899 -0.545 3.102 1.00 96.25 336 PHE A C 1
ATOM 2779 O O . PHE A 1 336 ? 2.011 -0.962 2.354 1.00 96.25 336 PHE A O 1
ATOM 2786 N N . THR A 1 337 ? 4.073 -1.151 3.231 1.00 96.50 337 THR A N 1
ATOM 2787 C CA . THR A 1 337 ? 4.426 -2.393 2.544 1.00 96.50 337 THR A CA 1
ATOM 2788 C C . THR A 1 337 ? 4.715 -3.500 3.547 1.00 96.50 337 THR A C 1
ATOM 2790 O O . THR A 1 337 ? 5.356 -3.294 4.572 1.00 96.50 337 THR A O 1
ATOM 2793 N N . VAL A 1 338 ? 4.236 -4.704 3.255 1.00 96.06 338 VAL A N 1
ATOM 2794 C CA . VAL A 1 338 ? 4.562 -5.917 4.007 1.00 96.06 338 VAL A CA 1
ATOM 2795 C C . VAL A 1 338 ? 5.074 -6.952 3.027 1.00 96.06 338 VAL A C 1
ATOM 2797 O O . VAL A 1 338 ? 4.437 -7.213 2.006 1.00 96.06 338 VAL A O 1
ATOM 2800 N N . VAL A 1 339 ? 6.184 -7.607 3.347 1.00 95.31 339 VAL A N 1
ATOM 2801 C CA . VAL A 1 339 ? 6.700 -8.725 2.554 1.00 95.31 339 VAL A CA 1
ATOM 2802 C C . VAL A 1 339 ? 6.595 -10.002 3.380 1.00 95.31 339 VAL A C 1
ATOM 2804 O O . VAL A 1 339 ? 7.230 -10.136 4.422 1.00 95.31 339 VAL A O 1
ATOM 2807 N N . LYS A 1 340 ? 5.784 -10.970 2.928 1.00 95.50 340 LYS A N 1
ATOM 2808 C CA . LYS A 1 340 ? 5.680 -12.286 3.583 1.00 95.50 340 LYS A CA 1
ATOM 2809 C C . LYS A 1 340 ? 5.554 -13.416 2.571 1.00 95.50 340 LYS A C 1
ATOM 2811 O O . LYS A 1 340 ? 4.610 -13.484 1.781 1.00 95.50 340 LYS A O 1
ATOM 2816 N N . GLY A 1 341 ? 6.467 -14.380 2.672 1.00 94.69 341 GLY A N 1
ATOM 2817 C CA . GLY A 1 341 ? 6.496 -15.545 1.794 1.00 94.69 341 GLY A CA 1
ATOM 2818 C C . GLY A 1 341 ? 6.755 -15.133 0.345 1.00 94.69 341 GLY A C 1
ATOM 2819 O O . GLY A 1 341 ? 7.792 -14.558 0.048 1.00 94.69 341 GLY A O 1
ATOM 2820 N N . GLN A 1 342 ? 5.811 -15.431 -0.550 1.00 96.31 342 GLN A N 1
ATOM 2821 C CA . GLN A 1 342 ? 5.904 -15.104 -1.984 1.00 96.31 342 GLN A CA 1
ATOM 2822 C C . GLN A 1 342 ? 5.122 -13.838 -2.374 1.00 96.31 342 GLN A C 1
ATOM 2824 O O . GLN A 1 342 ? 4.906 -13.594 -3.562 1.00 96.31 342 GLN A O 1
ATOM 2829 N N . TYR A 1 343 ? 4.645 -13.070 -1.391 1.00 97.56 343 TYR A N 1
ATOM 2830 C CA . TYR A 1 343 ? 3.757 -11.937 -1.618 1.00 97.56 343 TYR A CA 1
ATOM 2831 C C . TYR A 1 343 ? 4.284 -10.636 -1.015 1.00 97.56 343 TYR A C 1
ATOM 2833 O O . TYR A 1 343 ? 4.881 -10.636 0.064 1.00 97.56 343 TYR A O 1
ATOM 2841 N N . ILE A 1 344 ? 3.997 -9.541 -1.717 1.00 97.50 344 ILE A N 1
ATOM 2842 C CA . ILE A 1 344 ? 4.129 -8.161 -1.240 1.00 97.50 344 ILE A CA 1
ATOM 2843 C C . ILE A 1 344 ? 2.714 -7.596 -1.083 1.00 97.50 344 ILE A C 1
ATOM 2845 O O . ILE A 1 344 ? 1.899 -7.728 -2.003 1.00 97.50 344 ILE A O 1
ATOM 2849 N N . TYR A 1 345 ? 2.423 -6.984 0.060 1.00 97.81 345 TYR A N 1
ATOM 2850 C CA . TYR A 1 345 ? 1.143 -6.353 0.375 1.00 97.81 345 TYR A CA 1
ATOM 2851 C C . TYR A 1 345 ? 1.365 -4.851 0.513 1.00 97.81 345 TYR A C 1
ATOM 2853 O O . TYR A 1 345 ? 1.990 -4.419 1.475 1.00 97.81 345 TYR A O 1
ATOM 2861 N N . ASN A 1 346 ? 0.826 -4.067 -0.416 1.00 97.88 346 ASN A N 1
ATOM 2862 C CA . ASN A 1 346 ? 0.838 -2.611 -0.329 1.00 97.88 346 ASN A CA 1
ATOM 2863 C C . ASN A 1 346 ? -0.517 -2.124 0.184 1.00 97.88 346 ASN A C 1
ATOM 2865 O O . ASN A 1 346 ? -1.552 -2.437 -0.410 1.00 97.88 346 ASN A O 1
ATOM 2869 N N . ILE A 1 347 ? -0.514 -1.347 1.262 1.00 98.12 347 ILE A N 1
ATOM 2870 C CA . ILE A 1 347 ? -1.694 -0.739 1.876 1.00 98.12 347 ILE A CA 1
ATOM 2871 C C . ILE A 1 347 ? -1.607 0.768 1.636 1.00 98.12 347 ILE A C 1
ATOM 2873 O O . ILE A 1 347 ? -0.774 1.446 2.234 1.00 98.12 347 ILE A O 1
ATOM 2877 N N . ALA A 1 348 ? -2.440 1.293 0.739 1.00 97.81 348 ALA A N 1
ATOM 2878 C CA . ALA A 1 348 ? -2.332 2.671 0.261 1.00 97.81 348 ALA A CA 1
ATOM 2879 C C . ALA A 1 348 ? -3.655 3.439 0.419 1.00 97.81 348 ALA A C 1
ATOM 2881 O O . ALA A 1 348 ? -4.721 2.888 0.116 1.00 97.81 348 ALA A O 1
ATOM 2882 N N . PRO A 1 349 ? -3.623 4.714 0.845 1.00 97.56 349 PRO A N 1
ATOM 2883 C CA . PRO A 1 349 ? -4.805 5.556 0.906 1.00 97.56 349 PRO A CA 1
ATOM 2884 C C . PRO A 1 349 ? -5.332 5.802 -0.510 1.00 97.56 349 PRO A C 1
ATOM 2886 O O . PRO A 1 349 ? -4.585 5.995 -1.471 1.00 97.56 349 PRO A O 1
ATOM 2889 N N . ARG A 1 350 ? -6.655 5.804 -0.656 1.00 96.44 350 ARG A N 1
ATOM 2890 C CA . ARG A 1 350 ? -7.322 5.929 -1.948 1.00 96.44 350 ARG A CA 1
ATOM 2891 C C . ARG A 1 350 ? -7.903 7.319 -2.123 1.00 96.44 350 ARG A C 1
ATOM 2893 O O . ARG A 1 350 ? -8.880 7.692 -1.469 1.00 96.44 350 ARG A O 1
ATOM 2900 N N . LEU A 1 351 ? -7.339 8.052 -3.074 1.00 95.88 351 LEU A N 1
ATOM 2901 C CA . LEU A 1 351 ? -7.833 9.360 -3.479 1.00 95.88 351 LEU A CA 1
ATOM 2902 C C . LEU A 1 351 ? -9.133 9.262 -4.280 1.00 95.88 351 LEU A C 1
ATOM 2904 O O . LEU A 1 351 ? -9.345 8.344 -5.080 1.00 95.88 351 LEU A O 1
ATOM 2908 N N . LYS A 1 352 ? -10.004 10.252 -4.085 1.00 95.50 352 LYS A N 1
ATOM 2909 C CA . LYS A 1 352 ? -11.158 10.479 -4.952 1.00 95.50 352 LYS A CA 1
ATOM 2910 C C . LYS A 1 352 ? -10.660 10.849 -6.351 1.00 95.50 352 LYS A C 1
ATOM 2912 O O . LYS A 1 352 ? -9.713 11.616 -6.500 1.00 95.50 352 LYS A O 1
ATOM 2917 N N . VAL A 1 353 ? -11.310 10.325 -7.388 1.00 94.19 353 VAL A N 1
ATOM 2918 C CA . VAL A 1 353 ? -10.956 10.650 -8.778 1.00 94.19 353 VAL A CA 1
ATOM 2919 C C . VAL A 1 353 ? -11.056 12.164 -8.989 1.00 94.19 353 VAL A C 1
ATOM 2921 O O . VAL A 1 353 ? -12.101 12.755 -8.724 1.00 94.19 353 VAL A O 1
ATOM 2924 N N . GLY A 1 354 ? -9.961 12.778 -9.445 1.00 93.81 354 GLY A N 1
ATOM 2925 C CA . GLY A 1 354 ? -9.858 14.224 -9.662 1.00 93.81 354 GLY A CA 1
ATOM 2926 C C . GLY A 1 354 ? -9.521 15.056 -8.418 1.00 93.81 354 GLY A C 1
ATOM 2927 O O . GLY A 1 354 ? -9.386 16.268 -8.546 1.00 93.81 354 GLY A O 1
ATOM 2928 N N . ALA A 1 355 ? -9.367 14.449 -7.236 1.00 94.12 355 ALA A N 1
ATOM 2929 C CA . ALA A 1 355 ? -8.870 15.166 -6.065 1.00 94.12 355 ALA A CA 1
ATOM 2930 C C . ALA A 1 355 ? -7.367 15.445 -6.194 1.00 94.12 355 ALA A C 1
ATOM 2932 O O . ALA A 1 355 ? -6.596 14.583 -6.617 1.00 94.12 355 ALA A O 1
ATOM 2933 N N . THR A 1 356 ? -6.958 16.645 -5.790 1.00 92.38 356 THR A N 1
ATOM 2934 C CA . THR A 1 356 ? -5.555 17.053 -5.692 1.00 92.38 356 THR A CA 1
ATOM 2935 C C . THR A 1 356 ? -5.179 17.209 -4.226 1.00 92.38 356 THR A C 1
ATOM 2937 O O . THR A 1 356 ? -5.903 17.851 -3.461 1.00 92.38 356 THR A O 1
ATOM 2940 N N . ILE A 1 357 ? -4.041 16.643 -3.825 1.00 91.81 357 ILE A N 1
ATOM 2941 C CA . ILE A 1 357 ? -3.464 16.900 -2.507 1.00 91.81 357 ILE A CA 1
ATOM 2942 C C . ILE A 1 357 ? -2.524 18.100 -2.656 1.00 91.81 357 ILE A C 1
ATOM 2944 O O . ILE A 1 357 ? -1.524 18.016 -3.361 1.00 91.81 357 ILE A O 1
ATOM 2948 N N . ASN A 1 358 ? -2.880 19.227 -2.039 1.00 91.25 358 ASN A N 1
ATOM 2949 C CA . ASN A 1 358 ? -2.044 20.436 -2.048 1.00 91.25 358 ASN A CA 1
ATOM 2950 C C . ASN A 1 358 ? -1.093 20.509 -0.845 1.00 91.25 358 ASN A C 1
ATOM 2952 O O . ASN A 1 358 ? -0.187 21.335 -0.845 1.00 91.25 358 ASN A O 1
ATOM 2956 N N . ASN A 1 359 ? -1.356 19.691 0.173 1.00 91.00 359 ASN A N 1
ATOM 2957 C CA . ASN A 1 359 ? -0.564 19.597 1.388 1.00 91.00 359 ASN A CA 1
ATOM 2958 C C . ASN A 1 359 ? 0.291 18.334 1.339 1.00 91.00 359 ASN A C 1
ATOM 2960 O O . ASN A 1 359 ? 0.104 17.472 0.478 1.00 91.00 359 ASN A O 1
ATOM 2964 N N . ASP A 1 360 ? 1.155 18.194 2.333 1.00 93.81 360 ASP A N 1
ATOM 2965 C CA . ASP A 1 360 ? 1.847 16.943 2.552 1.00 93.81 360 ASP A CA 1
ATOM 2966 C C . ASP A 1 360 ? 0.873 15.747 2.676 1.00 93.81 360 ASP A C 1
ATOM 2968 O O . ASP A 1 360 ? -0.210 15.856 3.265 1.00 93.81 360 ASP A O 1
ATOM 2972 N N . SER A 1 361 ? 1.259 14.603 2.099 1.00 93.94 361 SER A N 1
ATOM 2973 C CA . SER A 1 361 ? 0.408 13.409 2.029 1.00 93.94 361 SER A CA 1
ATOM 2974 C C . SER A 1 361 ? 0.140 12.812 3.408 1.00 93.94 361 SER A C 1
ATOM 2976 O O . SER A 1 361 ? -0.982 12.373 3.660 1.00 93.94 361 SER A O 1
ATOM 2978 N N . MET A 1 362 ? 1.124 12.839 4.309 1.00 93.81 362 MET A N 1
ATOM 2979 C CA . MET A 1 362 ? 0.983 12.319 5.667 1.00 93.81 362 MET A CA 1
ATOM 2980 C C . MET A 1 362 ? -0.018 13.150 6.463 1.00 93.81 362 MET A C 1
ATOM 2982 O O . MET A 1 362 ? -0.980 12.616 7.020 1.00 93.81 362 MET A O 1
ATOM 2986 N N . VAL A 1 363 ? 0.138 14.475 6.422 1.00 93.50 363 VAL A N 1
ATOM 2987 C CA . VAL A 1 363 ? -0.796 15.415 7.061 1.00 93.50 363 VAL A CA 1
ATOM 2988 C C . VAL A 1 363 ? -2.200 15.266 6.474 1.00 93.50 363 VAL A C 1
ATOM 2990 O O . VAL A 1 363 ? -3.181 15.154 7.208 1.00 93.50 363 VAL A O 1
ATOM 2993 N N . ALA A 1 364 ? -2.316 15.200 5.145 1.00 94.88 364 ALA A N 1
ATOM 2994 C CA . ALA A 1 364 ? -3.608 15.081 4.482 1.00 94.88 364 ALA A CA 1
ATOM 2995 C C . ALA A 1 364 ? -4.344 13.786 4.859 1.00 94.88 364 ALA A C 1
ATOM 2997 O O . ALA A 1 364 ? -5.562 13.824 5.061 1.00 94.88 364 ALA A O 1
ATOM 2998 N N . VAL A 1 365 ? -3.634 12.659 4.954 1.00 95.44 365 VAL A N 1
ATOM 2999 C CA . VAL A 1 365 ? -4.211 11.370 5.359 1.00 95.44 365 VAL A CA 1
ATOM 3000 C C . VAL A 1 365 ? -4.553 11.371 6.846 1.00 95.44 365 VAL A C 1
ATOM 3002 O O . VAL A 1 365 ? -5.651 10.949 7.188 1.00 95.44 365 VAL A O 1
ATOM 3005 N N . SER A 1 366 ? -3.700 11.919 7.713 1.00 94.50 366 SER A N 1
ATOM 3006 C CA . SER A 1 366 ? -3.994 12.105 9.143 1.00 94.50 366 SER A CA 1
ATOM 3007 C C . SER A 1 366 ? -5.286 12.891 9.371 1.00 94.50 366 SER A C 1
ATOM 3009 O O . SER A 1 366 ? -6.167 12.447 10.104 1.00 94.50 366 SER A O 1
ATOM 3011 N N . ASP A 1 367 ? -5.443 14.025 8.690 1.00 93.94 367 ASP A N 1
ATOM 3012 C CA . ASP A 1 367 ? -6.583 14.917 8.913 1.00 93.94 367 ASP A CA 1
ATOM 3013 C C . ASP A 1 367 ? -7.892 14.370 8.327 1.00 93.94 367 ASP A C 1
ATOM 3015 O O . ASP A 1 367 ? -8.976 14.598 8.869 1.00 93.94 367 ASP A O 1
ATOM 3019 N N . ASN A 1 368 ? -7.820 13.666 7.192 1.00 94.94 368 ASN A N 1
ATOM 3020 C CA . ASN A 1 368 ? -9.011 13.279 6.429 1.00 94.94 368 ASN A CA 1
ATOM 3021 C C . ASN A 1 368 ? -9.346 11.788 6.524 1.00 94.94 368 ASN A C 1
ATOM 3023 O O . ASN A 1 368 ? -10.501 11.414 6.316 1.00 94.94 368 ASN A O 1
ATOM 3027 N N . LEU A 1 369 ? -8.379 10.931 6.820 1.00 95.88 369 LEU A N 1
ATOM 3028 C CA . LEU A 1 369 ? -8.543 9.482 6.888 1.00 95.88 369 LEU A CA 1
ATOM 3029 C C . LEU A 1 369 ? -7.729 8.886 8.057 1.00 95.88 369 LEU A C 1
ATOM 3031 O O . LEU A 1 369 ? -6.911 7.993 7.836 1.00 95.88 369 LEU A O 1
ATOM 3035 N N . PRO A 1 370 ? -7.940 9.339 9.306 1.00 95.81 370 PRO A N 1
ATOM 3036 C CA . PRO A 1 370 ? -7.191 8.836 10.458 1.00 95.81 370 PRO A CA 1
ATOM 3037 C C . PRO A 1 370 ? -7.405 7.328 10.692 1.00 95.81 370 PRO A C 1
ATOM 3039 O O . PRO A 1 370 ? -6.506 6.635 11.167 1.00 95.81 370 PRO A O 1
ATOM 3042 N N . GLU A 1 371 ? -8.555 6.777 10.282 1.00 96.25 371 GLU A N 1
ATOM 3043 C CA . GLU A 1 371 ? -8.850 5.340 10.351 1.00 96.25 371 GLU A CA 1
ATOM 3044 C C . GLU A 1 371 ? -7.899 4.487 9.498 1.00 96.25 371 GLU A C 1
ATOM 3046 O O . GLU A 1 371 ? -7.774 3.287 9.738 1.00 96.25 371 GLU A O 1
ATOM 3051 N N . PHE A 1 372 ? -7.203 5.081 8.525 1.00 96.88 372 PHE A N 1
ATOM 3052 C CA . PHE A 1 372 ? -6.185 4.388 7.742 1.00 96.88 372 PHE A CA 1
ATOM 3053 C C . PHE A 1 372 ? -5.069 3.828 8.628 1.00 96.88 372 PHE A C 1
ATOM 3055 O O . PHE A 1 372 ? -4.765 2.643 8.531 1.00 96.88 372 PHE A O 1
ATOM 3062 N N . PHE A 1 373 ? -4.516 4.628 9.542 1.00 95.69 373 PHE A N 1
ATOM 3063 C CA . PHE A 1 373 ? -3.398 4.202 10.393 1.00 95.69 373 PHE A CA 1
ATOM 3064 C C . PHE A 1 373 ? -3.800 3.095 11.374 1.00 95.69 373 PHE A C 1
ATOM 3066 O O . PHE A 1 373 ? -3.056 2.137 11.578 1.00 95.69 373 PHE A O 1
ATOM 3073 N N . ALA A 1 374 ? -5.017 3.166 11.920 1.00 95.81 374 ALA A N 1
ATOM 3074 C CA . ALA A 1 374 ? -5.569 2.096 12.751 1.00 95.81 374 ALA A CA 1
ATOM 3075 C C . ALA A 1 374 ? -5.880 0.816 11.945 1.00 95.81 374 ALA A C 1
ATOM 3077 O O . ALA A 1 374 ? -5.746 -0.295 12.458 1.00 95.81 374 ALA A O 1
ATOM 3078 N N . ALA A 1 375 ? -6.266 0.936 10.669 1.00 96.56 375 ALA A N 1
ATOM 3079 C CA . ALA A 1 375 ? -6.444 -0.225 9.798 1.00 96.56 375 ALA A CA 1
ATOM 3080 C C . ALA A 1 375 ? -5.101 -0.888 9.476 1.00 96.56 375 ALA A C 1
ATOM 3082 O O . ALA A 1 375 ? -4.974 -2.102 9.630 1.00 96.56 375 ALA A O 1
ATOM 3083 N N . VAL A 1 376 ? -4.094 -0.101 9.093 1.00 96.44 376 VAL A N 1
ATOM 3084 C CA . VAL A 1 376 ? -2.738 -0.584 8.807 1.00 96.44 376 VAL A CA 1
ATOM 3085 C C . VAL A 1 376 ? -2.148 -1.306 10.023 1.00 96.44 376 VAL A C 1
ATOM 3087 O O . VAL A 1 376 ? -1.620 -2.402 9.863 1.00 96.44 376 VAL A O 1
ATOM 3090 N N . SER A 1 377 ? -2.297 -0.774 11.241 1.00 94.94 377 SER A N 1
ATOM 3091 C CA . SER A 1 377 ? -1.770 -1.445 12.443 1.00 94.94 377 SER A CA 1
ATOM 3092 C C . SER A 1 377 ? -2.495 -2.733 12.807 1.00 94.94 377 SER A C 1
ATOM 3094 O O . SER A 1 377 ? -1.927 -3.605 13.455 1.00 94.94 377 SER A O 1
ATOM 3096 N N . SER A 1 378 ? -3.742 -2.887 12.365 1.00 96.69 378 SER A N 1
ATOM 3097 C CA . SER A 1 378 ? -4.497 -4.133 12.514 1.00 96.69 378 SER A CA 1
ATOM 3098 C C . SER A 1 378 ? -4.178 -5.184 11.443 1.00 96.69 378 SER A C 1
ATOM 3100 O O . SER A 1 378 ? -4.787 -6.259 11.445 1.00 96.69 378 SER A O 1
ATOM 3102 N N . PHE A 1 379 ? -3.299 -4.869 10.485 1.00 97.44 379 PHE A N 1
ATOM 3103 C CA . PHE A 1 379 ? -2.918 -5.803 9.438 1.00 97.44 379 PHE A CA 1
ATOM 3104 C C . PHE A 1 379 ? -2.153 -6.974 10.047 1.00 97.44 379 PHE A C 1
ATOM 3106 O O . PHE A 1 379 ? -1.105 -6.813 10.658 1.00 97.44 379 PHE A O 1
ATOM 3113 N N . GLU A 1 380 ? -2.648 -8.184 9.833 1.00 97.19 380 GLU A N 1
ATOM 3114 C CA . GLU A 1 380 ? -1.996 -9.392 10.314 1.00 97.19 380 GLU A CA 1
ATOM 3115 C C . GLU A 1 380 ? -1.912 -10.408 9.185 1.00 97.19 380 GLU A C 1
ATOM 3117 O O . GLU A 1 380 ? -2.895 -10.730 8.509 1.00 97.19 380 GLU A O 1
ATOM 3122 N N . ASN A 1 381 ? -0.729 -10.983 9.017 1.00 97.06 381 ASN A N 1
ATOM 3123 C CA . ASN A 1 381 ? -0.561 -12.084 8.094 1.00 97.06 381 ASN A CA 1
ATOM 3124 C C . ASN A 1 381 ? -1.048 -13.399 8.721 1.00 97.06 381 ASN A C 1
ATOM 3126 O O . ASN A 1 381 ? -0.522 -13.828 9.747 1.00 97.06 381 ASN A O 1
ATOM 3130 N N . ILE A 1 382 ? -1.945 -14.106 8.043 1.00 97.38 382 ILE A N 1
ATOM 3131 C CA . ILE A 1 382 ? -2.471 -15.422 8.437 1.00 97.38 382 ILE A CA 1
ATOM 3132 C C . ILE A 1 382 ? -1.957 -16.524 7.502 1.00 97.38 382 ILE A C 1
ATOM 3134 O O . ILE A 1 382 ? -1.333 -16.249 6.476 1.00 97.38 382 ILE A O 1
ATOM 3138 N N . ASP A 1 383 ? -2.209 -17.785 7.845 1.00 96.44 383 ASP A N 1
ATOM 3139 C CA . ASP A 1 383 ? -1.821 -18.904 6.989 1.00 96.44 383 ASP A CA 1
ATOM 3140 C C . ASP A 1 383 ? -2.634 -18.929 5.691 1.00 96.44 383 ASP A C 1
ATOM 3142 O O . ASP A 1 383 ? -3.858 -18.770 5.677 1.00 96.44 383 ASP A O 1
ATOM 3146 N N . ILE A 1 384 ? -1.930 -19.145 4.580 1.00 94.62 384 ILE A N 1
ATOM 3147 C CA . ILE A 1 384 ? -2.530 -19.237 3.251 1.00 94.62 384 ILE A CA 1
ATOM 3148 C C . ILE A 1 384 ? -3.232 -20.592 3.128 1.00 94.62 384 ILE A C 1
ATOM 3150 O O . ILE A 1 384 ? -2.592 -21.639 3.006 1.00 94.62 384 ILE A O 1
ATOM 3154 N N . VAL A 1 385 ? -4.562 -20.571 3.090 1.00 93.69 385 VAL A N 1
ATOM 3155 C CA . VAL A 1 385 ? -5.388 -21.763 2.876 1.00 93.69 385 VAL A CA 1
ATOM 3156 C C . VAL A 1 385 ? -5.804 -21.802 1.410 1.00 93.69 385 VAL A C 1
ATOM 3158 O O . VAL A 1 385 ? -6.879 -21.339 1.027 1.00 93.69 385 VAL A O 1
ATOM 3161 N N . ARG A 1 386 ? -4.938 -22.362 0.557 1.00 88.38 386 ARG A N 1
ATOM 3162 C CA . ARG A 1 386 ? -5.326 -22.680 -0.823 1.00 88.38 386 ARG A CA 1
ATOM 3163 C C . ARG A 1 386 ? -6.204 -23.933 -0.809 1.00 88.38 386 ARG A C 1
ATOM 3165 O O . ARG A 1 386 ? -5.803 -24.933 -0.205 1.00 88.38 386 ARG A O 1
ATOM 3172 N N . PRO A 1 387 ? -7.367 -23.937 -1.488 1.00 83.94 387 PRO A N 1
ATOM 3173 C CA . PRO A 1 387 ? -8.065 -25.172 -1.799 1.00 83.94 387 PRO A CA 1
ATOM 3174 C C . PRO A 1 387 ? -7.056 -26.120 -2.432 1.00 83.94 387 PRO A C 1
ATOM 3176 O O . PRO A 1 387 ? -6.386 -25.750 -3.402 1.00 83.94 387 PRO A O 1
ATOM 3179 N N . ARG A 1 388 ? -6.904 -27.317 -1.858 1.00 83.12 388 ARG A N 1
ATOM 3180 C CA . ARG A 1 388 ? -6.032 -28.329 -2.453 1.00 83.12 388 ARG A CA 1
ATOM 3181 C C . ARG A 1 388 ? -6.477 -28.490 -3.908 1.00 83.12 388 ARG A C 1
ATOM 3183 O O . ARG A 1 388 ? -7.684 -28.653 -4.125 1.00 83.12 388 ARG A O 1
ATOM 3190 N N . PRO A 1 389 ? -5.564 -28.388 -4.893 1.00 83.12 389 PRO A N 1
ATOM 3191 C CA . PRO A 1 389 ? -5.938 -28.619 -6.278 1.00 83.12 389 PRO A CA 1
ATOM 3192 C C . PRO A 1 389 ? -6.658 -29.961 -6.323 1.00 83.12 389 PRO A C 1
ATOM 3194 O O . PRO A 1 389 ? -6.188 -30.926 -5.711 1.00 83.12 389 PRO A O 1
ATOM 3197 N N . LYS A 1 390 ? -7.839 -29.999 -6.960 1.00 86.12 390 LYS A N 1
ATOM 3198 C CA . LYS A 1 390 ? -8.570 -31.259 -7.114 1.00 86.12 390 LYS A CA 1
ATOM 3199 C C . LYS A 1 390 ? -7.562 -32.266 -7.669 1.00 86.12 390 LYS A C 1
ATOM 3201 O O . LYS A 1 390 ? -6.901 -31.918 -8.653 1.00 86.12 390 LYS A O 1
ATOM 3206 N N . PRO A 1 391 ? -7.378 -33.434 -7.024 1.00 85.38 391 PRO A N 1
ATOM 3207 C CA . PRO A 1 391 ? -6.439 -34.426 -7.521 1.00 85.38 391 PRO A CA 1
ATOM 3208 C C . PRO A 1 391 ? -6.738 -34.627 -9.002 1.00 85.38 391 PRO A C 1
ATOM 3210 O O . PRO A 1 391 ? -7.909 -34.738 -9.377 1.00 85.38 391 PRO A O 1
ATOM 3213 N N . VAL A 1 392 ? -5.698 -34.543 -9.837 1.00 85.44 392 VAL A N 1
ATOM 3214 C CA . VAL A 1 392 ? -5.849 -34.664 -11.288 1.00 85.44 392 VAL A CA 1
ATOM 3215 C C . VAL A 1 392 ? -6.614 -35.955 -11.529 1.00 85.44 392 VAL A C 1
ATOM 3217 O O . VAL A 1 392 ? -6.151 -37.019 -11.115 1.00 85.44 392 VAL A O 1
ATOM 3220 N N . ALA A 1 393 ? -7.815 -35.852 -12.111 1.00 84.00 393 ALA A N 1
ATOM 3221 C CA . ALA A 1 393 ? -8.613 -37.033 -12.402 1.00 84.00 393 ALA A CA 1
ATOM 3222 C C . ALA A 1 393 ? -7.723 -37.993 -13.204 1.00 84.00 393 ALA A C 1
ATOM 3224 O O . ALA A 1 393 ? -7.049 -37.529 -14.132 1.00 84.00 393 ALA A O 1
ATOM 3225 N N . PRO A 1 394 ? -7.643 -39.281 -12.822 1.00 82.75 394 PRO A N 1
ATOM 3226 C CA . PRO A 1 394 ? -6.743 -40.214 -13.478 1.00 82.75 394 PRO A CA 1
ATOM 3227 C C . PRO A 1 394 ? -7.004 -40.159 -14.981 1.00 82.75 394 PRO A C 1
ATOM 3229 O O . PR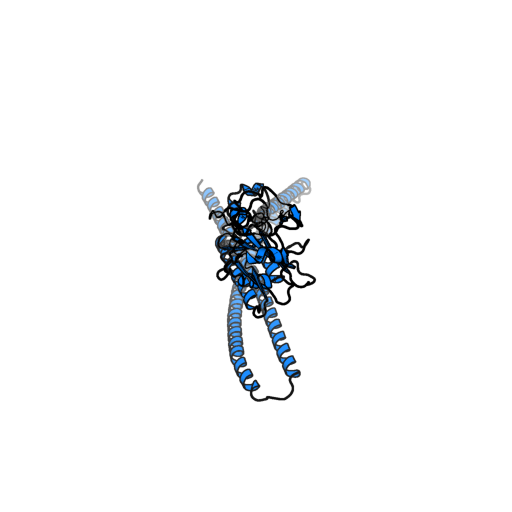O A 1 394 ? -8.140 -40.329 -15.430 1.00 82.75 394 PRO A O 1
ATOM 3232 N N . LYS A 1 395 ? -5.963 -39.839 -15.758 1.00 87.69 395 LYS A N 1
ATOM 3233 C CA . LYS A 1 395 ? -6.075 -39.792 -17.213 1.00 87.69 395 LYS A CA 1
ATOM 3234 C C . LYS A 1 395 ? -6.490 -41.184 -17.671 1.00 87.69 395 LYS A C 1
ATOM 3236 O O . LYS A 1 395 ? -5.776 -42.146 -17.405 1.00 87.69 395 LYS A O 1
ATOM 3241 N N . ILE A 1 396 ? -7.632 -41.284 -18.346 1.00 85.00 396 ILE A N 1
ATOM 3242 C CA . ILE A 1 396 ? -8.086 -42.544 -18.927 1.00 85.00 396 ILE A CA 1
ATOM 3243 C C . ILE A 1 396 ? -7.034 -42.978 -19.959 1.00 85.00 396 ILE A C 1
ATOM 3245 O O . ILE A 1 396 ? -6.865 -42.330 -20.990 1.00 85.00 396 ILE A O 1
ATOM 3249 N N . THR A 1 397 ? -6.281 -44.035 -19.648 1.00 89.62 397 THR A N 1
ATOM 3250 C CA . THR A 1 397 ? -5.285 -44.652 -20.544 1.00 89.62 397 THR A CA 1
ATOM 3251 C C . THR A 1 397 ? -5.882 -45.765 -21.403 1.00 89.62 397 THR A C 1
ATOM 3253 O O . THR A 1 397 ? -5.201 -46.293 -22.278 1.00 89.62 397 THR A O 1
ATOM 3256 N N . ALA A 1 398 ? -7.144 -46.122 -21.160 1.00 89.81 398 ALA A N 1
ATOM 3257 C CA . ALA A 1 398 ? -7.846 -47.167 -21.885 1.00 89.81 398 ALA A CA 1
ATOM 3258 C C . ALA A 1 398 ? -8.063 -46.805 -23.366 1.00 89.81 398 ALA A C 1
ATOM 3260 O O . ALA A 1 398 ? -8.381 -45.645 -23.668 1.00 89.81 398 ALA A O 1
ATOM 3261 N N . PRO A 1 399 ? -7.954 -47.784 -24.285 1.00 92.38 399 PRO A N 1
ATOM 3262 C CA . PRO A 1 399 ? -8.317 -47.585 -25.681 1.00 92.38 399 PRO A CA 1
ATOM 3263 C C . PRO A 1 399 ? -9.800 -47.214 -25.811 1.00 92.38 399 PRO A C 1
ATOM 3265 O O . PRO A 1 399 ? -10.643 -47.609 -24.998 1.00 92.38 399 PRO A O 1
ATOM 3268 N N . LYS A 1 400 ? -10.125 -46.441 -26.852 1.00 94.62 400 LYS A N 1
ATOM 3269 C CA . LYS A 1 400 ? -11.522 -46.146 -27.181 1.00 94.62 400 LYS A CA 1
ATOM 3270 C C . LYS A 1 400 ? -12.243 -47.437 -27.599 1.00 94.62 400 LYS A C 1
ATOM 3272 O O . LYS A 1 400 ? -11.626 -48.251 -28.286 1.00 94.62 400 LYS A O 1
ATOM 3277 N N . PRO A 1 401 ? -13.522 -47.600 -27.228 1.00 95.88 401 PRO A N 1
ATOM 3278 C CA . PRO A 1 401 ? -14.335 -48.731 -27.664 1.00 95.88 401 PRO A CA 1
ATOM 3279 C C . PRO A 1 401 ? -14.442 -48.762 -29.198 1.00 95.88 401 PRO A C 1
ATOM 3281 O O . PRO A 1 401 ? -14.481 -47.718 -29.854 1.00 95.88 401 PRO A O 1
ATOM 3284 N N . ALA A 1 402 ? -14.472 -49.968 -29.755 1.00 95.12 402 ALA A N 1
ATOM 3285 C CA . ALA A 1 402 ? -14.658 -50.265 -31.167 1.00 95.12 402 ALA A CA 1
ATOM 3286 C C . ALA A 1 402 ? -16.112 -50.059 -31.638 1.00 95.12 402 ALA A C 1
ATOM 3288 O O . ALA A 1 402 ? -16.311 -49.557 -32.741 1.00 95.12 402 ALA A O 1
ATOM 3289 N N . SER A 1 403 ? -17.111 -50.392 -30.812 1.00 94.56 403 SER A N 1
ATOM 3290 C CA . SER A 1 403 ? -18.538 -50.137 -31.084 1.00 94.56 403 SER A CA 1
ATOM 3291 C C . SER A 1 403 ? -19.148 -49.318 -29.950 1.00 94.56 403 SER A C 1
ATOM 3293 O O . SER A 1 403 ? -18.821 -49.518 -28.784 1.00 94.56 403 SER A O 1
ATOM 3295 N N . TYR A 1 404 ? -19.963 -48.324 -30.299 1.00 96.56 404 TYR A N 1
ATOM 3296 C CA . TYR A 1 404 ? -20.678 -47.470 -29.355 1.00 96.56 404 TYR A CA 1
ATOM 3297 C C . TYR A 1 404 ? -21.673 -46.574 -30.094 1.00 96.56 404 TYR A C 1
ATOM 3299 O O . TYR A 1 404 ? -21.528 -46.275 -31.280 1.00 96.56 404 TYR A O 1
ATOM 3307 N N . LYS A 1 405 ? -22.637 -46.038 -29.348 1.00 96.94 405 LYS A N 1
ATOM 3308 C CA . LYS A 1 405 ? -23.510 -44.938 -29.765 1.00 96.94 405 LYS A CA 1
ATOM 3309 C C . LYS A 1 405 ? -23.237 -43.711 -28.897 1.00 96.94 405 LYS A C 1
ATOM 3311 O O . LYS A 1 405 ? -22.908 -43.845 -27.727 1.00 96.94 405 LYS A O 1
ATOM 3316 N N . ILE A 1 406 ? -23.361 -42.503 -29.443 1.00 97.00 406 ILE A N 1
ATOM 3317 C CA . ILE A 1 406 ? -23.215 -41.268 -28.656 1.00 97.00 406 ILE A CA 1
ATOM 3318 C C . ILE A 1 406 ? -24.597 -40.789 -28.204 1.00 97.00 406 ILE A C 1
ATOM 3320 O O . ILE A 1 406 ? -25.441 -40.461 -29.037 1.00 97.00 406 ILE A O 1
ATOM 3324 N N . GLU A 1 407 ? -24.817 -40.697 -26.892 1.00 95.75 407 GLU A N 1
ATOM 3325 C CA . GLU A 1 407 ? -26.037 -40.142 -26.292 1.00 95.75 407 GLU A CA 1
ATOM 3326 C C . GLU A 1 407 ? -25.667 -39.117 -25.214 1.00 95.75 407 GLU A C 1
ATOM 3328 O O . GLU A 1 407 ? -24.919 -39.410 -24.282 1.00 95.75 407 GLU A O 1
ATOM 3333 N N . GLY A 1 408 ? -26.128 -37.871 -25.364 1.00 95.38 408 GLY A N 1
ATOM 3334 C CA . GLY A 1 408 ? -25.821 -36.797 -24.407 1.00 95.38 408 GLY A CA 1
ATOM 3335 C C . GLY A 1 408 ? -24.320 -36.517 -24.227 1.00 95.38 408 GLY A C 1
ATOM 3336 O O . GLY A 1 408 ? -23.894 -36.134 -23.139 1.00 95.38 408 GLY A O 1
ATOM 3337 N N . GLY A 1 409 ? -23.506 -36.753 -25.263 1.00 95.62 409 GLY A N 1
ATOM 3338 C CA . GLY A 1 409 ? -22.047 -36.595 -25.211 1.00 95.62 409 GLY A CA 1
ATOM 3339 C C . GLY A 1 409 ? -21.298 -37.741 -24.519 1.00 95.62 409 GLY A C 1
ATOM 3340 O O . GLY A 1 409 ? -20.099 -37.616 -24.279 1.00 95.62 409 GLY A O 1
ATOM 3341 N N . ARG A 1 410 ? -21.974 -38.851 -24.201 1.00 96.44 410 ARG A N 1
ATOM 3342 C CA . ARG A 1 410 ? -21.379 -40.057 -23.606 1.00 96.44 410 ARG A CA 1
ATOM 3343 C C . ARG A 1 410 ? -21.415 -41.216 -24.602 1.00 96.44 410 ARG A C 1
ATOM 3345 O O . ARG A 1 410 ? -22.350 -41.298 -25.395 1.00 96.44 410 ARG A O 1
ATOM 3352 N N . LEU A 1 411 ? -20.411 -42.097 -24.559 1.00 97.19 411 LEU A N 1
ATOM 3353 C CA . LEU A 1 411 ? -20.395 -43.329 -25.356 1.00 97.19 411 LEU A CA 1
ATOM 3354 C C . LEU A 1 411 ? -21.237 -44.380 -24.625 1.00 97.19 411 LEU A C 1
ATOM 3356 O O . LEU A 1 411 ? -20.937 -44.699 -23.482 1.00 97.19 411 LEU A O 1
ATOM 3360 N N . VAL A 1 412 ? -22.299 -44.881 -25.240 1.00 96.50 412 VAL A N 1
ATOM 3361 C CA . VAL A 1 412 ? -23.233 -45.857 -24.662 1.00 96.50 412 VAL A CA 1
ATOM 3362 C C . VAL A 1 412 ? -23.346 -47.087 -25.561 1.00 96.50 412 VAL A C 1
ATOM 3364 O O . VAL A 1 412 ? -22.942 -47.047 -26.724 1.00 96.50 412 VAL A O 1
ATOM 3367 N N . CYS A 1 413 ? -23.911 -48.174 -25.036 1.00 95.88 413 CYS A N 1
ATOM 3368 C CA . CYS A 1 413 ? -24.159 -49.399 -25.796 1.00 95.88 413 CYS A CA 1
ATOM 3369 C C . CYS A 1 413 ? -25.023 -49.128 -27.043 1.00 95.88 413 CYS A C 1
ATOM 3371 O O . CYS A 1 413 ? -26.114 -48.561 -26.950 1.00 95.88 413 CYS A O 1
ATOM 3373 N N . GLU A 1 414 ? -24.561 -49.566 -28.217 1.00 96.00 414 GLU A N 1
ATOM 3374 C CA . GLU A 1 414 ? -25.294 -49.429 -29.486 1.00 96.00 414 GLU A CA 1
ATOM 3375 C C . GLU A 1 414 ? -26.484 -50.409 -29.583 1.00 96.00 414 GLU A C 1
ATOM 3377 O O . GLU A 1 414 ? -27.514 -50.127 -30.207 1.00 96.00 414 GLU A O 1
ATOM 3382 N N . LYS A 1 415 ? -26.379 -51.559 -28.910 1.00 92.62 415 LYS A N 1
ATOM 3383 C CA . LYS A 1 415 ? -27.355 -52.653 -28.958 1.00 92.62 415 LYS A CA 1
ATOM 3384 C C . LYS A 1 415 ? -28.548 -52.386 -28.022 1.00 92.62 415 LYS A C 1
ATOM 3386 O O . LYS A 1 415 ? -28.455 -52.505 -26.801 1.00 92.62 415 LYS A O 1
ATOM 3391 N N . LYS A 1 416 ? -29.728 -52.119 -28.602 1.00 86.25 416 LYS A N 1
ATOM 3392 C CA . LYS A 1 416 ? -30.985 -51.836 -27.861 1.00 86.25 416 LYS A CA 1
ATOM 3393 C C . LYS A 1 416 ? -31.438 -52.962 -26.918 1.00 86.25 416 LYS A C 1
ATOM 3395 O O . LYS A 1 416 ? -31.988 -52.679 -25.862 1.00 86.25 416 LYS A O 1
ATOM 3400 N N . ASN A 1 417 ? -31.193 -54.219 -27.292 1.00 84.62 417 ASN A N 1
ATOM 3401 C CA . ASN A 1 417 ? -31.626 -55.413 -26.553 1.00 84.62 417 ASN A CA 1
ATOM 3402 C C . ASN A 1 417 ? -30.442 -56.275 -26.106 1.00 84.62 417 ASN A C 1
ATOM 3404 O O . ASN A 1 417 ? -30.523 -57.502 -26.116 1.00 84.62 417 ASN A O 1
ATOM 3408 N N . ASP A 1 418 ? -29.329 -55.637 -25.761 1.00 78.31 418 ASP A N 1
ATOM 3409 C CA . ASP A 1 418 ? -28.187 -56.347 -25.207 1.00 78.31 418 ASP A CA 1
ATOM 3410 C C . ASP A 1 418 ? -28.566 -57.025 -23.874 1.00 78.31 418 ASP A C 1
ATOM 3412 O O . ASP A 1 418 ? -29.046 -56.361 -22.945 1.00 78.31 418 ASP A O 1
ATOM 3416 N N . LYS A 1 419 ? -28.428 -58.356 -23.843 1.00 79.00 419 LYS A N 1
ATOM 3417 C CA . LYS A 1 419 ? -28.737 -59.239 -22.714 1.00 79.00 419 LYS A CA 1
ATOM 3418 C C . LYS A 1 419 ? -27.411 -59.790 -22.189 1.00 79.00 419 LYS A C 1
ATOM 3420 O O . LYS A 1 419 ? -26.965 -60.814 -22.704 1.00 79.00 419 LYS A O 1
ATOM 3425 N N . PRO A 1 420 ? -26.808 -59.151 -21.177 1.00 71.50 420 PRO A N 1
ATOM 3426 C CA . PRO A 1 420 ? -25.501 -59.551 -20.674 1.00 71.50 420 PRO A CA 1
ATOM 3427 C C . PRO A 1 420 ? -25.567 -60.978 -20.108 1.00 71.50 420 PRO A C 1
ATOM 3429 O O . PRO A 1 420 ? -26.209 -61.235 -19.083 1.00 71.50 420 PRO A O 1
ATOM 3432 N N . GLY A 1 421 ? -24.938 -61.922 -20.809 1.00 71.12 421 GLY A N 1
ATOM 3433 C CA . GLY A 1 421 ? -24.880 -63.342 -20.461 1.00 71.12 421 GLY A CA 1
ATOM 3434 C C . GLY A 1 421 ? -23.452 -63.741 -20.116 1.00 71.12 421 GLY A C 1
ATOM 3435 O O . GLY A 1 421 ? -22.526 -63.350 -20.809 1.00 71.12 421 GLY A O 1
ATOM 3436 N N . LYS A 1 422 ? -23.250 -64.487 -19.025 1.00 66.06 422 LYS A N 1
ATOM 3437 C CA . LYS A 1 422 ? -21.906 -64.950 -18.656 1.00 66.06 422 LYS A CA 1
ATOM 3438 C C . LYS A 1 422 ? -21.401 -65.913 -19.727 1.00 66.06 422 LYS A C 1
ATOM 3440 O O . LYS A 1 422 ? -22.080 -66.896 -20.013 1.00 66.06 422 LYS A O 1
ATOM 3445 N N . SER A 1 423 ? -20.224 -65.651 -20.286 1.00 64.12 423 SER A N 1
ATOM 3446 C CA . SER A 1 423 ? -19.534 -66.634 -21.115 1.00 64.12 423 SER A CA 1
ATOM 3447 C C . SER A 1 423 ? -19.092 -67.822 -20.257 1.00 64.12 423 SER A C 1
ATOM 3449 O O . SER A 1 423 ? -18.433 -67.659 -19.229 1.00 64.12 423 SER A O 1
ATOM 3451 N N . ASP A 1 424 ? -19.406 -69.037 -20.705 1.00 64.50 424 ASP A N 1
ATOM 3452 C CA . ASP A 1 424 ? -18.918 -70.273 -20.080 1.00 64.50 424 ASP A CA 1
ATOM 3453 C C . ASP A 1 424 ? -17.451 -70.583 -20.458 1.00 64.50 424 ASP A C 1
ATOM 3455 O O . ASP A 1 424 ? -16.855 -71.546 -19.966 1.00 64.50 424 ASP A O 1
ATOM 3459 N N . LYS A 1 425 ? -16.827 -69.769 -21.326 1.00 60.47 425 LYS A N 1
ATOM 3460 C CA . LYS A 1 425 ? -15.472 -69.987 -21.851 1.00 60.47 425 LYS A CA 1
ATOM 3461 C C . LYS A 1 425 ? -14.449 -69.020 -21.237 1.00 60.47 425 LYS A C 1
ATOM 3463 O O . LYS A 1 425 ? -14.122 -67.998 -21.815 1.00 60.47 425 LYS A O 1
ATOM 3468 N N . GLY A 1 426 ? -13.860 -69.413 -20.108 1.00 58.09 426 GLY A N 1
ATOM 3469 C CA . GLY A 1 426 ? -12.430 -69.177 -19.837 1.00 58.09 426 GLY A CA 1
ATOM 3470 C C . GLY A 1 426 ? -11.905 -67.746 -19.589 1.00 58.09 426 GLY A C 1
ATOM 3471 O O . GLY A 1 426 ? -11.124 -67.236 -20.374 1.00 58.09 426 GLY A O 1
ATOM 3472 N N . LYS A 1 427 ? -12.175 -67.207 -18.393 1.00 59.47 427 LYS A N 1
ATOM 3473 C CA . LYS A 1 427 ? -11.226 -66.670 -17.372 1.00 59.47 427 LYS A CA 1
ATOM 3474 C C . LYS A 1 427 ? -10.149 -65.605 -17.708 1.00 59.47 427 LYS A C 1
ATOM 3476 O O . LYS A 1 427 ? -9.244 -65.425 -16.890 1.00 59.47 427 LYS A O 1
ATOM 3481 N N . GLY A 1 428 ? -10.236 -64.851 -18.798 1.00 67.25 428 GLY A N 1
ATOM 3482 C CA . GLY A 1 428 ? -9.464 -63.608 -18.960 1.00 67.25 428 GLY A CA 1
ATOM 3483 C C . GLY A 1 428 ? -10.302 -62.385 -18.584 1.00 67.25 428 GLY A C 1
ATOM 3484 O O . GLY A 1 428 ? -11.393 -62.225 -19.111 1.00 67.25 428 GLY A O 1
ATOM 3485 N N . LYS A 1 429 ? -9.825 -61.507 -17.688 1.00 73.31 429 LYS A N 1
ATOM 3486 C CA . LYS A 1 429 ? -10.456 -60.186 -17.511 1.00 73.31 429 LYS A CA 1
ATOM 3487 C C . LYS A 1 429 ? -10.080 -59.329 -18.718 1.00 73.31 429 LYS A C 1
ATOM 3489 O O . LYS A 1 429 ? -8.964 -58.808 -18.759 1.00 73.31 429 LYS A O 1
ATOM 3494 N N . HIS A 1 430 ? -10.976 -59.208 -19.689 1.00 84.12 430 HIS A N 1
ATOM 3495 C CA . HIS A 1 430 ? -10.807 -58.335 -20.851 1.00 84.12 430 HIS A CA 1
ATOM 3496 C C . HIS A 1 430 ? -11.596 -57.037 -20.662 1.00 84.12 430 HIS A C 1
ATOM 3498 O O . HIS A 1 430 ? -12.565 -57.005 -19.907 1.00 84.12 430 HIS A O 1
ATOM 3504 N N . MET A 1 431 ? -11.109 -55.943 -21.253 1.00 89.75 431 MET A N 1
ATOM 3505 C CA . MET A 1 431 ? -11.826 -54.667 -21.246 1.00 89.75 431 MET A CA 1
ATOM 3506 C C . MET A 1 431 ? -12.912 -54.726 -22.306 1.00 89.75 431 MET A C 1
ATOM 3508 O O . MET A 1 431 ? -12.610 -55.130 -23.427 1.00 89.75 431 MET A O 1
ATOM 3512 N N . ASP A 1 432 ? -14.097 -54.225 -21.985 1.00 88.75 432 ASP A N 1
ATOM 3513 C CA . ASP A 1 432 ? -15.169 -54.087 -22.965 1.00 88.75 432 ASP A CA 1
ATOM 3514 C C . ASP A 1 432 ? -14.767 -53.130 -24.100 1.00 88.75 432 ASP A C 1
ATOM 3516 O O . ASP A 1 432 ? -14.262 -52.019 -23.891 1.00 88.75 432 ASP A O 1
ATOM 3520 N N . MET A 1 433 ? -14.957 -53.584 -25.334 1.00 93.50 433 MET A N 1
ATOM 3521 C CA . MET A 1 433 ? -14.675 -52.806 -26.537 1.00 93.50 433 MET A CA 1
ATOM 3522 C C . MET A 1 433 ? -15.950 -52.378 -27.275 1.00 93.50 433 MET A C 1
ATOM 3524 O O . MET A 1 433 ? -15.841 -51.696 -28.286 1.00 93.50 433 MET A O 1
ATOM 3528 N N . GLU A 1 434 ? -17.151 -52.691 -26.794 1.00 92.62 434 GLU A N 1
ATOM 3529 C CA . GLU A 1 434 ? -18.428 -52.391 -27.464 1.00 92.62 434 GLU A CA 1
ATOM 3530 C C . GLU A 1 434 ? -19.381 -51.489 -26.646 1.00 92.62 434 GLU A C 1
ATOM 3532 O O . GLU A 1 434 ? -20.535 -51.284 -27.027 1.00 92.62 434 GLU A O 1
ATOM 3537 N N . CYS A 1 435 ? -18.922 -50.923 -25.520 1.00 94.56 435 CYS A N 1
ATOM 3538 C CA . CYS A 1 435 ? -19.758 -50.184 -24.554 1.00 94.56 435 CYS A CA 1
ATOM 3539 C C . CYS A 1 435 ? -21.020 -50.948 -24.102 1.00 94.56 435 CYS A C 1
ATOM 3541 O O . CYS A 1 435 ? -21.936 -50.345 -23.533 1.00 94.56 435 CYS A O 1
ATOM 3543 N N . CYS A 1 436 ? -21.077 -52.254 -24.337 1.00 93.94 436 CYS A N 1
ATOM 3544 C CA . CYS A 1 436 ? -22.157 -53.154 -23.979 1.00 93.94 436 CYS A CA 1
ATOM 3545 C C . CYS A 1 436 ? -21.550 -54.169 -23.013 1.00 93.94 436 CYS A C 1
ATOM 3547 O O . CYS A 1 436 ? -20.997 -55.170 -23.446 1.00 93.94 436 CYS A O 1
ATOM 3549 N N . LEU A 1 437 ? -21.597 -53.854 -21.713 1.00 90.62 437 LEU A N 1
ATOM 3550 C CA . LEU A 1 437 ? -20.823 -54.579 -20.707 1.00 90.62 437 LEU A CA 1
ATOM 3551 C C . LEU A 1 437 ? -21.246 -56.044 -20.630 1.00 90.62 437 LEU A C 1
ATOM 3553 O O . LEU A 1 437 ? -22.324 -56.351 -20.105 1.00 90.62 437 LEU A O 1
ATOM 3557 N N . ASP A 1 438 ? -20.350 -56.924 -21.058 1.00 87.19 438 ASP A N 1
ATOM 3558 C CA . ASP A 1 438 ? -20.494 -58.355 -20.865 1.00 87.19 438 ASP A CA 1
ATOM 3559 C C . ASP A 1 438 ? -20.130 -58.756 -19.419 1.00 87.19 438 ASP A C 1
ATOM 3561 O O . ASP A 1 438 ? -19.261 -58.145 -18.791 1.00 87.19 438 ASP A O 1
ATOM 3565 N N . PRO A 1 439 ? -20.794 -59.767 -18.825 1.00 84.12 439 PRO A N 1
ATOM 3566 C CA . PRO A 1 439 ? -20.587 -60.147 -17.423 1.00 84.12 439 PRO A CA 1
ATOM 3567 C C . PRO A 1 439 ? -19.179 -60.616 -17.033 1.00 84.12 439 PRO A C 1
ATOM 3569 O O . PRO A 1 439 ? -18.901 -60.731 -15.837 1.00 84.12 439 PRO A O 1
ATOM 3572 N N . ASP A 1 440 ? -18.343 -60.983 -18.000 1.00 82.12 440 ASP A N 1
ATOM 3573 C CA . ASP A 1 440 ? -16.963 -61.447 -17.834 1.00 82.12 440 ASP A CA 1
ATOM 3574 C C . ASP A 1 440 ? -15.906 -60.394 -18.212 1.00 82.12 440 ASP A C 1
ATOM 3576 O O . ASP A 1 440 ? -14.716 -60.601 -17.954 1.00 82.12 440 ASP A O 1
ATOM 3580 N N . GLU A 1 441 ? -16.330 -59.237 -18.721 1.00 87.69 441 GLU A N 1
ATOM 3581 C CA . GLU A 1 441 ? -15.462 -58.116 -19.071 1.00 87.69 441 GLU A CA 1
ATOM 3582 C C . GLU A 1 441 ? -15.501 -57.016 -18.003 1.00 87.69 441 GLU A C 1
ATOM 3584 O O . GLU A 1 441 ? -16.436 -56.904 -17.207 1.00 87.69 441 GLU A O 1
ATOM 3589 N N . TYR A 1 442 ? -14.450 -56.196 -17.943 1.00 89.12 442 TYR A N 1
ATOM 3590 C CA . TYR A 1 442 ? -14.453 -55.010 -17.095 1.00 89.12 442 TYR A CA 1
ATOM 3591 C C . TYR A 1 442 ? -14.840 -53.759 -17.893 1.00 89.12 442 TYR A C 1
ATOM 3593 O O . TYR A 1 442 ? -14.485 -53.634 -19.069 1.00 89.12 442 TYR A O 1
ATOM 3601 N N . PRO A 1 443 ? -15.524 -52.798 -17.248 1.00 93.25 443 PRO A N 1
ATOM 3602 C CA . PRO A 1 443 ? -16.023 -51.600 -17.909 1.00 93.25 443 PRO A CA 1
ATOM 3603 C C . PRO A 1 443 ? -14.917 -50.811 -18.600 1.00 93.25 443 PRO A C 1
ATOM 3605 O O . PRO A 1 443 ? -13.881 -50.511 -17.998 1.00 93.25 443 PRO A O 1
ATOM 3608 N N . ASN A 1 444 ? -15.169 -50.391 -19.837 1.00 94.38 444 ASN A N 1
ATOM 3609 C CA . ASN A 1 444 ? -14.320 -49.412 -20.490 1.00 94.38 444 ASN A CA 1
ATOM 3610 C C . ASN A 1 444 ? -14.580 -48.033 -19.870 1.00 94.38 444 ASN A C 1
ATOM 3612 O O . ASN A 1 444 ? -15.709 -47.545 -19.921 1.00 94.38 444 ASN A O 1
ATOM 3616 N N . PRO A 1 445 ? -13.568 -47.350 -19.317 1.00 93.62 445 PRO A N 1
ATOM 3617 C CA . PRO A 1 445 ? -13.760 -46.044 -18.685 1.00 93.62 445 PRO A CA 1
ATOM 3618 C C . PRO A 1 445 ? -14.192 -44.938 -19.665 1.00 93.62 445 PRO A C 1
ATOM 3620 O O . PRO A 1 445 ? -14.621 -43.875 -19.219 1.00 93.62 445 PRO A O 1
ATOM 3623 N N . ASN A 1 446 ? -14.093 -45.159 -20.983 1.00 95.38 446 ASN A N 1
ATOM 3624 C CA . ASN A 1 446 ? -14.637 -44.244 -21.991 1.00 95.38 446 ASN A CA 1
ATOM 3625 C C . ASN A 1 446 ? -16.157 -44.407 -22.197 1.00 95.38 446 ASN A C 1
ATOM 3627 O O . ASN A 1 446 ? -16.786 -43.526 -22.786 1.00 95.38 446 ASN A O 1
ATOM 3631 N N . CYS A 1 447 ? -16.739 -45.517 -21.742 1.00 95.88 447 CYS A N 1
ATOM 3632 C CA . CYS A 1 447 ? -18.152 -45.837 -21.892 1.00 95.88 447 CYS A CA 1
ATOM 3633 C C . CYS A 1 447 ? -18.952 -45.436 -20.649 1.00 95.88 447 CYS A C 1
ATOM 3635 O O . CYS A 1 447 ? -18.494 -45.522 -19.509 1.00 95.88 447 CYS A O 1
ATOM 3637 N N . TYR A 1 448 ? -20.188 -45.012 -20.874 1.00 96.19 448 TYR A N 1
ATOM 3638 C CA . TYR A 1 448 ? -21.192 -44.817 -19.849 1.00 96.19 448 TYR A CA 1
ATOM 3639 C C . TYR A 1 448 ? -22.112 -46.035 -19.807 1.00 96.19 448 TYR A C 1
ATOM 3641 O O . TYR A 1 448 ? -22.845 -46.314 -20.756 1.00 96.19 448 TYR A O 1
ATOM 3649 N N . TYR A 1 449 ? -22.096 -46.724 -18.671 1.00 94.25 449 TYR A N 1
ATOM 3650 C CA . TYR A 1 449 ? -22.962 -47.862 -18.393 1.00 94.25 449 TYR A CA 1
ATOM 3651 C C . TYR A 1 449 ? -24.089 -47.418 -17.465 1.00 94.25 449 TYR A C 1
ATOM 3653 O O . TYR A 1 449 ? -23.834 -46.978 -16.343 1.00 94.25 449 TYR A O 1
ATOM 3661 N N . ASP A 1 450 ? -25.336 -47.523 -17.928 1.00 92.88 450 ASP A N 1
ATOM 3662 C CA . ASP A 1 450 ? -26.513 -47.181 -17.127 1.00 92.88 450 ASP A CA 1
ATOM 3663 C C . ASP A 1 450 ? -26.584 -48.072 -15.867 1.00 92.88 450 ASP A C 1
ATOM 3665 O O . ASP A 1 450 ? -26.698 -49.299 -15.997 1.00 92.88 450 ASP A O 1
ATOM 3669 N N . PRO A 1 451 ? -26.552 -47.499 -14.646 1.00 93.12 451 PRO A N 1
ATOM 3670 C CA . PRO A 1 451 ? -26.671 -48.260 -13.406 1.00 93.12 451 PRO A CA 1
ATOM 3671 C C . PRO A 1 451 ? -27.945 -49.109 -13.316 1.00 93.12 451 PRO A C 1
ATOM 3673 O O . PRO A 1 451 ? -27.912 -50.168 -12.688 1.00 93.12 451 PRO A O 1
ATOM 3676 N N . ALA A 1 452 ? -29.049 -48.699 -13.952 1.00 91.38 452 ALA A N 1
ATOM 3677 C CA . ALA A 1 452 ? -30.297 -49.463 -13.944 1.00 91.38 452 ALA A CA 1
ATOM 3678 C C . ALA A 1 452 ? -30.163 -50.795 -14.701 1.00 91.38 452 ALA A C 1
ATOM 3680 O O . ALA A 1 452 ? -30.721 -51.809 -14.277 1.00 91.38 452 ALA A O 1
ATOM 3681 N N . LYS A 1 453 ? -29.384 -50.805 -15.791 1.00 89.56 453 LYS A N 1
ATOM 3682 C CA . LYS A 1 453 ? -29.147 -51.989 -16.627 1.00 89.56 453 LYS A CA 1
ATOM 3683 C C . LYS A 1 453 ? -27.940 -52.802 -16.154 1.00 89.56 453 LYS A C 1
ATOM 3685 O O . LYS A 1 453 ? -28.038 -54.019 -16.012 1.00 89.56 453 LYS A O 1
ATOM 3690 N N . TYR A 1 454 ? -26.819 -52.135 -15.878 1.00 89.75 454 TYR A N 1
ATOM 3691 C CA . TYR A 1 454 ? -25.520 -52.773 -15.639 1.00 89.75 454 TYR A CA 1
ATOM 3692 C C . TYR A 1 454 ? -25.058 -52.752 -14.174 1.00 89.75 454 TYR A C 1
ATOM 3694 O O . TYR A 1 454 ? -24.050 -53.372 -13.845 1.00 89.75 454 TYR A O 1
ATOM 3702 N N . GLY A 1 455 ? -25.787 -52.112 -13.252 1.00 87.94 455 GLY A N 1
ATOM 3703 C CA . GLY A 1 455 ? -25.358 -51.942 -11.854 1.00 87.94 455 GLY A CA 1
ATOM 3704 C C . GLY A 1 455 ? -25.108 -53.241 -11.075 1.00 87.94 455 GLY A C 1
ATOM 3705 O O . GLY A 1 455 ? -24.422 -53.226 -10.057 1.00 87.94 455 GLY A O 1
ATOM 3706 N N . LYS A 1 456 ? -25.618 -54.385 -11.555 1.00 87.94 456 LYS A N 1
ATOM 3707 C CA . LYS A 1 456 ? -25.315 -55.712 -10.989 1.00 87.94 456 LYS A CA 1
ATOM 3708 C C . LYS A 1 456 ? -23.899 -56.208 -11.318 1.00 87.94 456 LYS A C 1
ATOM 3710 O O . LYS A 1 456 ? -23.398 -57.051 -10.581 1.00 87.94 456 LYS A O 1
ATOM 3715 N N . TYR A 1 457 ? -23.284 -55.695 -12.384 1.00 82.81 457 TYR A N 1
ATOM 3716 C CA . TYR A 1 457 ? -21.972 -56.112 -12.897 1.00 82.81 457 TYR A CA 1
ATOM 3717 C C . TYR A 1 457 ? -20.846 -55.124 -12.546 1.00 82.81 457 TYR A C 1
ATOM 3719 O O . TYR A 1 457 ? -19.683 -55.498 -12.559 1.00 82.81 457 TYR A O 1
ATOM 3727 N N . LEU A 1 458 ? -21.180 -53.879 -12.184 1.00 82.12 458 LEU A N 1
ATOM 3728 C CA . LEU A 1 458 ? -20.223 -52.808 -11.854 1.00 82.12 458 LEU A CA 1
ATOM 3729 C C . LEU A 1 458 ? -19.685 -52.850 -10.406 1.00 82.12 458 LEU A C 1
ATOM 3731 O O . LEU A 1 458 ? -19.219 -51.827 -9.906 1.00 82.12 458 LEU A O 1
ATOM 3735 N N . LYS A 1 459 ? -19.818 -53.981 -9.705 1.00 72.31 459 LYS A N 1
ATOM 3736 C CA . LYS A 1 459 ? -19.490 -54.094 -8.274 1.00 72.31 459 LYS A CA 1
ATOM 3737 C C . LYS A 1 459 ? -18.064 -54.540 -8.002 1.00 72.31 459 LYS A C 1
ATOM 3739 O O . LYS A 1 459 ? -17.589 -55.456 -8.706 1.00 72.31 459 LYS A O 1
#

Secondary structure (DSSP, 8-state):
-HHHHHHHHHHHHHHHHHHHHHHHHHHHHHHHHHHHHHHHHHHHHHHHHHHHHHHHHHHHHHHHHS--S--TTHHHHHHHHHHHHHHHHHHHHHHHHHHHHHHHHHHHHHHHHHHHHHHHHHHHHHHHHHHHHHHHHHHHHHHS--GGGHHHHHHHHHHHHHHHHHHHHHHHHHHHHHHHS----------HHHHHHHHHHHHHHHHHHHHHTS--TT-EEEEETTTTEEEEE-TTSPPPEEEPP-TT-S-SEEEEEE----TT-SEEEEEEEEEEHHHHSSGGGSSSSPPBS-GGGGS-HHHH--TTSEE--TT-SSEEEEE-TT-SSB--EEEEEEEETTEEEEEEEEEPTT----S-HHHHHHHH-THHHHHHHT-EE----PPPPPPPPPP--SPPPSS-EEETTEEE-S-TT------SS----EEPSSSS--TTEEPPTTBPPPHHHHTTT--

Sequence (459 aa):
MGKKRKHKKLKKNRRAFAEKIFNKENIEIEKIKSERSWGEKIDKKIQEVKFILAEKIKGFQLNKLEGVEAESNIQKESAREFEKPAFILKKEISQKFKRLRYLFLDIARKIKTKQRKISGKMMAFYQKTIPTLKKWNNIFCTGMVCKTNIKRDVYIIGAAIFIAATTLALAWYPQLLKSKSPEKPAEVALSKEELDYKFEQENILNISTIQENIDSSNWKEYKSLWYGFKIKYPQSWKAPLVQPYSRISKAGYRVSFIANEQENKNFIGFDVAVYDIARVKEFFQTDEFPKLKDESSKDAESCKNIEGHMIETGDYPAEEIYIPQEDDCYNPALFFTVVKGQYIYNIAPRLKVGATINNDSMVAVSDNLPEFFAAVSSFENIDIVRPRPKPVAPKITAPKPASYKIEGGRLVCEKKNDKPGKSDKGKGKHMDMECCLDPDEYPNPNCYYDPAKYGKYLK

Radius of gyration: 45.42 Å; chains: 1; bounding box: 92×159×80 Å